Protein 8RP9 (pdb70)

Radius of gyration: 10.36 Å; Cα contacts (8 Å, |Δi|>4): 127; chains: 1; bounding box: 27×19×24 Å

Organism: Neosartorya fischeri (strain ATCC 1020 / DSM 3700 / CBS 544.65 / FGSC A1164 / JCM 1740 / NRRL 181 / WB 181) (NCBI:txid331117)

Foldseek 3Di:
DDAFQQQCCFCVNHVVQPFPRKDWYWDDPDPPTDIAIAHWDDDPNTIGGDGD

Structure (mmCIF, N/CA/C/O backbone):
data_8RP9
#
_entry.id   8RP9
#
loop_
_atom_site.group_PDB
_atom_site.id
_atom_site.type_symbol
_atom_site.label_atom_id
_atom_site.label_alt_id
_atom_site.label_comp_id
_atom_site.label_asym_id
_atom_site.label_entity_id
_atom_site.label_seq_id
_atom_site.pdbx_PDB_ins_code
_atom_site.Cartn_x
_atom_site.Cartn_y
_atom_site.Cartn_z
_atom_site.occupancy
_atom_site.B_iso_or_equiv
_atom_site.auth_seq_id
_atom_site.auth_comp_id
_atom_site.auth_asym_id
_atom_site.auth_atom_id
_atom_site.pdbx_PDB_model_num
ATOM 1 N N . ILE A 1 1 ? 1.176 4.428 -3.008 1.00 0.00 1 ILE A N 1
ATOM 2 C CA . ILE A 1 1 ? 2.370 3.775 -3.606 1.00 0.00 1 ILE A CA 1
ATOM 3 C C . ILE A 1 1 ? 2.544 4.177 -5.065 1.00 0.00 1 ILE A C 1
ATOM 4 O O . ILE A 1 1 ? 1.578 4.520 -5.745 1.00 0.00 1 ILE A O 1
ATOM 20 N N . ALA A 1 2 ? 3.783 4.129 -5.539 1.00 0.00 2 ALA A N 1
ATOM 21 C CA . ALA A 1 2 ? 4.082 4.481 -6.918 1.00 0.00 2 ALA A CA 1
ATOM 22 C C . ALA A 1 2 ? 3.353 3.534 -7.867 1.00 0.00 2 ALA A C 1
ATOM 23 O O . ALA A 1 2 ? 3.131 2.367 -7.544 1.00 0.00 2 ALA A O 1
ATOM 30 N N . THR A 1 3 ? 2.985 4.042 -9.034 1.00 0.00 3 THR A N 1
ATOM 31 C CA . THR A 1 3 ? 2.275 3.244 -10.025 1.00 0.00 3 THR A CA 1
ATOM 32 C C . THR A 1 3 ? 3.175 2.145 -10.600 1.00 0.00 3 THR A C 1
ATOM 33 O O . THR A 1 3 ? 4.137 1.727 -9.956 1.00 0.00 3 THR A O 1
ATOM 44 N N . SER A 1 4 ? 2.862 1.679 -11.809 1.00 0.00 4 SER A N 1
ATOM 45 C CA . SER A 1 4 ? 3.644 0.630 -12.452 1.00 0.00 4 SER A CA 1
ATOM 46 C C . SER A 1 4 ? 5.109 1.047 -12.574 1.00 0.00 4 SER A C 1
ATOM 47 O O . SER A 1 4 ? 5.418 2.238 -12.620 1.00 0.00 4 SER A O 1
ATOM 55 N N . PRO A 1 5 ? 6.034 0.069 -12.621 1.00 0.00 5 PRO A N 1
ATOM 56 C CA . PRO A 1 5 ? 7.470 0.347 -12.732 1.00 0.00 5 PRO A CA 1
ATOM 57 C C . PRO A 1 5 ? 7.815 1.078 -14.023 1.00 0.00 5 PRO A C 1
ATOM 58 O O . PRO A 1 5 ? 8.721 1.911 -14.056 1.00 0.00 5 PRO A O 1
ATOM 69 N N . TYR A 1 6 ? 7.087 0.757 -15.083 1.00 0.00 6 TYR A N 1
ATOM 70 C CA . TYR A 1 6 ? 7.308 1.375 -16.382 1.00 0.00 6 TYR A CA 1
ATOM 71 C C . TYR A 1 6 ? 7.060 2.883 -16.345 1.00 0.00 6 TYR A C 1
ATOM 72 O O . TYR A 1 6 ? 7.895 3.667 -16.786 1.00 0.00 6 TYR A O 1
ATOM 90 N N . TYR A 1 7 ? 5.911 3.278 -15.804 1.00 0.00 7 TYR A N 1
ATOM 91 C CA . TYR A 1 7 ? 5.540 4.690 -15.714 1.00 0.00 7 TYR A CA 1
ATOM 92 C C . TYR A 1 7 ? 6.361 5.474 -14.689 1.00 0.00 7 TYR A C 1
ATOM 93 O O . TYR A 1 7 ? 6.699 6.635 -14.916 1.00 0.00 7 TYR A O 1
ATOM 111 N N . ALA A 1 8 ? 6.680 4.845 -13.566 1.00 0.00 8 ALA A N 1
ATOM 112 C CA . ALA A 1 8 ? 7.451 5.506 -12.515 1.00 0.00 8 ALA A CA 1
ATOM 113 C C . ALA A 1 8 ? 8.829 5.949 -12.989 1.00 0.00 8 ALA A C 1
ATOM 114 O O . ALA A 1 8 ? 9.292 7.033 -12.631 1.00 0.00 8 ALA A O 1
ATOM 121 N N . CYS A 1 9 ? 9.484 5.125 -13.789 1.00 0.00 9 CYS A N 1
ATOM 122 C CA . CYS A 1 9 ? 10.812 5.467 -14.284 1.00 0.00 9 CYS A CA 1
ATOM 123 C C . CYS A 1 9 ? 10.749 6.103 -15.675 1.00 0.00 9 CYS A C 1
ATOM 124 O O . CYS A 1 9 ? 11.669 6.816 -16.072 1.00 0.00 9 CYS A O 1
ATOM 131 N N . ASN A 1 10 ? 9.669 5.846 -16.413 1.00 0.00 10 ASN A N 1
ATOM 132 C CA . ASN A 1 10 ? 9.517 6.407 -17.757 1.00 0.00 10 ASN A CA 1
ATOM 133 C C . ASN A 1 10 ? 9.734 7.911 -17.743 1.00 0.00 10 ASN A C 1
ATOM 134 O O . ASN A 1 10 ? 9.333 8.586 -16.805 1.00 0.00 10 ASN A O 1
ATOM 145 N N . CYS A 1 11 ? 10.386 8.424 -18.781 1.00 0.00 11 CYS A N 1
ATOM 146 C CA . CYS A 1 11 ? 10.656 9.854 -18.885 1.00 0.00 11 CYS A CA 1
ATOM 147 C C . CYS A 1 11 ? 9.414 10.666 -19.267 1.00 0.00 11 CYS A C 1
ATOM 148 O O . CYS A 1 11 ? 9.030 11.579 -18.536 1.00 0.00 11 CYS A O 1
ATOM 155 N N . PRO A 1 12 ? 8.733 10.345 -20.389 1.00 0.00 12 PRO A N 1
ATOM 156 C CA . PRO A 1 12 ? 7.548 11.101 -20.803 1.00 0.00 12 PRO A CA 1
ATOM 157 C C . PRO A 1 12 ? 6.508 11.204 -19.698 1.00 0.00 12 PRO A C 1
ATOM 158 O O . PRO A 1 12 ? 5.689 12.123 -19.692 1.00 0.00 12 PRO A O 1
ATOM 169 N N . ASN A 1 13 ? 6.543 10.264 -18.766 1.00 0.00 13 ASN A N 1
ATOM 170 C CA . ASN A 1 13 ? 5.600 10.263 -17.658 1.00 0.00 13 ASN A CA 1
ATOM 171 C C . ASN A 1 13 ? 6.290 10.616 -16.338 1.00 0.00 13 ASN A C 1
ATOM 172 O O . ASN A 1 13 ? 5.631 11.028 -15.385 1.00 0.00 13 ASN A O 1
ATOM 183 N N . ASN A 1 14 ? 7.618 10.474 -16.298 1.00 0.00 14 ASN A N 1
ATOM 184 C CA . ASN A 1 14 ? 8.391 10.774 -15.089 1.00 0.00 14 ASN A CA 1
ATOM 185 C C . ASN A 1 14 ? 9.894 10.888 -15.381 1.00 0.00 14 ASN A C 1
ATOM 186 O O . ASN A 1 14 ? 10.644 9.942 -15.143 1.00 0.00 14 ASN A O 1
ATOM 197 N N . CYS A 1 15 ? 10.341 12.039 -15.890 1.00 0.00 15 CYS A N 1
ATOM 198 C CA . CYS A 1 15 ? 11.760 12.232 -16.191 1.00 0.00 15 CYS A CA 1
ATOM 199 C C . CYS A 1 15 ? 12.566 12.498 -14.923 1.00 0.00 15 CYS A C 1
ATOM 200 O O . CYS A 1 15 ? 13.793 12.593 -14.972 1.00 0.00 15 CYS A O 1
ATOM 207 N N . LYS A 1 16 ? 11.885 12.621 -13.787 1.00 0.00 16 LYS A N 1
ATOM 208 C CA . LYS A 1 16 ? 12.568 12.870 -12.529 1.00 0.00 16 LYS A CA 1
ATOM 209 C C . LYS A 1 16 ? 13.529 11.726 -12.236 1.00 0.00 16 LYS A C 1
ATOM 210 O O . LYS A 1 16 ? 14.628 11.936 -11.724 1.00 0.00 16 LYS A O 1
ATOM 229 N N . HIS A 1 17 ? 13.102 10.513 -12.570 1.00 0.00 17 HIS A N 1
ATOM 230 C CA . HIS A 1 17 ? 13.918 9.329 -12.349 1.00 0.00 17 HIS A CA 1
ATOM 231 C C . HIS A 1 17 ? 14.702 8.935 -13.596 1.00 0.00 17 HIS A C 1
ATOM 232 O O . HIS A 1 17 ? 14.159 8.860 -14.699 1.00 0.00 17 HIS A O 1
ATOM 246 N N . LYS A 1 18 ? 15.988 8.687 -13.394 1.00 0.00 18 LYS A N 1
ATOM 247 C CA . LYS A 1 18 ? 16.894 8.289 -14.463 1.00 0.00 18 LYS A CA 1
ATOM 248 C C . LYS A 1 18 ? 17.611 7.007 -14.063 1.00 0.00 18 LYS A C 1
ATOM 249 O O . LYS A 1 18 ? 17.470 6.552 -12.929 1.00 0.00 18 LYS A O 1
ATOM 268 N N . LYS A 1 19 ? 18.365 6.416 -14.983 1.00 0.00 19 LYS A N 1
ATOM 269 C CA . LYS A 1 19 ? 19.087 5.184 -14.681 1.00 0.00 19 LYS A CA 1
ATOM 270 C C . LYS A 1 19 ? 19.909 5.348 -13.409 1.00 0.00 19 LYS A C 1
ATOM 271 O O . LYS A 1 19 ? 20.623 6.338 -13.240 1.00 0.00 19 LYS A O 1
ATOM 290 N N . GLY A 1 20 ? 19.803 4.371 -12.518 1.00 0.00 20 GLY A N 1
ATOM 291 C CA . GLY A 1 20 ? 20.534 4.426 -11.267 1.00 0.00 20 GLY A CA 1
ATOM 292 C C . GLY A 1 20 ? 19.719 5.057 -10.152 1.00 0.00 20 GLY A C 1
ATOM 293 O O . GLY A 1 20 ? 20.106 5.000 -8.985 1.00 0.00 20 GLY A O 1
ATOM 297 N N . SER A 1 21 ? 18.586 5.661 -10.509 1.00 0.00 21 SER A N 1
ATOM 298 C CA . SER A 1 21 ? 17.717 6.299 -9.525 1.00 0.00 21 SER A CA 1
ATOM 299 C C . SER A 1 21 ? 16.837 5.267 -8.831 1.00 0.00 21 SER A C 1
ATOM 300 O O . SER A 1 21 ? 16.297 4.366 -9.474 1.00 0.00 21 SER A O 1
ATOM 308 N N . GLY A 1 22 ? 16.690 5.401 -7.519 1.00 0.00 22 GLY A N 1
ATOM 309 C CA . GLY A 1 22 ? 15.867 4.470 -6.775 1.00 0.00 22 GLY A CA 1
ATOM 310 C C . GLY A 1 22 ? 14.398 4.659 -7.084 1.00 0.00 22 GLY A C 1
ATOM 311 O O . GLY A 1 22 ? 13.970 5.761 -7.428 1.00 0.00 22 GLY A O 1
ATOM 315 N N . CYS A 1 23 ? 13.619 3.592 -6.964 1.00 0.00 23 CYS A N 1
ATOM 316 C CA . CYS A 1 23 ? 12.192 3.666 -7.243 1.00 0.00 23 CYS A CA 1
ATOM 317 C C . CYS A 1 23 ? 11.417 2.536 -6.581 1.00 0.00 23 CYS A C 1
ATOM 318 O O . CYS A 1 23 ? 11.993 1.535 -6.155 1.00 0.00 23 CYS A O 1
ATOM 325 N N . LYS A 1 24 ? 10.101 2.708 -6.508 1.00 0.00 24 LYS A N 1
ATOM 326 C CA . LYS A 1 24 ? 9.231 1.709 -5.902 1.00 0.00 24 LYS A CA 1
ATOM 327 C C . LYS A 1 24 ? 7.952 1.563 -6.714 1.00 0.00 24 LYS A C 1
ATOM 328 O O . LYS A 1 24 ? 7.635 2.418 -7.542 1.00 0.00 24 LYS A O 1
ATOM 347 N N . TYR A 1 25 ? 7.225 0.473 -6.491 1.00 0.00 25 TYR A N 1
ATOM 348 C CA . TYR A 1 25 ? 5.973 0.250 -7.208 1.00 0.00 25 TYR A CA 1
ATOM 349 C C . TYR A 1 25 ? 5.181 -0.891 -6.590 1.00 0.00 25 TYR A C 1
ATOM 350 O O . TYR A 1 25 ? 5.754 -1.858 -6.098 1.00 0.00 25 TYR A O 1
ATOM 368 N N . HIS A 1 26 ? 3.860 -0.801 -6.658 1.00 0.00 26 HIS A N 1
ATOM 369 C CA . HIS A 1 26 ? 3.013 -1.841 -6.102 1.00 0.00 26 HIS A CA 1
ATOM 370 C C . HIS A 1 26 ? 2.676 -2.866 -7.171 1.00 0.00 26 HIS A C 1
ATOM 371 O O . HIS A 1 26 ? 2.375 -2.511 -8.311 1.00 0.00 26 HIS A O 1
ATOM 385 N N . SER A 1 27 ? 2.726 -4.137 -6.799 1.00 0.00 27 SER A N 1
ATOM 386 C CA . SER A 1 27 ? 2.429 -5.212 -7.732 1.00 0.00 27 SER A CA 1
ATOM 387 C C . SER A 1 27 ? 1.398 -6.175 -7.156 1.00 0.00 27 SER A C 1
ATOM 388 O O . SER A 1 27 ? 1.732 -7.289 -6.754 1.00 0.00 27 SER A O 1
ATOM 396 N N . GLY A 1 28 ? 0.145 -5.736 -7.120 1.00 0.00 28 GLY A N 1
ATOM 397 C CA . GLY A 1 28 ? -0.917 -6.569 -6.596 1.00 0.00 28 GLY A CA 1
ATOM 398 C C . GLY A 1 28 ? -2.287 -5.957 -6.807 1.00 0.00 28 GLY A C 1
ATOM 399 O O . GLY A 1 28 ? -2.398 -4.790 -7.183 1.00 0.00 28 GLY A O 1
ATOM 403 N N . PRO A 1 29 ? -3.352 -6.731 -6.573 1.00 0.00 29 PRO A N 1
ATOM 404 C CA . PRO A 1 29 ? -4.731 -6.259 -6.737 1.00 0.00 29 PRO A CA 1
ATOM 405 C C . PRO A 1 29 ? -5.164 -5.300 -5.629 1.00 0.00 29 PRO A C 1
ATOM 406 O O . PRO A 1 29 ? -4.734 -5.425 -4.481 1.00 0.00 29 PRO A O 1
ATOM 417 N N . SER A 1 30 ? -6.022 -4.348 -5.989 1.00 0.00 30 SER A N 1
ATOM 418 C CA . SER A 1 30 ? -6.542 -3.356 -5.046 1.00 0.00 30 SER A CA 1
ATOM 419 C C . SER A 1 30 ? -5.450 -2.779 -4.140 1.00 0.00 30 SER A C 1
ATOM 420 O O . SER A 1 30 ? -4.281 -2.698 -4.518 1.00 0.00 30 SER A O 1
ATOM 428 N N . ASP A 1 31 ? -5.862 -2.381 -2.936 1.00 0.00 31 ASP A N 1
ATOM 429 C CA . ASP A 1 31 ? -4.980 -1.808 -1.940 1.00 0.00 31 ASP A CA 1
ATOM 430 C C . ASP A 1 31 ? -4.128 -2.892 -1.301 1.00 0.00 31 ASP A C 1
ATOM 431 O O . ASP A 1 31 ? -3.116 -2.612 -0.657 1.00 0.00 31 ASP A O 1
ATOM 440 N N . LYS A 1 32 ? -4.546 -4.133 -1.491 1.00 0.00 32 LYS A N 1
ATOM 441 C CA . LYS A 1 32 ? -3.855 -5.269 -0.951 1.00 0.00 32 LYS A CA 1
ATOM 442 C C . LYS A 1 32 ? -2.425 -5.354 -1.481 1.00 0.00 32 LYS A C 1
ATOM 443 O O . LYS A 1 32 ? -1.588 -6.059 -0.916 1.00 0.00 32 LYS A O 1
ATOM 462 N N . SER A 1 33 ? -2.146 -4.637 -2.568 1.00 0.00 33 SER A N 1
ATOM 463 C CA . SER A 1 33 ? -0.813 -4.641 -3.159 1.00 0.00 33 SER A CA 1
ATOM 464 C C . SER A 1 33 ? 0.199 -4.035 -2.199 1.00 0.00 33 SER A C 1
ATOM 465 O O . SER A 1 33 ? -0.160 -3.291 -1.287 1.00 0.00 33 SER A O 1
ATOM 473 N N . LYS A 1 34 ? 1.465 -4.361 -2.416 1.00 0.00 34 LYS A N 1
ATOM 474 C CA . LYS A 1 34 ? 2.536 -3.857 -1.572 1.00 0.00 34 LYS A CA 1
ATOM 475 C C . LYS A 1 34 ? 3.614 -3.168 -2.392 1.00 0.00 34 LYS A C 1
ATOM 476 O O . LYS A 1 34 ? 3.990 -3.637 -3.466 1.00 0.00 34 LYS A O 1
ATOM 495 N N . VAL A 1 35 ? 4.114 -2.054 -1.871 1.00 0.00 35 VAL A N 1
ATOM 496 C CA . VAL A 1 35 ? 5.157 -1.300 -2.545 1.00 0.00 35 VAL A CA 1
ATOM 497 C C . VAL A 1 35 ? 6.442 -2.114 -2.567 1.00 0.00 35 VAL A C 1
ATOM 498 O O . VAL A 1 35 ? 6.883 -2.626 -1.538 1.00 0.00 35 VAL A O 1
ATOM 511 N N . ILE A 1 36 ? 7.035 -2.230 -3.743 1.00 0.00 36 ILE A N 1
ATOM 512 C CA . ILE A 1 36 ? 8.263 -2.988 -3.904 1.00 0.00 36 ILE A CA 1
ATOM 513 C C . ILE A 1 36 ? 9.412 -2.066 -4.277 1.00 0.00 36 ILE A C 1
ATOM 514 O O . ILE A 1 36 ? 9.337 -1.367 -5.283 1.00 0.00 36 ILE A O 1
ATOM 530 N N . SER A 1 37 ? 10.476 -2.069 -3.487 1.00 0.00 37 SER A N 1
ATOM 531 C CA . SER A 1 37 ? 11.617 -1.213 -3.783 1.00 0.00 37 SER A CA 1
ATOM 532 C C . SER A 1 37 ? 12.358 -1.724 -5.008 1.00 0.00 37 SER A C 1
ATOM 533 O O . SER A 1 37 ? 12.259 -2.899 -5.349 1.00 0.00 37 SER A O 1
ATOM 541 N N . GLY A 1 38 ? 13.111 -0.836 -5.656 1.00 0.00 38 GLY A N 1
ATOM 542 C CA . GLY A 1 38 ? 13.854 -1.222 -6.841 1.00 0.00 38 GLY A CA 1
ATOM 543 C C . GLY A 1 38 ? 14.706 -0.096 -7.399 1.00 0.00 38 GLY A C 1
ATOM 544 O O . GLY A 1 38 ? 14.873 0.944 -6.764 1.00 0.00 38 GLY A O 1
ATOM 548 N N . LYS A 1 39 ? 15.240 -0.313 -8.598 1.00 0.00 39 LYS A N 1
ATOM 549 C CA . LYS A 1 39 ? 16.087 0.673 -9.265 1.00 0.00 39 LYS A CA 1
ATOM 550 C C . LYS A 1 39 ? 15.677 0.838 -10.726 1.00 0.00 39 LYS A C 1
ATOM 551 O O . LYS A 1 39 ? 15.386 -0.143 -11.402 1.00 0.00 39 LYS A O 1
ATOM 570 N N . CYS A 1 40 ? 15.683 2.071 -11.227 1.00 0.00 40 CYS A N 1
ATOM 571 C CA . CYS A 1 40 ? 15.299 2.313 -12.616 1.00 0.00 40 CYS A CA 1
ATOM 572 C C . CYS A 1 40 ? 16.407 1.859 -13.568 1.00 0.00 40 CYS A C 1
ATOM 573 O O . CYS A 1 40 ? 17.572 2.223 -13.399 1.00 0.00 40 CYS A O 1
ATOM 580 N N . GLU A 1 41 ? 16.032 1.063 -14.570 1.00 0.00 41 GLU A N 1
ATOM 581 C CA . GLU A 1 41 ? 16.988 0.552 -15.551 1.00 0.00 41 GLU A CA 1
ATOM 582 C C . GLU A 1 41 ? 16.386 0.586 -16.954 1.00 0.00 41 GLU A C 1
ATOM 583 O O . GLU A 1 41 ? 15.195 0.319 -17.128 1.00 0.00 41 GLU A O 1
ATOM 595 N N . TRP A 1 42 ? 17.200 0.919 -17.954 1.00 0.00 42 TRP A N 1
ATOM 596 C CA . TRP A 1 42 ? 16.713 0.981 -19.329 1.00 0.00 42 TRP A CA 1
ATOM 597 C C . TRP A 1 42 ? 16.599 -0.416 -19.931 1.00 0.00 42 TRP A C 1
ATOM 598 O O . TRP A 1 42 ? 17.491 -1.249 -19.771 1.00 0.00 42 TRP A O 1
ATOM 619 N N . GLN A 1 43 ? 15.494 -0.660 -20.625 1.00 0.00 43 GLN A N 1
ATOM 620 C CA . GLN A 1 43 ? 15.250 -1.949 -21.260 1.00 0.00 43 GLN A CA 1
ATOM 621 C C . GLN A 1 43 ? 15.481 -1.848 -22.755 1.00 0.00 43 GLN A C 1
ATOM 622 O O . GLN A 1 43 ? 14.831 -2.523 -23.553 1.00 0.00 43 GLN A O 1
ATOM 636 N N . GLY A 1 44 ? 16.418 -0.993 -23.116 1.00 0.00 44 GLY A N 1
ATOM 637 C CA . GLY A 1 44 ? 16.746 -0.787 -24.512 1.00 0.00 44 GLY A CA 1
ATOM 638 C C . GLY A 1 44 ? 16.096 0.449 -25.097 1.00 0.00 44 GLY A C 1
ATOM 639 O O . GLY A 1 44 ? 16.127 0.655 -26.311 1.00 0.00 44 GLY A O 1
ATOM 643 N N . GLY A 1 45 ? 15.505 1.278 -24.243 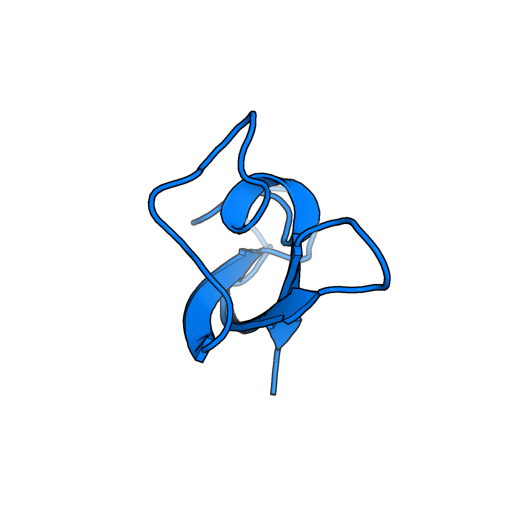1.00 0.00 45 GLY A N 1
ATOM 644 C CA . GLY A 1 45 ? 14.864 2.483 -24.720 1.00 0.00 45 GLY A CA 1
ATOM 645 C C . GLY A 1 45 ? 13.800 3.001 -23.774 1.00 0.00 45 GLY A C 1
ATOM 646 O O . GLY A 1 45 ? 13.445 4.179 -23.816 1.00 0.00 45 GLY A O 1
ATOM 650 N N . GLN A 1 46 ? 13.289 2.122 -22.919 1.00 0.00 46 GLN A N 1
ATOM 651 C CA . GLN A 1 46 ? 12.262 2.500 -21.957 1.00 0.00 46 GLN A CA 1
ATOM 652 C C . GLN A 1 46 ? 12.760 2.279 -20.536 1.00 0.00 46 GLN A C 1
ATOM 653 O O . GLN A 1 46 ? 13.461 1.307 -20.261 1.00 0.00 46 GLN A O 1
ATOM 667 N N . LEU A 1 47 ? 12.394 3.179 -19.635 1.00 0.00 47 LEU A N 1
ATOM 668 C CA . LEU A 1 47 ? 12.817 3.067 -18.246 1.00 0.00 47 LEU A CA 1
ATOM 669 C C . LEU A 1 47 ? 11.806 2.286 -17.412 1.00 0.00 47 LEU A C 1
ATOM 670 O O . LEU A 1 47 ? 10.623 2.621 -17.371 1.00 0.00 47 LEU A O 1
ATOM 686 N N . ASN A 1 48 ? 12.290 1.242 -16.750 1.00 0.00 48 ASN A N 1
ATOM 687 C CA . ASN A 1 48 ? 11.447 0.402 -15.907 1.00 0.00 48 ASN A CA 1
ATOM 688 C C . ASN A 1 48 ? 12.097 0.192 -14.552 1.00 0.00 48 ASN A C 1
ATOM 689 O O . ASN A 1 48 ? 13.316 0.052 -14.448 1.00 0.00 48 ASN A O 1
ATOM 700 N N . CYS A 1 49 ? 11.278 0.172 -13.517 1.00 0.00 49 CYS A N 1
ATOM 701 C CA . CYS A 1 49 ? 11.771 -0.023 -12.164 1.00 0.00 49 CYS A CA 1
ATOM 702 C C . CYS A 1 49 ? 11.973 -1.515 -11.912 1.00 0.00 49 CYS A C 1
ATOM 703 O O . CYS A 1 49 ? 11.029 -2.301 -11.990 1.00 0.00 49 CYS A O 1
ATOM 710 N N . ILE A 1 50 ? 13.208 -1.899 -11.606 1.00 0.00 50 ILE A N 1
ATOM 711 C CA . ILE A 1 50 ? 13.531 -3.290 -11.356 1.00 0.00 50 ILE A CA 1
ATOM 712 C C . ILE A 1 50 ? 13.704 -3.542 -9.871 1.00 0.00 50 ILE A C 1
ATOM 713 O O . ILE A 1 50 ? 14.697 -3.132 -9.271 1.00 0.00 50 ILE A O 1
ATOM 729 N N . ALA A 1 51 ? 12.733 -4.215 -9.285 1.00 0.00 51 ALA A N 1
ATOM 730 C CA . ALA A 1 51 ? 12.778 -4.527 -7.874 1.00 0.00 51 ALA A CA 1
ATOM 731 C C . ALA A 1 51 ? 13.870 -5.544 -7.588 1.00 0.00 51 ALA A C 1
ATOM 732 O O . ALA A 1 51 ? 13.924 -6.608 -8.207 1.00 0.00 51 ALA A O 1
ATOM 739 N N . THR A 1 52 ? 14.736 -5.211 -6.647 1.00 0.00 52 THR A N 1
ATOM 740 C CA . THR A 1 52 ? 15.832 -6.092 -6.272 1.00 0.00 52 THR A CA 1
ATOM 741 C C . THR A 1 52 ? 15.375 -7.138 -5.261 1.00 0.00 52 THR A C 1
ATOM 742 O O . THR A 1 52 ? 14.152 -7.375 -5.174 1.00 0.00 52 THR A O 1
ATOM 753 N N . ILE A 1 1 ? 1.128 5.725 -4.298 1.00 0.00 1 ILE A N 2
ATOM 754 C CA . ILE A 1 1 ? 2.189 4.814 -4.799 1.00 0.00 1 ILE A CA 2
ATOM 755 C C . ILE A 1 1 ? 2.760 5.313 -6.124 1.00 0.00 1 ILE A C 2
ATOM 756 O O . ILE A 1 1 ? 2.161 6.155 -6.792 1.00 0.00 1 ILE A O 2
ATOM 772 N N . ALA A 1 2 ? 3.923 4.787 -6.497 1.00 0.00 2 ALA A N 2
ATOM 773 C CA . ALA A 1 2 ? 4.583 5.176 -7.738 1.00 0.00 2 ALA A CA 2
ATOM 774 C C . ALA A 1 2 ? 3.936 4.532 -8.965 1.00 0.00 2 ALA A C 2
ATOM 775 O O . ALA A 1 2 ? 4.369 4.775 -10.092 1.00 0.00 2 ALA A O 2
ATOM 782 N N . THR A 1 3 ? 2.909 3.711 -8.752 1.00 0.00 3 THR A N 2
ATOM 783 C CA . THR A 1 3 ? 2.227 3.048 -9.858 1.00 0.00 3 THR A CA 2
ATOM 784 C C . THR A 1 3 ? 3.110 1.944 -10.443 1.00 0.00 3 THR A C 2
ATOM 785 O O . THR A 1 3 ? 3.947 1.384 -9.737 1.00 0.00 3 THR A O 2
ATOM 796 N N . SER A 1 4 ? 2.928 1.626 -11.725 1.00 0.00 4 SER A N 2
ATOM 797 C CA . SER A 1 4 ? 3.724 0.586 -12.369 1.00 0.00 4 SER A CA 2
ATOM 798 C C . SER A 1 4 ? 5.180 1.032 -12.499 1.00 0.00 4 SER A C 2
ATOM 799 O O . SER A 1 4 ? 5.463 2.230 -12.543 1.00 0.00 4 SER A O 2
ATOM 807 N N . PRO A 1 5 ? 6.127 0.076 -12.560 1.00 0.00 5 PRO A N 2
ATOM 808 C CA . PRO A 1 5 ? 7.555 0.393 -12.687 1.00 0.00 5 PRO A CA 2
ATOM 809 C C . PRO A 1 5 ? 7.870 1.112 -13.992 1.00 0.00 5 PRO A C 2
ATOM 810 O O . PRO A 1 5 ? 8.755 1.967 -14.045 1.00 0.00 5 PRO A O 2
ATOM 821 N N . TYR A 1 6 ? 7.132 0.769 -15.039 1.00 0.00 6 TYR A N 2
ATOM 822 C CA . TYR A 1 6 ? 7.330 1.381 -16.346 1.00 0.00 6 TYR A CA 2
ATOM 823 C C . TYR A 1 6 ? 7.079 2.886 -16.297 1.00 0.00 6 TYR A C 2
ATOM 824 O O . TYR A 1 6 ? 7.906 3.675 -16.746 1.00 0.00 6 TYR A O 2
ATOM 842 N N . TYR A 1 7 ? 5.937 3.273 -15.738 1.00 0.00 7 TYR A N 2
ATOM 843 C CA . TYR A 1 7 ? 5.567 4.682 -15.630 1.00 0.00 7 TYR A CA 2
ATOM 844 C C . TYR A 1 7 ? 6.389 5.435 -14.585 1.00 0.00 7 TYR A C 2
ATOM 845 O O . TYR A 1 7 ? 6.720 6.605 -14.773 1.00 0.00 7 TYR A O 2
ATOM 863 N N . ALA A 1 8 ? 6.716 4.764 -13.488 1.00 0.00 8 ALA A N 2
ATOM 864 C CA . ALA A 1 8 ? 7.489 5.384 -12.416 1.00 0.00 8 ALA A CA 2
ATOM 865 C C . ALA A 1 8 ? 8.863 5.850 -12.884 1.00 0.00 8 ALA A C 2
ATOM 866 O O . ALA A 1 8 ? 9.329 6.917 -12.484 1.00 0.00 8 ALA A O 2
ATOM 873 N N . CYS A 1 9 ? 9.510 5.058 -13.726 1.00 0.00 9 CYS A N 2
ATOM 874 C CA . CYS A 1 9 ? 10.833 5.418 -14.223 1.00 0.00 9 CYS A CA 2
ATOM 875 C C . CYS A 1 9 ? 10.765 6.091 -15.595 1.00 0.00 9 CYS A C 2
ATOM 876 O O . CYS A 1 9 ? 11.675 6.830 -15.970 1.00 0.00 9 CYS A O 2
ATOM 883 N N . ASN A 1 10 ? 9.693 5.838 -16.344 1.00 0.00 10 ASN A N 2
ATOM 884 C CA . ASN A 1 10 ? 9.539 6.433 -17.672 1.00 0.00 10 ASN A CA 2
ATOM 885 C C . ASN A 1 10 ? 9.721 7.942 -17.612 1.00 0.00 10 ASN A C 2
ATOM 886 O O . ASN A 1 10 ? 9.284 8.583 -16.665 1.00 0.00 10 ASN A O 2
ATOM 897 N N . CYS A 1 11 ? 10.387 8.499 -18.618 1.00 0.00 11 CYS A N 2
ATOM 898 C CA . CYS A 1 11 ? 10.624 9.937 -18.672 1.00 0.00 11 CYS A CA 2
ATOM 899 C C . CYS A 1 11 ? 9.371 10.725 -19.066 1.00 0.00 11 CYS A C 2
ATOM 900 O O . CYS A 1 11 ? 8.943 11.608 -18.322 1.00 0.00 11 CYS A O 2
ATOM 907 N N . PRO A 1 12 ? 8.732 10.417 -20.216 1.00 0.00 12 PRO A N 2
ATOM 908 C CA . PRO A 1 12 ? 7.536 11.150 -20.641 1.00 0.00 12 PRO A CA 2
ATOM 909 C C . PRO A 1 12 ? 6.454 11.160 -19.573 1.00 0.00 12 PRO A C 2
ATOM 910 O O . PRO A 1 12 ? 5.591 12.038 -19.559 1.00 0.00 12 PRO A O 2
ATOM 921 N N . ASN A 1 13 ? 6.502 10.183 -18.680 1.00 0.00 13 ASN A N 2
ATOM 922 C CA . ASN A 1 13 ? 5.525 10.090 -17.607 1.00 0.00 13 ASN A CA 2
ATOM 923 C C . ASN A 1 13 ? 6.146 10.469 -16.261 1.00 0.00 13 ASN A C 2
ATOM 924 O O . ASN A 1 13 ? 5.434 10.835 -15.327 1.00 0.00 13 ASN A O 2
ATOM 935 N N . ASN A 1 14 ? 7.477 10.394 -16.177 1.00 0.00 14 ASN A N 2
ATOM 936 C CA . ASN A 1 14 ? 8.196 10.725 -14.944 1.00 0.00 14 ASN A CA 2
ATOM 937 C C . ASN A 1 14 ? 9.701 10.896 -15.191 1.00 0.00 14 ASN A C 2
ATOM 938 O O . ASN A 1 14 ? 10.479 9.974 -14.944 1.00 0.00 14 ASN A O 2
ATOM 949 N N . CYS A 1 15 ? 10.115 12.070 -15.673 1.00 0.00 15 CYS A N 2
ATOM 950 C CA . CYS A 1 15 ? 11.532 12.327 -15.934 1.00 0.00 15 CYS A CA 2
ATOM 951 C C . CYS A 1 15 ? 12.307 12.573 -14.642 1.00 0.00 15 CYS A C 2
ATOM 952 O O . CYS A 1 15 ? 13.530 12.703 -14.665 1.00 0.00 15 CYS A O 2
ATOM 959 N N . LYS A 1 16 ? 11.603 12.640 -13.517 1.00 0.00 16 LYS A N 2
ATOM 960 C CA . LYS A 1 16 ? 12.259 12.863 -12.240 1.00 0.00 16 LYS A CA 2
ATOM 961 C C . LYS A 1 16 ? 13.260 11.744 -11.981 1.00 0.00 16 LYS A C 2
ATOM 962 O O . LYS A 1 16 ? 14.359 11.978 -11.478 1.00 0.00 16 LYS A O 2
ATOM 981 N N . HIS A 1 17 ? 12.865 10.525 -12.334 1.00 0.00 17 HIS A N 2
ATOM 982 C CA . HIS A 1 17 ? 13.715 9.356 -12.150 1.00 0.00 17 HIS A CA 2
ATOM 983 C C . HIS A 1 17 ? 14.451 8.974 -13.431 1.00 0.00 17 HIS A C 2
ATOM 984 O O . HIS A 1 17 ? 13.866 8.924 -14.513 1.00 0.00 17 HIS A O 2
ATOM 998 N N . LYS A 1 18 ? 15.743 8.707 -13.284 1.00 0.00 18 LYS A N 2
ATOM 999 C CA . LYS A 1 18 ? 16.595 8.315 -14.400 1.00 0.00 18 LYS A CA 2
ATOM 1000 C C . LYS A 1 18 ? 17.324 7.023 -14.055 1.00 0.00 18 LYS A C 2
ATOM 1001 O O . LYS A 1 18 ? 17.242 6.549 -12.922 1.00 0.00 18 LYS A O 2
ATOM 1020 N N . LYS A 1 19 ? 18.024 6.448 -15.029 1.00 0.00 19 LYS A N 2
ATOM 1021 C CA . LYS A 1 19 ? 18.756 5.205 -14.801 1.00 0.00 19 LYS A CA 2
ATOM 1022 C C . LYS A 1 19 ? 19.627 5.321 -13.556 1.00 0.00 19 LYS A C 2
ATOM 1023 O O . LYS A 1 19 ? 20.341 6.307 -13.374 1.00 0.00 19 LYS A O 2
ATOM 1042 N N . GLY A 1 20 ? 19.565 4.306 -12.702 1.00 0.00 20 GLY A N 2
ATOM 1043 C CA . GLY A 1 20 ? 20.349 4.317 -11.483 1.00 0.00 20 GLY A CA 2
ATOM 1044 C C . GLY A 1 20 ? 19.597 4.921 -10.308 1.00 0.00 20 GLY A C 2
ATOM 1045 O O . GLY A 1 20 ? 20.069 4.870 -9.173 1.00 0.00 20 GLY A O 2
ATOM 1049 N N . SER A 1 21 ? 18.426 5.499 -10.576 1.00 0.00 21 SER A N 2
ATOM 1050 C CA . SER A 1 21 ? 17.619 6.108 -9.523 1.00 0.00 21 SER A CA 2
ATOM 1051 C C . SER A 1 21 ? 16.703 5.072 -8.881 1.00 0.00 21 SER A C 2
ATOM 1052 O O . SER A 1 21 ? 15.986 4.352 -9.574 1.00 0.00 21 SER A O 2
ATOM 1060 N N . GLY A 1 22 ? 16.730 5.001 -7.556 1.00 0.00 22 GLY A N 2
ATOM 1061 C CA . GLY A 1 22 ? 15.894 4.048 -6.853 1.00 0.00 22 GLY A CA 2
ATOM 1062 C C . GLY A 1 22 ? 14.429 4.428 -6.895 1.00 0.00 22 GLY A C 2
ATOM 1063 O O . GLY A 1 22 ? 14.090 5.611 -6.930 1.00 0.00 22 GLY A O 2
ATOM 1067 N N . CYS A 1 23 ? 13.557 3.426 -6.892 1.00 0.00 23 CYS A N 2
ATOM 1068 C CA . CYS A 1 23 ? 12.122 3.670 -6.926 1.00 0.00 23 CYS A CA 2
ATOM 1069 C C . CYS A 1 23 ? 11.372 2.536 -6.248 1.00 0.00 23 CYS A C 2
ATOM 1070 O O . CYS A 1 23 ? 11.943 1.489 -5.948 1.00 0.00 23 CYS A O 2
ATOM 1077 N N . LYS A 1 24 ? 10.090 2.753 -6.010 1.00 0.00 24 LYS A N 2
ATOM 1078 C CA . LYS A 1 24 ? 9.255 1.754 -5.370 1.00 0.00 24 LYS A CA 2
ATOM 1079 C C . LYS A 1 24 ? 7.926 1.622 -6.116 1.00 0.00 24 LYS A C 2
ATOM 1080 O O . LYS A 1 24 ? 7.350 2.627 -6.528 1.00 0.00 24 LYS A O 2
ATOM 1099 N N . TYR A 1 25 ? 7.425 0.394 -6.288 1.00 0.00 25 TYR A N 2
ATOM 1100 C CA . TYR A 1 25 ? 6.158 0.206 -6.998 1.00 0.00 25 TYR A CA 2
ATOM 1101 C C . TYR A 1 25 ? 5.375 -0.989 -6.475 1.00 0.00 25 TYR A C 2
ATOM 1102 O O . TYR A 1 25 ? 5.948 -2.012 -6.116 1.00 0.00 25 TYR A O 2
ATOM 1120 N N . HIS A 1 26 ? 4.055 -0.877 -6.507 1.00 0.00 26 HIS A N 2
ATOM 1121 C CA . HIS A 1 26 ? 3.197 -1.953 -6.040 1.00 0.00 26 HIS A CA 2
ATOM 1122 C C . HIS A 1 26 ? 3.039 -3.004 -7.127 1.00 0.00 26 HIS A C 2
ATOM 1123 O O . HIS A 1 26 ? 3.146 -2.701 -8.315 1.00 0.00 26 HIS A O 2
ATOM 1137 N N . SER A 1 27 ? 2.785 -4.239 -6.721 1.00 0.00 27 SER A N 2
ATOM 1138 C CA . SER A 1 27 ? 2.617 -5.324 -7.675 1.00 0.00 27 SER A CA 2
ATOM 1139 C C . SER A 1 27 ? 1.526 -6.290 -7.228 1.00 0.00 27 SER A C 2
ATOM 1140 O O . SER A 1 27 ? 1.805 -7.432 -6.863 1.00 0.00 27 SER A O 2
ATOM 1148 N N . GLY A 1 28 ? 0.282 -5.824 -7.259 1.00 0.00 28 GLY A N 2
ATOM 1149 C CA . GLY A 1 28 ? -0.832 -6.662 -6.859 1.00 0.00 28 GLY A CA 2
ATOM 1150 C C . GLY A 1 28 ? -2.171 -5.976 -7.042 1.00 0.00 28 GLY A C 2
ATOM 1151 O O . GLY A 1 28 ? -2.227 -4.796 -7.389 1.00 0.00 28 GLY A O 2
ATOM 1155 N N . PRO A 1 29 ? -3.272 -6.702 -6.811 1.00 0.00 29 PRO A N 2
ATOM 1156 C CA . PRO A 1 29 ? -4.628 -6.160 -6.948 1.00 0.00 29 PRO A CA 2
ATOM 1157 C C . PRO A 1 29 ? -5.006 -5.204 -5.817 1.00 0.00 29 PRO A C 2
ATOM 1158 O O . PRO A 1 29 ? -4.589 -5.385 -4.672 1.00 0.00 29 PRO A O 2
ATOM 1169 N N . SER A 1 30 ? -5.810 -4.197 -6.157 1.00 0.00 30 SER A N 2
ATOM 1170 C CA . SER A 1 30 ? -6.280 -3.193 -5.200 1.00 0.00 30 SER A CA 2
ATOM 1171 C C . SER A 1 30 ? -5.185 -2.732 -4.240 1.00 0.00 30 SER A C 2
ATOM 1172 O O . SER A 1 30 ? -3.992 -2.869 -4.509 1.00 0.00 30 SER A O 2
ATOM 1180 N N . ASP A 1 31 ? -5.630 -2.183 -3.114 1.00 0.00 31 ASP A N 2
ATOM 1181 C CA . ASP A 1 31 ? -4.762 -1.686 -2.067 1.00 0.00 31 ASP A CA 2
ATOM 1182 C C . ASP A 1 31 ? -3.954 -2.816 -1.460 1.00 0.00 31 ASP A C 2
ATOM 1183 O O . ASP A 1 31 ? -2.853 -2.611 -0.949 1.00 0.00 31 ASP A O 2
ATOM 1192 N N . LYS A 1 32 ? -4.518 -4.014 -1.522 1.00 0.00 32 LYS A N 2
ATOM 1193 C CA . LYS A 1 32 ? -3.879 -5.199 -0.984 1.00 0.00 32 LYS A CA 2
ATOM 1194 C C . LYS A 1 32 ? -2.425 -5.333 -1.443 1.00 0.00 32 LYS A C 2
ATOM 1195 O O . LYS A 1 32 ? -1.621 -5.997 -0.788 1.00 0.00 32 LYS A O 2
ATOM 1214 N N . SER A 1 33 ? -2.089 -4.704 -2.564 1.00 0.00 33 SER A N 2
ATOM 1215 C CA . SER A 1 33 ? -0.732 -4.762 -3.094 1.00 0.00 33 SER A CA 2
ATOM 1216 C C . SER A 1 33 ? 0.244 -4.058 -2.164 1.00 0.00 33 SER A C 2
ATOM 1217 O O . SER A 1 33 ? -0.147 -3.232 -1.339 1.00 0.00 33 SER A O 2
ATOM 1225 N N . LYS A 1 34 ? 1.519 -4.394 -2.306 1.00 0.00 34 LYS A N 2
ATOM 1226 C CA . LYS A 1 34 ? 2.562 -3.803 -1.483 1.00 0.00 34 LYS A CA 2
ATOM 1227 C C . LYS A 1 34 ? 3.649 -3.173 -2.338 1.00 0.00 34 LYS A C 2
ATOM 1228 O O . LYS A 1 34 ? 4.070 -3.743 -3.344 1.00 0.00 34 LYS A O 2
ATOM 1247 N N . VAL A 1 35 ? 4.101 -1.995 -1.929 1.00 0.00 35 VAL A N 2
ATOM 1248 C CA . VAL A 1 35 ? 5.145 -1.296 -2.653 1.00 0.00 35 VAL A CA 2
ATOM 1249 C C . VAL A 1 35 ? 6.430 -2.113 -2.609 1.00 0.00 35 VAL A C 2
ATOM 1250 O O . VAL A 1 35 ? 6.810 -2.635 -1.561 1.00 0.00 35 VAL A O 2
ATOM 1263 N N . ILE A 1 36 ? 7.092 -2.221 -3.749 1.00 0.00 36 ILE A N 2
ATOM 1264 C CA . ILE A 1 36 ? 8.326 -2.984 -3.848 1.00 0.00 36 ILE A CA 2
ATOM 1265 C C . ILE A 1 36 ? 9.486 -2.080 -4.233 1.00 0.00 36 ILE A C 2
ATOM 1266 O O . ILE A 1 36 ? 9.429 -1.413 -5.262 1.00 0.00 36 ILE A O 2
ATOM 1282 N N . SER A 1 37 ? 10.545 -2.070 -3.435 1.00 0.00 37 SER A N 2
ATOM 1283 C CA . SER A 1 37 ? 11.692 -1.229 -3.745 1.00 0.00 37 SER A CA 2
ATOM 1284 C C . SER A 1 37 ? 12.443 -1.764 -4.953 1.00 0.00 37 SER A C 2
ATOM 1285 O O . SER A 1 37 ? 12.408 -2.959 -5.236 1.00 0.00 37 SER A O 2
ATOM 1293 N N . GLY A 1 38 ? 13.132 -0.867 -5.653 1.00 0.00 38 GLY A N 2
ATOM 1294 C CA . GLY A 1 38 ? 13.887 -1.267 -6.831 1.00 0.00 38 GLY A CA 2
ATOM 1295 C C . GLY A 1 38 ? 14.742 -0.148 -7.403 1.00 0.00 38 GLY A C 2
ATOM 1296 O O . GLY A 1 38 ? 14.920 0.892 -6.772 1.00 0.00 38 GLY A O 2
ATOM 1300 N N . LYS A 1 39 ? 15.275 -0.372 -8.604 1.00 0.00 39 LYS A N 2
ATOM 1301 C CA . LYS A 1 39 ? 16.121 0.617 -9.272 1.00 0.00 39 LYS A CA 2
ATOM 1302 C C . LYS A 1 39 ? 15.718 0.771 -10.738 1.00 0.00 39 LYS A C 2
ATOM 1303 O O . LYS A 1 39 ? 15.452 -0.214 -11.418 1.00 0.00 39 LYS A O 2
ATOM 1322 N N . CYS A 1 40 ? 15.706 2.005 -11.233 1.00 0.00 40 CYS A N 2
ATOM 1323 C CA . CYS A 1 40 ? 15.327 2.257 -12.621 1.00 0.00 40 CYS A CA 2
ATOM 1324 C C . CYS A 1 40 ? 16.448 1.859 -13.585 1.00 0.00 40 CYS A C 2
ATOM 1325 O O . CYS A 1 40 ? 17.598 2.267 -13.422 1.00 0.00 40 CYS A O 2
ATOM 1332 N N . GLU A 1 41 ? 16.093 1.057 -14.590 1.00 0.00 41 GLU A N 2
ATOM 1333 C CA . GLU A 1 41 ? 17.049 0.589 -15.594 1.00 0.00 41 GLU A CA 2
ATOM 1334 C C . GLU A 1 41 ? 16.415 0.606 -16.980 1.00 0.00 41 GLU A C 2
ATOM 1335 O O . GLU A 1 41 ? 15.218 0.352 -17.122 1.00 0.00 41 GLU A O 2
ATOM 1347 N N . TRP A 1 42 ? 17.211 0.911 -17.999 1.00 0.00 42 TRP A N 2
ATOM 1348 C CA . TRP A 1 42 ? 16.699 0.960 -19.366 1.00 0.00 42 TRP A CA 2
ATOM 1349 C C . TRP A 1 42 ? 16.587 -0.439 -19.962 1.00 0.00 42 TRP A C 2
ATOM 1350 O O . TRP A 1 42 ? 17.487 -1.266 -19.813 1.00 0.00 42 TRP A O 2
ATOM 1371 N N . GLN A 1 43 ? 15.472 -0.694 -20.638 1.00 0.00 43 GLN A N 2
ATOM 1372 C CA . GLN A 1 43 ? 15.231 -1.988 -21.266 1.00 0.00 43 GLN A CA 2
ATOM 1373 C C . GLN A 1 43 ? 15.440 -1.886 -22.765 1.00 0.00 43 GLN A C 2
ATOM 1374 O O . GLN A 1 43 ? 14.784 -2.567 -23.553 1.00 0.00 43 GLN A O 2
ATOM 1388 N N . GLY A 1 44 ? 16.364 -1.023 -23.139 1.00 0.00 44 GLY A N 2
ATOM 1389 C CA . GLY A 1 44 ? 16.670 -0.815 -24.540 1.00 0.00 44 GLY A CA 2
ATOM 1390 C C . GLY A 1 44 ? 15.990 0.410 -25.117 1.00 0.00 44 GLY A C 2
ATOM 1391 O O . GLY A 1 44 ? 16.006 0.618 -26.330 1.00 0.00 44 GLY A O 2
ATOM 1395 N N . GLY A 1 45 ? 15.389 1.224 -24.254 1.00 0.00 45 GLY A N 2
ATOM 1396 C CA . GLY A 1 45 ? 14.719 2.417 -24.722 1.00 0.00 45 GLY A CA 2
ATOM 1397 C C . GLY A 1 45 ? 13.701 2.947 -23.732 1.00 0.00 45 GLY A C 2
ATOM 1398 O O . GLY A 1 45 ? 13.441 4.150 -23.684 1.00 0.00 45 GLY A O 2
ATOM 1402 N N . GLN A 1 46 ? 13.125 2.051 -22.940 1.00 0.00 46 GLN A N 2
ATOM 1403 C CA . GLN A 1 46 ? 12.132 2.437 -21.945 1.00 0.00 46 GLN A CA 2
ATOM 1404 C C . GLN A 1 46 ? 12.681 2.235 -20.539 1.00 0.00 46 GLN A C 2
ATOM 1405 O O . GLN A 1 46 ? 13.396 1.268 -20.276 1.00 0.00 46 GLN A O 2
ATOM 1419 N N . LEU A 1 47 ? 12.344 3.148 -19.637 1.00 0.00 47 LEU A N 2
ATOM 1420 C CA . LEU A 1 47 ? 12.813 3.058 -18.262 1.00 0.00 47 LEU A CA 2
ATOM 1421 C C . LEU A 1 47 ? 11.841 2.278 -17.385 1.00 0.00 47 LEU A C 2
ATOM 1422 O O . LEU A 1 47 ? 10.694 2.683 -17.197 1.00 0.00 47 LEU A O 2
ATOM 1438 N N . ASN A 1 48 ? 12.312 1.159 -16.851 1.00 0.00 48 ASN A N 2
ATOM 1439 C CA . ASN A 1 48 ? 11.493 0.321 -15.985 1.00 0.00 48 ASN A CA 2
ATOM 1440 C C . ASN A 1 48 ? 12.197 0.074 -14.663 1.00 0.00 48 ASN A C 2
ATOM 1441 O O . ASN A 1 48 ? 13.410 -0.131 -14.618 1.00 0.00 48 ASN A O 2
ATOM 1452 N N . CYS A 1 49 ? 11.429 0.101 -13.590 1.00 0.00 49 CYS A N 2
ATOM 1453 C CA . CYS A 1 49 ? 11.973 -0.123 -12.260 1.00 0.00 49 CYS A CA 2
ATOM 1454 C C . CYS A 1 49 ? 12.136 -1.620 -12.019 1.00 0.00 49 CYS A C 2
ATOM 1455 O O . CYS A 1 49 ? 11.199 -2.394 -12.214 1.00 0.00 49 CYS A O 2
ATOM 1462 N N . ILE A 1 50 ? 13.326 -2.024 -11.591 1.00 0.00 50 ILE A N 2
ATOM 1463 C CA . ILE A 1 50 ? 13.604 -3.424 -11.334 1.00 0.00 50 ILE A CA 2
ATOM 1464 C C . ILE A 1 50 ? 13.745 -3.669 -9.844 1.00 0.00 50 ILE A C 2
ATOM 1465 O O . ILE A 1 50 ? 14.747 -3.296 -9.234 1.00 0.00 50 ILE A O 2
ATOM 1481 N N . ALA A 1 51 ? 12.738 -4.292 -9.262 1.00 0.00 51 ALA A N 2
ATOM 1482 C CA . ALA A 1 51 ? 12.753 -4.588 -7.845 1.00 0.00 51 ALA A CA 2
ATOM 1483 C C . ALA A 1 51 ? 13.826 -5.617 -7.530 1.00 0.00 51 ALA A C 2
ATOM 1484 O O . ALA A 1 51 ? 13.880 -6.684 -8.141 1.00 0.00 51 ALA A O 2
ATOM 1491 N N . THR A 1 52 ? 14.677 -5.288 -6.574 1.00 0.00 52 THR A N 2
ATOM 1492 C CA . THR A 1 52 ? 15.753 -6.182 -6.172 1.00 0.00 52 THR A CA 2
ATOM 1493 C C . THR A 1 52 ? 15.265 -7.207 -5.154 1.00 0.00 52 THR A C 2
ATOM 1494 O O . THR A 1 52 ? 16.064 -8.092 -4.781 1.00 0.00 52 THR A O 2
ATOM 1505 N N . ILE A 1 1 ? 0.662 5.278 -3.099 1.00 0.00 1 ILE A N 3
ATOM 1506 C CA . ILE A 1 1 ? 1.785 4.411 -3.536 1.00 0.00 1 ILE A CA 3
ATOM 1507 C C . ILE A 1 1 ? 2.144 4.672 -4.995 1.00 0.00 1 ILE A C 3
ATOM 1508 O O . ILE A 1 1 ? 1.299 5.084 -5.789 1.00 0.00 1 ILE A O 3
ATOM 1524 N N . ALA A 1 2 ? 3.404 4.428 -5.339 1.00 0.00 2 ALA A N 3
ATOM 1525 C CA . ALA A 1 2 ? 3.880 4.633 -6.700 1.00 0.00 2 ALA A CA 3
ATOM 1526 C C . ALA A 1 2 ? 3.141 3.718 -7.673 1.00 0.00 2 ALA A C 3
ATOM 1527 O O . ALA A 1 2 ? 2.776 2.594 -7.331 1.00 0.00 2 ALA A O 3
ATOM 1534 N N . THR A 1 3 ? 2.931 4.209 -8.888 1.00 0.00 3 THR A N 3
ATOM 1535 C CA . THR A 1 3 ? 2.233 3.449 -9.918 1.00 0.00 3 THR A CA 3
ATOM 1536 C C . THR A 1 3 ? 3.122 2.340 -10.492 1.00 0.00 3 THR A C 3
ATOM 1537 O O . THR A 1 3 ? 4.065 1.892 -9.840 1.00 0.00 3 THR A O 3
ATOM 1548 N N . SER A 1 4 ? 2.817 1.899 -11.714 1.00 0.00 4 SER A N 3
ATOM 1549 C CA . SER A 1 4 ? 3.585 0.844 -12.366 1.00 0.00 4 SER A CA 3
ATOM 1550 C C . SER A 1 4 ? 5.054 1.240 -12.504 1.00 0.00 4 SER A C 3
ATOM 1551 O O . SER A 1 4 ? 5.380 2.427 -12.565 1.00 0.00 4 SER A O 3
ATOM 1559 N N . PRO A 1 5 ? 5.961 0.246 -12.548 1.00 0.00 5 PRO A N 3
ATOM 1560 C CA . PRO A 1 5 ? 7.403 0.493 -12.671 1.00 0.00 5 PRO A CA 3
ATOM 1561 C C . PRO A 1 5 ? 7.756 1.218 -13.964 1.00 0.00 5 PRO A C 3
ATOM 1562 O O . PRO A 1 5 ? 8.670 2.042 -14.001 1.00 0.00 5 PRO A O 3
ATOM 1573 N N . TYR A 1 6 ? 7.016 0.909 -15.020 1.00 0.00 6 TYR A N 3
ATOM 1574 C CA . TYR A 1 6 ? 7.239 1.521 -16.323 1.00 0.00 6 TYR A CA 3
ATOM 1575 C C . TYR A 1 6 ? 7.028 3.034 -16.282 1.00 0.00 6 TYR A C 3
ATOM 1576 O O . TYR A 1 6 ? 7.879 3.797 -16.734 1.00 0.00 6 TYR A O 3
ATOM 1594 N N . TYR A 1 7 ? 5.896 3.460 -15.728 1.00 0.00 7 TYR A N 3
ATOM 1595 C CA . TYR A 1 7 ? 5.567 4.882 -15.635 1.00 0.00 7 TYR A CA 3
ATOM 1596 C C . TYR A 1 7 ? 6.424 5.637 -14.618 1.00 0.00 7 TYR A C 3
ATOM 1597 O O . TYR A 1 7 ? 6.785 6.791 -14.841 1.00 0.00 7 TYR A O 3
ATOM 1615 N N . ALA A 1 8 ? 6.745 4.989 -13.506 1.00 0.00 8 ALA A N 3
ATOM 1616 C CA . ALA A 1 8 ? 7.550 5.621 -12.462 1.00 0.00 8 ALA A CA 3
ATOM 1617 C C . ALA A 1 8 ? 8.928 6.032 -12.958 1.00 0.00 8 ALA A C 3
ATOM 1618 O O . ALA A 1 8 ? 9.430 7.097 -12.597 1.00 0.00 8 ALA A O 3
ATOM 1625 N N . CYS A 1 9 ? 9.543 5.197 -13.781 1.00 0.00 9 CYS A N 3
ATOM 1626 C CA . CYS A 1 9 ? 10.870 5.505 -14.301 1.00 0.00 9 CYS A CA 3
ATOM 1627 C C . CYS A 1 9 ? 10.807 6.137 -15.692 1.00 0.00 9 CYS A C 3
ATOM 1628 O O . CYS A 1 9 ? 11.741 6.825 -16.102 1.00 0.00 9 CYS A O 3
ATOM 1635 N N . ASN A 1 10 ? 9.713 5.907 -16.417 1.00 0.00 10 ASN A N 3
ATOM 1636 C CA . ASN A 1 10 ? 9.563 6.467 -17.763 1.00 0.00 10 ASN A CA 3
ATOM 1637 C C . ASN A 1 10 ? 9.819 7.964 -17.757 1.00 0.00 10 ASN A C 3
ATOM 1638 O O . ASN A 1 10 ? 9.447 8.654 -16.818 1.00 0.00 10 ASN A O 3
ATOM 1649 N N . CYS A 1 11 ? 10.474 8.456 -18.803 1.00 0.00 11 CYS A N 3
ATOM 1650 C CA . CYS A 1 11 ? 10.779 9.878 -18.918 1.00 0.00 11 CYS A CA 3
ATOM 1651 C C . CYS A 1 11 ? 9.554 10.714 -19.299 1.00 0.00 11 CYS A C 3
ATOM 1652 O O . CYS A 1 11 ? 9.192 11.639 -18.573 1.00 0.00 11 CYS A O 3
ATOM 1659 N N . PRO A 1 12 ? 8.863 10.402 -20.418 1.00 0.00 12 PRO A N 3
ATOM 1660 C CA . PRO A 1 12 ? 7.692 11.181 -20.831 1.00 0.00 12 PRO A CA 3
ATOM 1661 C C . PRO A 1 12 ? 6.652 11.293 -19.727 1.00 0.00 12 PRO A C 3
ATOM 1662 O O . PRO A 1 12 ? 5.837 12.215 -19.724 1.00 0.00 12 PRO A O 3
ATOM 1673 N N . ASN A 1 13 ? 6.682 10.353 -18.794 1.00 0.00 13 ASN A N 3
ATOM 1674 C CA . ASN A 1 13 ? 5.740 10.357 -17.685 1.00 0.00 13 ASN A CA 3
ATOM 1675 C C . ASN A 1 13 ? 6.431 10.716 -16.368 1.00 0.00 13 ASN A C 3
ATOM 1676 O O . ASN A 1 13 ? 5.774 11.133 -15.416 1.00 0.00 13 ASN A O 3
ATOM 1687 N N . ASN A 1 14 ? 7.758 10.571 -16.329 1.00 0.00 14 ASN A N 3
ATOM 1688 C CA . ASN A 1 14 ? 8.534 10.876 -15.122 1.00 0.00 14 ASN A CA 3
ATOM 1689 C C . ASN A 1 14 ? 10.040 10.957 -15.413 1.00 0.00 14 ASN A C 3
ATOM 1690 O O . ASN A 1 14 ? 10.772 10.001 -15.154 1.00 0.00 14 ASN A O 3
ATOM 1701 N N . CYS A 1 15 ? 10.508 12.088 -15.945 1.00 0.00 15 CYS A N 3
ATOM 1702 C CA . CYS A 1 15 ? 11.931 12.250 -16.247 1.00 0.00 15 CYS A CA 3
ATOM 1703 C C . CYS A 1 15 ? 12.743 12.504 -14.979 1.00 0.00 15 CYS A C 3
ATOM 1704 O O . CYS A 1 15 ? 13.971 12.550 -15.025 1.00 0.00 15 CYS A O 3
ATOM 1711 N N . LYS A 1 16 ? 12.064 12.671 -13.849 1.00 0.00 16 LYS A N 3
ATOM 1712 C CA . LYS A 1 16 ? 12.753 12.911 -12.593 1.00 0.00 16 LYS A CA 3
ATOM 1713 C C . LYS A 1 16 ? 13.693 11.750 -12.301 1.00 0.00 16 LYS A C 3
ATOM 1714 O O . LYS A 1 16 ? 14.809 11.943 -11.819 1.00 0.00 16 LYS A O 3
ATOM 1733 N N . HIS A 1 17 ? 13.228 10.542 -12.599 1.00 0.00 17 HIS A N 3
ATOM 1734 C CA . HIS A 1 17 ? 14.020 9.341 -12.375 1.00 0.00 17 HIS A CA 3
ATOM 1735 C C . HIS A 1 17 ? 14.794 8.926 -13.623 1.00 0.00 17 HIS A C 3
ATOM 1736 O O . HIS A 1 17 ? 14.253 8.880 -14.727 1.00 0.00 17 HIS A O 3
ATOM 1750 N N . LYS A 1 18 ? 16.068 8.628 -13.417 1.00 0.00 18 LYS A N 3
ATOM 1751 C CA . LYS A 1 18 ? 16.965 8.203 -14.485 1.00 0.00 18 LYS A CA 3
ATOM 1752 C C . LYS A 1 18 ? 17.652 6.907 -14.076 1.00 0.00 18 LYS A C 3
ATOM 1753 O O . LYS A 1 18 ? 17.500 6.459 -12.942 1.00 0.00 18 LYS A O 3
ATOM 1772 N N . LYS A 1 19 ? 18.396 6.297 -14.993 1.00 0.00 19 LYS A N 3
ATOM 1773 C CA . LYS A 1 19 ? 19.087 5.049 -14.683 1.00 0.00 19 LYS A CA 3
ATOM 1774 C C . LYS A 1 19 ? 19.921 5.202 -13.418 1.00 0.00 19 LYS A C 3
ATOM 1775 O O . LYS A 1 19 ? 20.667 6.170 -13.264 1.00 0.00 19 LYS A O 3
ATOM 1794 N N . GLY A 1 20 ? 19.789 4.238 -12.516 1.00 0.00 20 GLY A N 3
ATOM 1795 C CA . GLY A 1 20 ? 20.527 4.279 -11.269 1.00 0.00 20 GLY A CA 3
ATOM 1796 C C . GLY A 1 20 ? 19.733 4.939 -10.153 1.00 0.00 20 GLY A C 3
ATOM 1797 O O . GLY A 1 20 ? 20.108 4.858 -8.984 1.00 0.00 20 GLY A O 3
ATOM 1801 N N . SER A 1 21 ? 18.633 5.597 -10.517 1.00 0.00 21 SER A N 3
ATOM 1802 C CA . SER A 1 21 ? 17.781 6.270 -9.541 1.00 0.00 21 SER A CA 3
ATOM 1803 C C . SER A 1 21 ? 16.914 5.265 -8.791 1.00 0.00 21 SER A C 3
ATOM 1804 O O . SER A 1 21 ? 16.420 4.301 -9.376 1.00 0.00 21 SER A O 3
ATOM 1812 N N . GLY A 1 22 ? 16.729 5.492 -7.496 1.00 0.00 22 GLY A N 3
ATOM 1813 C CA . GLY A 1 22 ? 15.914 4.594 -6.706 1.00 0.00 22 GLY A CA 3
ATOM 1814 C C . GLY A 1 22 ? 14.452 4.695 -7.091 1.00 0.00 22 GLY A C 3
ATOM 1815 O O . GLY A 1 22 ? 13.998 5.748 -7.535 1.00 0.00 22 GLY A O 3
ATOM 1819 N N . CYS A 1 23 ? 13.712 3.609 -6.922 1.00 0.00 23 CYS A N 3
ATOM 1820 C CA . CYS A 1 23 ? 12.297 3.600 -7.267 1.00 0.00 23 CYS A CA 3
ATOM 1821 C C . CYS A 1 23 ? 11.527 2.560 -6.462 1.00 0.00 23 CYS A C 3
ATOM 1822 O O . CYS A 1 23 ? 12.109 1.631 -5.907 1.00 0.00 23 CYS A O 3
ATOM 1829 N N . LYS A 1 24 ? 10.210 2.734 -6.398 1.00 0.00 24 LYS A N 3
ATOM 1830 C CA . LYS A 1 24 ? 9.347 1.816 -5.662 1.00 0.00 24 LYS A CA 3
ATOM 1831 C C . LYS A 1 24 ? 7.995 1.681 -6.366 1.00 0.00 24 LYS A C 3
ATOM 1832 O O . LYS A 1 24 ? 7.525 2.639 -6.976 1.00 0.00 24 LYS A O 3
ATOM 1851 N N . TYR A 1 25 ? 7.369 0.500 -6.307 1.00 0.00 25 TYR A N 3
ATOM 1852 C CA . TYR A 1 25 ? 6.069 0.323 -6.959 1.00 0.00 25 TYR A CA 3
ATOM 1853 C C . TYR A 1 25 ? 5.295 -0.857 -6.385 1.00 0.00 25 TYR A C 3
ATOM 1854 O O . TYR A 1 25 ? 5.879 -1.863 -5.998 1.00 0.00 25 TYR A O 3
ATOM 1872 N N . HIS A 1 26 ? 3.970 -0.749 -6.389 1.00 0.00 26 HIS A N 3
ATOM 1873 C CA . HIS A 1 26 ? 3.130 -1.820 -5.871 1.00 0.00 26 HIS A CA 3
ATOM 1874 C C . HIS A 1 26 ? 2.939 -2.889 -6.934 1.00 0.00 26 HIS A C 3
ATOM 1875 O O . HIS A 1 26 ? 3.012 -2.606 -8.130 1.00 0.00 26 HIS A O 3
ATOM 1889 N N . SER A 1 27 ? 2.695 -4.115 -6.498 1.00 0.00 27 SER A N 3
ATOM 1890 C CA . SER A 1 27 ? 2.498 -5.212 -7.429 1.00 0.00 27 SER A CA 3
ATOM 1891 C C . SER A 1 27 ? 1.347 -6.111 -6.992 1.00 0.00 27 SER A C 3
ATOM 1892 O O . SER A 1 27 ? 1.557 -7.238 -6.544 1.00 0.00 27 SER A O 3
ATOM 1900 N N . GLY A 1 28 ? 0.131 -5.597 -7.129 1.00 0.00 28 GLY A N 3
ATOM 1901 C CA . GLY A 1 28 ? -1.048 -6.355 -6.756 1.00 0.00 28 GLY A CA 3
ATOM 1902 C C . GLY A 1 28 ? -2.292 -5.872 -7.480 1.00 0.00 28 GLY A C 3
ATOM 1903 O O . GLY A 1 28 ? -2.309 -4.766 -8.021 1.00 0.00 28 GLY A O 3
ATOM 1907 N N . PRO A 1 29 ? -3.349 -6.691 -7.503 1.00 0.00 29 PRO A N 3
ATOM 1908 C CA . PRO A 1 29 ? -4.613 -6.354 -8.174 1.00 0.00 29 PRO A CA 3
ATOM 1909 C C . PRO A 1 29 ? -5.408 -5.250 -7.485 1.00 0.00 29 PRO A C 3
ATOM 1910 O O . PRO A 1 29 ? -6.293 -4.646 -8.091 1.00 0.00 29 PRO A O 3
ATOM 1921 N N . SER A 1 30 ? -5.097 -4.988 -6.227 1.00 0.00 30 SER A N 3
ATOM 1922 C CA . SER A 1 30 ? -5.805 -3.952 -5.475 1.00 0.00 30 SER A CA 3
ATOM 1923 C C . SER A 1 30 ? -4.960 -3.388 -4.337 1.00 0.00 30 SER A C 3
ATOM 1924 O O . SER A 1 30 ? -3.730 -3.440 -4.367 1.00 0.00 30 SER A O 3
ATOM 1932 N N . ASP A 1 31 ? -5.647 -2.841 -3.336 1.00 0.00 31 ASP A N 3
ATOM 1933 C CA . ASP A 1 31 ? -5.015 -2.259 -2.167 1.00 0.00 31 ASP A CA 3
ATOM 1934 C C . ASP A 1 31 ? -4.114 -3.272 -1.481 1.00 0.00 31 ASP A C 3
ATOM 1935 O O . ASP A 1 31 ? -3.123 -2.912 -0.845 1.00 0.00 31 ASP A O 3
ATOM 1944 N N . LYS A 1 32 ? -4.464 -4.543 -1.619 1.00 0.00 32 LYS A N 3
ATOM 1945 C CA . LYS A 1 32 ? -3.691 -5.619 -1.019 1.00 0.00 32 LYS A CA 3
ATOM 1946 C C . LYS A 1 32 ? -2.248 -5.624 -1.533 1.00 0.00 32 LYS A C 3
ATOM 1947 O O . LYS A 1 32 ? -1.379 -6.268 -0.947 1.00 0.00 32 LYS A O 3
ATOM 1966 N N . SER A 1 33 ? -1.998 -4.907 -2.629 1.00 0.00 33 SER A N 3
ATOM 1967 C CA . SER A 1 33 ? -0.664 -4.837 -3.208 1.00 0.00 33 SER A CA 3
ATOM 1968 C C . SER A 1 33 ? 0.314 -4.233 -2.219 1.00 0.00 33 SER A C 3
ATOM 1969 O O . SER A 1 33 ? -0.076 -3.526 -1.290 1.00 0.00 33 SER A O 3
ATOM 1977 N N . LYS A 1 34 ? 1.591 -4.518 -2.427 1.00 0.00 34 LYS A N 3
ATOM 1978 C CA . LYS A 1 34 ? 2.632 -4.016 -1.557 1.00 0.00 34 LYS A CA 3
ATOM 1979 C C . LYS A 1 34 ? 3.712 -3.286 -2.334 1.00 0.00 34 LYS A C 3
ATOM 1980 O O . LYS A 1 34 ? 4.167 -3.761 -3.373 1.00 0.00 34 LYS A O 3
ATOM 1999 N N . VAL A 1 35 ? 4.126 -2.135 -1.822 1.00 0.00 35 VAL A N 3
ATOM 2000 C CA . VAL A 1 35 ? 5.165 -1.357 -2.470 1.00 0.00 35 VAL A CA 3
ATOM 2001 C C . VAL A 1 35 ? 6.449 -2.172 -2.494 1.00 0.00 35 VAL A C 3
ATOM 2002 O O . VAL A 1 35 ? 6.862 -2.727 -1.476 1.00 0.00 35 VAL A O 3
ATOM 2015 N N . ILE A 1 36 ? 7.075 -2.240 -3.654 1.00 0.00 36 ILE A N 3
ATOM 2016 C CA . ILE A 1 36 ? 8.304 -2.997 -3.810 1.00 0.00 36 ILE A CA 3
ATOM 2017 C C . ILE A 1 36 ? 9.455 -2.070 -4.156 1.00 0.00 36 ILE A C 3
ATOM 2018 O O . ILE A 1 36 ? 9.377 -1.335 -5.138 1.00 0.00 36 ILE A O 3
ATOM 2034 N N . SER A 1 37 ? 10.522 -2.095 -3.372 1.00 0.00 37 SER A N 3
ATOM 2035 C CA . SER A 1 37 ? 11.653 -1.229 -3.661 1.00 0.00 37 SER A CA 3
ATOM 2036 C C . SER A 1 37 ? 12.387 -1.718 -4.894 1.00 0.00 37 SER A C 3
ATOM 2037 O O . SER A 1 37 ? 12.341 -2.902 -5.214 1.00 0.00 37 SER A O 3
ATOM 2045 N N . GLY A 1 38 ? 13.082 -0.803 -5.567 1.00 0.00 38 GLY A N 3
ATOM 2046 C CA . GLY A 1 38 ? 13.815 -1.169 -6.765 1.00 0.00 38 GLY A CA 3
ATOM 2047 C C . GLY A 1 38 ? 14.676 -0.044 -7.310 1.00 0.00 38 GLY A C 3
ATOM 2048 O O . GLY A 1 38 ? 14.897 0.964 -6.639 1.00 0.00 38 GLY A O 3
ATOM 2052 N N . LYS A 1 39 ? 15.157 -0.225 -8.537 1.00 0.00 39 LYS A N 3
ATOM 2053 C CA . LYS A 1 39 ? 16.006 0.765 -9.195 1.00 0.00 39 LYS A CA 3
ATOM 2054 C C . LYS A 1 39 ? 15.625 0.908 -10.667 1.00 0.00 39 LYS A C 3
ATOM 2055 O O . LYS A 1 39 ? 15.321 -0.080 -11.328 1.00 0.00 39 LYS A O 3
ATOM 2074 N N . CYS A 1 40 ? 15.669 2.130 -11.194 1.00 0.00 40 CYS A N 3
ATOM 2075 C CA . CYS A 1 40 ? 15.314 2.353 -12.595 1.00 0.00 40 CYS A CA 3
ATOM 2076 C C . CYS A 1 40 ? 16.441 1.903 -13.526 1.00 0.00 40 CYS A C 3
ATOM 2077 O O . CYS A 1 40 ? 17.601 2.273 -13.340 1.00 0.00 40 CYS A O 3
ATOM 2084 N N . GLU A 1 41 ? 16.084 1.101 -14.530 1.00 0.00 41 GLU A N 3
ATOM 2085 C CA . GLU A 1 41 ? 17.054 0.591 -15.500 1.00 0.00 41 GLU A CA 3
ATOM 2086 C C . GLU A 1 41 ? 16.454 0.614 -16.904 1.00 0.00 41 GLU A C 3
ATOM 2087 O O . GLU A 1 41 ? 15.264 0.345 -17.077 1.00 0.00 41 GLU A O 3
ATOM 2099 N N . TRP A 1 42 ? 17.268 0.934 -17.908 1.00 0.00 42 TRP A N 3
ATOM 2100 C CA . TRP A 1 42 ? 16.777 0.986 -19.283 1.00 0.00 42 TRP A CA 3
ATOM 2101 C C . TRP A 1 42 ? 16.661 -0.409 -19.887 1.00 0.00 42 TRP A C 3
ATOM 2102 O O . TRP A 1 42 ? 17.579 -1.223 -19.792 1.00 0.00 42 TRP A O 3
ATOM 2123 N N . GLN A 1 43 ? 15.516 -0.672 -20.509 1.00 0.00 43 GLN A N 3
ATOM 2124 C CA . GLN A 1 43 ? 15.255 -1.957 -21.143 1.00 0.00 43 GLN A CA 3
ATOM 2125 C C . GLN A 1 43 ? 14.553 -1.747 -22.481 1.00 0.00 43 GLN A C 3
ATOM 2126 O O . GLN A 1 43 ? 13.336 -1.570 -22.530 1.00 0.00 43 GLN A O 3
ATOM 2140 N N . GLY A 1 44 ? 15.323 -1.767 -23.563 1.00 0.00 44 GLY A N 3
ATOM 2141 C CA . GLY A 1 44 ? 14.749 -1.573 -24.877 1.00 0.00 44 GLY A CA 3
ATOM 2142 C C . GLY A 1 44 ? 14.443 -0.124 -25.157 1.00 0.00 44 GLY A C 3
ATOM 2143 O O . GLY A 1 44 ? 13.614 0.195 -26.009 1.00 0.00 44 GLY A O 3
ATOM 2147 N N . GLY A 1 45 ? 15.116 0.756 -24.435 1.00 0.00 45 GLY A N 3
ATOM 2148 C CA . GLY A 1 45 ? 14.911 2.169 -24.615 1.00 0.00 45 GLY A CA 3
ATOM 2149 C C . GLY A 1 45 ? 13.890 2.759 -23.655 1.00 0.00 45 GLY A C 3
ATOM 2150 O O . GLY A 1 45 ? 13.743 3.979 -23.576 1.00 0.00 45 GLY A O 3
ATOM 2154 N N . GLN A 1 46 ? 13.185 1.900 -22.925 1.00 0.00 46 GLN A N 3
ATOM 2155 C CA . GLN A 1 46 ? 12.182 2.358 -21.970 1.00 0.00 46 GLN A CA 3
ATOM 2156 C C . GLN A 1 46 ? 12.680 2.166 -20.542 1.00 0.00 46 GLN A C 3
ATOM 2157 O O . GLN A 1 46 ? 13.341 1.176 -20.236 1.00 0.00 46 GLN A O 3
ATOM 2171 N N . LEU A 1 47 ? 12.356 3.112 -19.668 1.00 0.00 47 LEU A N 3
ATOM 2172 C CA . LEU A 1 47 ? 12.784 3.030 -18.276 1.00 0.00 47 LEU A CA 3
ATOM 2173 C C . LEU A 1 47 ? 11.772 2.267 -17.428 1.00 0.00 47 LEU A C 3
ATOM 2174 O O . LEU A 1 47 ? 10.587 2.597 -17.404 1.00 0.00 47 LEU A O 3
ATOM 2190 N N . ASN A 1 48 ? 12.256 1.245 -16.731 1.00 0.00 48 ASN A N 3
ATOM 2191 C CA . ASN A 1 48 ? 11.409 0.427 -15.870 1.00 0.00 48 ASN A CA 3
ATOM 2192 C C . ASN A 1 48 ? 12.079 0.200 -14.530 1.00 0.00 48 ASN A C 3
ATOM 2193 O O . ASN A 1 48 ? 13.299 0.057 -14.444 1.00 0.00 48 ASN A O 3
ATOM 2204 N N . CYS A 1 49 ? 11.271 0.171 -13.488 1.00 0.00 49 CYS A N 3
ATOM 2205 C CA . CYS A 1 49 ? 11.771 -0.039 -12.142 1.00 0.00 49 CYS A CA 3
ATOM 2206 C C . CYS A 1 49 ? 11.972 -1.529 -11.890 1.00 0.00 49 CYS A C 3
ATOM 2207 O O . CYS A 1 49 ? 11.038 -2.322 -12.009 1.00 0.00 49 CYS A O 3
ATOM 2214 N N . ILE A 1 50 ? 13.195 -1.901 -11.538 1.00 0.00 50 ILE A N 3
ATOM 2215 C CA . ILE A 1 50 ? 13.528 -3.286 -11.272 1.00 0.00 50 ILE A CA 3
ATOM 2216 C C . ILE A 1 50 ? 13.667 -3.498 -9.780 1.00 0.00 50 ILE A C 3
ATOM 2217 O O . ILE A 1 50 ? 14.623 -3.032 -9.162 1.00 0.00 50 ILE A O 3
ATOM 2233 N N . ALA A 1 51 ? 12.711 -4.197 -9.206 1.00 0.00 51 ALA A N 3
ATOM 2234 C CA . ALA A 1 51 ? 12.734 -4.462 -7.788 1.00 0.00 51 ALA A CA 3
ATOM 2235 C C . ALA A 1 51 ? 13.933 -5.315 -7.417 1.00 0.00 51 ALA A C 3
ATOM 2236 O O . ALA A 1 51 ? 14.162 -6.378 -7.992 1.00 0.00 51 ALA A O 3
ATOM 2243 N N . THR A 1 52 ? 14.692 -4.832 -6.449 1.00 0.00 52 THR A N 3
ATOM 2244 C CA . THR A 1 52 ? 15.876 -5.534 -5.985 1.00 0.00 52 THR A CA 3
ATOM 2245 C C . THR A 1 52 ? 15.500 -6.770 -5.172 1.00 0.00 52 THR A C 3
ATOM 2246 O O . THR A 1 52 ? 14.324 -7.184 -5.243 1.00 0.00 52 THR A O 3
ATOM 2257 N N . ILE A 1 1 ? 2.465 5.347 -4.000 1.00 0.00 1 ILE A N 4
ATOM 2258 C CA . ILE A 1 1 ? 3.255 4.299 -4.694 1.00 0.00 1 ILE A CA 4
ATOM 2259 C C . ILE A 1 1 ? 3.045 4.358 -6.201 1.00 0.00 1 ILE A C 4
ATOM 2260 O O . ILE A 1 1 ? 1.959 4.693 -6.674 1.00 0.00 1 ILE A O 4
ATOM 2276 N N . ALA A 1 2 ? 4.091 4.030 -6.952 1.00 0.00 2 ALA A N 4
ATOM 2277 C CA . ALA A 1 2 ? 4.017 4.046 -8.407 1.00 0.00 2 ALA A CA 4
ATOM 2278 C C . ALA A 1 2 ? 3.037 2.992 -8.908 1.00 0.00 2 ALA A C 4
ATOM 2279 O O . ALA A 1 2 ? 2.974 1.886 -8.371 1.00 0.00 2 ALA A O 4
ATOM 2286 N N . THR A 1 3 ? 2.273 3.338 -9.938 1.00 0.00 3 THR A N 4
ATOM 2287 C CA . THR A 1 3 ? 1.298 2.412 -10.498 1.00 0.00 3 THR A CA 4
ATOM 2288 C C . THR A 1 3 ? 1.994 1.257 -11.203 1.00 0.00 3 THR A C 4
ATOM 2289 O O . THR A 1 3 ? 1.612 0.097 -11.053 1.00 0.00 3 THR A O 4
ATOM 2300 N N . SER A 1 4 ? 3.021 1.592 -11.971 1.00 0.00 4 SER A N 4
ATOM 2301 C CA . SER A 1 4 ? 3.791 0.600 -12.705 1.00 0.00 4 SER A CA 4
ATOM 2302 C C . SER A 1 4 ? 5.264 0.988 -12.717 1.00 0.00 4 SER A C 4
ATOM 2303 O O . SER A 1 4 ? 5.594 2.171 -12.629 1.00 0.00 4 SER A O 4
ATOM 2311 N N . PRO A 1 5 ? 6.172 0.009 -12.821 1.00 0.00 5 PRO A N 4
ATOM 2312 C CA . PRO A 1 5 ? 7.608 0.290 -12.845 1.00 0.00 5 PRO A CA 4
ATOM 2313 C C . PRO A 1 5 ? 7.992 1.086 -14.084 1.00 0.00 5 PRO A C 4
ATOM 2314 O O . PRO A 1 5 ? 8.879 1.938 -14.047 1.00 0.00 5 PRO A O 4
ATOM 2325 N N . TYR A 1 6 ? 7.309 0.787 -15.181 1.00 0.00 6 TYR A N 4
ATOM 2326 C CA . TYR A 1 6 ? 7.545 1.451 -16.456 1.00 0.00 6 TYR A CA 4
ATOM 2327 C C . TYR A 1 6 ? 7.231 2.945 -16.390 1.00 0.00 6 TYR A C 4
ATOM 2328 O O . TYR A 1 6 ? 8.052 3.776 -16.772 1.00 0.00 6 TYR A O 4
ATOM 2346 N N . TYR A 1 7 ? 6.046 3.275 -15.884 1.00 0.00 7 TYR A N 4
ATOM 2347 C CA . TYR A 1 7 ? 5.605 4.667 -15.772 1.00 0.00 7 TYR A CA 4
ATOM 2348 C C . TYR A 1 7 ? 6.341 5.456 -14.691 1.00 0.00 7 TYR A C 4
ATOM 2349 O O . TYR A 1 7 ? 6.577 6.655 -14.847 1.00 0.00 7 TYR A O 4
ATOM 2367 N N . ALA A 1 8 ? 6.702 4.795 -13.599 1.00 0.00 8 ALA A N 4
ATOM 2368 C CA . ALA A 1 8 ? 7.398 5.469 -12.507 1.00 0.00 8 ALA A CA 4
ATOM 2369 C C . ALA A 1 8 ? 8.719 6.085 -12.955 1.00 0.00 8 ALA A C 4
ATOM 2370 O O . ALA A 1 8 ? 9.054 7.192 -12.535 1.00 0.00 8 ALA A O 4
ATOM 2377 N N . CYS A 1 9 ? 9.464 5.381 -13.802 1.00 0.00 9 CYS A N 4
ATOM 2378 C CA . CYS A 1 9 ? 10.745 5.898 -14.276 1.00 0.00 9 CYS A CA 4
ATOM 2379 C C . CYS A 1 9 ? 10.728 6.316 -15.743 1.00 0.00 9 CYS A C 4
ATOM 2380 O O . CYS A 1 9 ? 11.727 6.825 -16.248 1.00 0.00 9 CYS A O 4
ATOM 2387 N N . ASN A 1 10 ? 9.611 6.116 -16.435 1.00 0.00 10 ASN A N 4
ATOM 2388 C CA . ASN A 1 10 ? 9.542 6.519 -17.836 1.00 0.00 10 ASN A CA 4
ATOM 2389 C C . ASN A 1 10 ? 9.701 8.027 -17.897 1.00 0.00 10 ASN A C 4
ATOM 2390 O O . ASN A 1 10 ? 9.196 8.723 -17.032 1.00 0.00 10 ASN A O 4
ATOM 2401 N N . CYS A 1 11 ? 10.413 8.537 -18.888 1.00 0.00 11 CYS A N 4
ATOM 2402 C CA . CYS A 1 11 ? 10.607 9.980 -18.999 1.00 0.00 11 CYS A CA 4
ATOM 2403 C C . CYS A 1 11 ? 9.334 10.723 -19.418 1.00 0.00 11 CYS A C 4
ATOM 2404 O O . CYS A 1 11 ? 8.875 11.610 -18.697 1.00 0.00 11 CYS A O 4
ATOM 2411 N N . PRO A 1 12 ? 8.706 10.366 -20.555 1.00 0.00 12 PRO A N 4
ATOM 2412 C CA . PRO A 1 12 ? 7.493 11.057 -21.007 1.00 0.00 12 PRO A CA 4
ATOM 2413 C C . PRO A 1 12 ? 6.400 11.093 -19.946 1.00 0.00 12 PRO A C 4
ATOM 2414 O O . PRO A 1 12 ? 5.524 11.957 -19.983 1.00 0.00 12 PRO A O 4
ATOM 2425 N N . ASN A 1 13 ? 6.450 10.161 -19.005 1.00 0.00 13 ASN A N 4
ATOM 2426 C CA . ASN A 1 13 ? 5.454 10.104 -17.941 1.00 0.00 13 ASN A CA 4
ATOM 2427 C C . ASN A 1 13 ? 6.051 10.488 -16.583 1.00 0.00 13 ASN A C 4
ATOM 2428 O O . ASN A 1 13 ? 5.317 10.812 -15.651 1.00 0.00 13 ASN A O 4
ATOM 2439 N N . ASN A 1 14 ? 7.382 10.461 -16.482 1.00 0.00 14 ASN A N 4
ATOM 2440 C CA . ASN A 1 14 ? 8.071 10.798 -15.233 1.00 0.00 14 ASN A CA 4
ATOM 2441 C C . ASN A 1 14 ? 9.588 10.936 -15.439 1.00 0.00 14 ASN A C 4
ATOM 2442 O O . ASN A 1 14 ? 10.333 9.992 -15.180 1.00 0.00 14 ASN A O 4
ATOM 2453 N N . CYS A 1 15 ? 10.051 12.101 -15.901 1.00 0.00 15 CYS A N 4
ATOM 2454 C CA . CYS A 1 15 ? 11.483 12.310 -16.118 1.00 0.00 15 CYS A CA 4
ATOM 2455 C C . CYS A 1 15 ? 12.209 12.604 -14.806 1.00 0.00 15 CYS A C 4
ATOM 2456 O O . CYS A 1 15 ? 13.426 12.770 -14.792 1.00 0.00 15 CYS A O 4
ATOM 2463 N N . LYS A 1 16 ? 11.469 12.675 -13.703 1.00 0.00 16 LYS A N 4
ATOM 2464 C CA . LYS A 1 16 ? 12.079 12.948 -12.411 1.00 0.00 16 LYS A CA 4
ATOM 2465 C C . LYS A 1 16 ? 13.111 11.874 -12.092 1.00 0.00 16 LYS A C 4
ATOM 2466 O O . LYS A 1 16 ? 14.198 12.166 -11.592 1.00 0.00 16 LYS A O 4
ATOM 2485 N N . HIS A 1 17 ? 12.758 10.629 -12.390 1.00 0.00 17 HIS A N 4
ATOM 2486 C CA . HIS A 1 17 ? 13.644 9.500 -12.144 1.00 0.00 17 HIS A CA 4
ATOM 2487 C C . HIS A 1 17 ? 14.518 9.197 -13.357 1.00 0.00 17 HIS A C 4
ATOM 2488 O O . HIS A 1 17 ? 14.080 9.310 -14.502 1.00 0.00 17 HIS A O 4
ATOM 2502 N N . LYS A 1 18 ? 15.757 8.810 -13.085 1.00 0.00 18 LYS A N 4
ATOM 2503 C CA . LYS A 1 18 ? 16.716 8.473 -14.129 1.00 0.00 18 LYS A CA 4
ATOM 2504 C C . LYS A 1 18 ? 17.463 7.194 -13.765 1.00 0.00 18 LYS A C 4
ATOM 2505 O O . LYS A 1 18 ? 17.391 6.728 -12.629 1.00 0.00 18 LYS A O 4
ATOM 2524 N N . LYS A 1 19 ? 18.176 6.631 -14.727 1.00 0.00 19 LYS A N 4
ATOM 2525 C CA . LYS A 1 19 ? 18.925 5.406 -14.504 1.00 0.00 19 LYS A CA 4
ATOM 2526 C C . LYS A 1 19 ? 19.820 5.519 -13.278 1.00 0.00 19 LYS A C 4
ATOM 2527 O O . LYS A 1 19 ? 20.516 6.517 -13.093 1.00 0.00 19 LYS A O 4
ATOM 2546 N N . GLY A 1 20 ? 19.796 4.486 -12.445 1.00 0.00 20 GLY A N 4
ATOM 2547 C CA . GLY A 1 20 ? 20.604 4.484 -11.244 1.00 0.00 20 GLY A CA 4
ATOM 2548 C C . GLY A 1 20 ? 19.863 5.052 -10.051 1.00 0.00 20 GLY A C 4
ATOM 2549 O O . GLY A 1 20 ? 20.333 4.951 -8.917 1.00 0.00 20 GLY A O 4
ATOM 2553 N N . SER A 1 21 ? 18.703 5.653 -10.300 1.00 0.00 21 SER A N 4
ATOM 2554 C CA . SER A 1 21 ? 17.904 6.228 -9.228 1.00 0.00 21 SER A CA 4
ATOM 2555 C C . SER A 1 21 ? 17.018 5.161 -8.600 1.00 0.00 21 SER A C 4
ATOM 2556 O O . SER A 1 21 ? 16.542 4.256 -9.288 1.00 0.00 21 SER A O 4
ATOM 2564 N N . GLY A 1 22 ? 16.793 5.269 -7.299 1.00 0.00 22 GLY A N 4
ATOM 2565 C CA . GLY A 1 22 ? 15.960 4.298 -6.622 1.00 0.00 22 GLY A CA 4
ATOM 2566 C C . GLY A 1 22 ? 14.509 4.430 -7.032 1.00 0.00 22 GLY A C 4
ATOM 2567 O O . GLY A 1 22 ? 14.087 5.484 -7.506 1.00 0.00 22 GLY A O 4
ATOM 2571 N N . CYS A 1 23 ? 13.743 3.365 -6.853 1.00 0.00 23 CYS A N 4
ATOM 2572 C CA . CYS A 1 23 ? 12.336 3.379 -7.220 1.00 0.00 23 CYS A CA 4
ATOM 2573 C C . CYS A 1 23 ? 11.535 2.355 -6.436 1.00 0.00 23 CYS A C 4
ATOM 2574 O O . CYS A 1 23 ? 12.082 1.372 -5.937 1.00 0.00 23 CYS A O 4
ATOM 2581 N N . LYS A 1 24 ? 10.228 2.579 -6.367 1.00 0.00 24 LYS A N 4
ATOM 2582 C CA . LYS A 1 24 ? 9.330 1.683 -5.657 1.00 0.00 24 LYS A CA 4
ATOM 2583 C C . LYS A 1 24 ? 7.971 1.620 -6.351 1.00 0.00 24 LYS A C 4
ATOM 2584 O O . LYS A 1 24 ? 7.493 2.627 -6.874 1.00 0.00 24 LYS A O 4
ATOM 2603 N N . TYR A 1 25 ? 7.340 0.445 -6.355 1.00 0.00 25 TYR A N 4
ATOM 2604 C CA . TYR A 1 25 ? 6.033 0.305 -6.994 1.00 0.00 25 TYR A CA 4
ATOM 2605 C C . TYR A 1 25 ? 5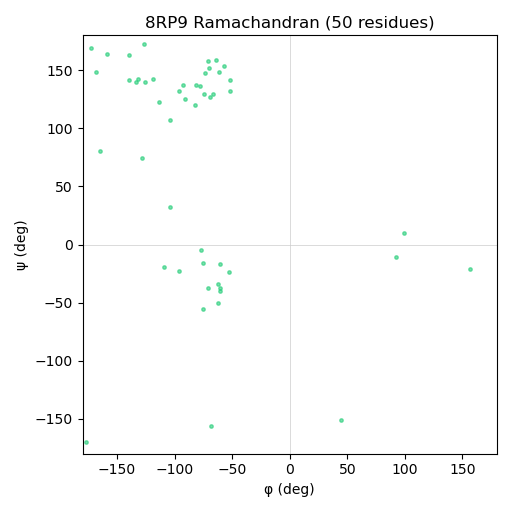.251 -0.867 -6.422 1.00 0.00 25 TYR A C 4
ATOM 2606 O O . TYR A 1 25 ? 5.830 -1.865 -6.006 1.00 0.00 25 TYR A O 4
ATOM 2624 N N . HIS A 1 26 ? 3.929 -0.765 -6.454 1.00 0.00 26 HIS A N 4
ATOM 2625 C CA . HIS A 1 26 ? 3.083 -1.829 -5.940 1.00 0.00 26 HIS A CA 4
ATOM 2626 C C . HIS A 1 26 ? 2.765 -2.826 -7.044 1.00 0.00 26 HIS A C 4
ATOM 2627 O O . HIS A 1 26 ? 2.599 -2.448 -8.205 1.00 0.00 26 HIS A O 4
ATOM 2641 N N . SER A 1 27 ? 2.680 -4.098 -6.681 1.00 0.00 27 SER A N 4
ATOM 2642 C CA . SER A 1 27 ? 2.384 -5.141 -7.651 1.00 0.00 27 SER A CA 4
ATOM 2643 C C . SER A 1 27 ? 1.302 -6.085 -7.139 1.00 0.00 27 SER A C 4
ATOM 2644 O O . SER A 1 27 ? 1.579 -7.227 -6.774 1.00 0.00 27 SER A O 4
ATOM 2652 N N . GLY A 1 28 ? 0.067 -5.596 -7.116 1.00 0.00 28 GLY A N 4
ATOM 2653 C CA . GLY A 1 28 ? -1.043 -6.406 -6.653 1.00 0.00 28 GLY A CA 4
ATOM 2654 C C . GLY A 1 28 ? -2.374 -5.697 -6.799 1.00 0.00 28 GLY A C 4
ATOM 2655 O O . GLY A 1 28 ? -2.417 -4.507 -7.109 1.00 0.00 28 GLY A O 4
ATOM 2659 N N . PRO A 1 29 ? -3.482 -6.414 -6.585 1.00 0.00 29 PRO A N 4
ATOM 2660 C CA . PRO A 1 29 ? -4.829 -5.847 -6.690 1.00 0.00 29 PRO A CA 4
ATOM 2661 C C . PRO A 1 29 ? -5.183 -4.942 -5.511 1.00 0.00 29 PRO A C 4
ATOM 2662 O O . PRO A 1 29 ? -4.775 -5.197 -4.377 1.00 0.00 29 PRO A O 4
ATOM 2673 N N . SER A 1 30 ? -5.952 -3.891 -5.795 1.00 0.00 30 SER A N 4
ATOM 2674 C CA . SER A 1 30 ? -6.387 -2.930 -4.779 1.00 0.00 30 SER A CA 4
ATOM 2675 C C . SER A 1 30 ? -5.268 -2.550 -3.809 1.00 0.00 30 SER A C 4
ATOM 2676 O O . SER A 1 30 ? -4.082 -2.659 -4.122 1.00 0.00 30 SER A O 4
ATOM 2684 N N . ASP A 1 31 ? -5.679 -2.100 -2.627 1.00 0.00 31 ASP A N 4
ATOM 2685 C CA . ASP A 1 31 ? -4.776 -1.694 -1.569 1.00 0.00 31 ASP A CA 4
ATOM 2686 C C . ASP A 1 31 ? -3.939 -2.872 -1.108 1.00 0.00 31 ASP A C 4
ATOM 2687 O O . ASP A 1 31 ? -2.817 -2.709 -0.628 1.00 0.00 31 ASP A O 4
ATOM 2696 N N . LYS A 1 32 ? -4.502 -4.061 -1.262 1.00 0.00 32 LYS A N 4
ATOM 2697 C CA . LYS A 1 32 ? -3.839 -5.291 -0.871 1.00 0.00 32 LYS A CA 4
ATOM 2698 C C . LYS A 1 32 ? -2.415 -5.388 -1.430 1.00 0.00 32 LYS A C 4
ATOM 2699 O O . LYS A 1 32 ? -1.591 -6.137 -0.909 1.00 0.00 32 LYS A O 4
ATOM 2718 N N . SER A 1 33 ? -2.129 -4.632 -2.487 1.00 0.00 33 SER A N 4
ATOM 2719 C CA . SER A 1 33 ? -0.804 -4.647 -3.095 1.00 0.00 33 SER A CA 4
ATOM 2720 C C . SER A 1 33 ? 0.238 -4.119 -2.123 1.00 0.00 33 SER A C 4
ATOM 2721 O O . SER A 1 33 ? -0.085 -3.409 -1.171 1.00 0.00 33 SER A O 4
ATOM 2729 N N . LYS A 1 34 ? 1.491 -4.472 -2.372 1.00 0.00 34 LYS A N 4
ATOM 2730 C CA . LYS A 1 34 ? 2.589 -4.040 -1.521 1.00 0.00 34 LYS A CA 4
ATOM 2731 C C . LYS A 1 34 ? 3.666 -3.327 -2.323 1.00 0.00 34 LYS A C 4
ATOM 2732 O O . LYS A 1 34 ? 4.042 -3.769 -3.408 1.00 0.00 34 LYS A O 4
ATOM 2751 N N . VAL A 1 35 ? 4.164 -2.227 -1.776 1.00 0.00 35 VAL A N 4
ATOM 2752 C CA . VAL A 1 35 ? 5.204 -1.455 -2.431 1.00 0.00 35 VAL A CA 4
ATOM 2753 C C . VAL A 1 35 ? 6.486 -2.273 -2.495 1.00 0.00 35 VAL A C 4
ATOM 2754 O O . VAL A 1 35 ? 6.929 -2.832 -1.493 1.00 0.00 35 VAL A O 4
ATOM 2767 N N . ILE A 1 36 ? 7.077 -2.341 -3.679 1.00 0.00 36 ILE A N 4
ATOM 2768 C CA . ILE A 1 36 ? 8.301 -3.099 -3.875 1.00 0.00 36 ILE A CA 4
ATOM 2769 C C . ILE A 1 36 ? 9.457 -2.176 -4.233 1.00 0.00 36 ILE A C 4
ATOM 2770 O O . ILE A 1 36 ? 9.412 -1.502 -5.258 1.00 0.00 36 ILE A O 4
ATOM 2786 N N . SER A 1 37 ? 10.495 -2.155 -3.407 1.00 0.00 37 SER A N 4
ATOM 2787 C CA . SER A 1 37 ? 11.647 -1.300 -3.675 1.00 0.00 37 SER A CA 4
ATOM 2788 C C . SER A 1 37 ? 12.484 -1.851 -4.821 1.00 0.00 37 SER A C 4
ATOM 2789 O O . SER A 1 37 ? 12.417 -3.039 -5.133 1.00 0.00 37 SER A O 4
ATOM 2797 N N . GLY A 1 38 ? 13.282 -0.982 -5.439 1.00 0.00 38 GLY A N 4
ATOM 2798 C CA . GLY A 1 38 ? 14.120 -1.409 -6.545 1.00 0.00 38 GLY A CA 4
ATOM 2799 C C . GLY A 1 38 ? 14.913 -0.277 -7.173 1.00 0.00 38 GLY A C 4
ATOM 2800 O O . GLY A 1 38 ? 14.971 0.829 -6.637 1.00 0.00 38 GLY A O 4
ATOM 2804 N N . LYS A 1 39 ? 15.528 -0.571 -8.315 1.00 0.00 39 LYS A N 4
ATOM 2805 C CA . LYS A 1 39 ? 16.329 0.405 -9.049 1.00 0.00 39 LYS A CA 4
ATOM 2806 C C . LYS A 1 39 ? 15.909 0.433 -10.510 1.00 0.00 39 LYS A C 4
ATOM 2807 O O . LYS A 1 39 ? 15.696 -0.614 -11.115 1.00 0.00 39 LYS A O 4
ATOM 2826 N N . CYS A 1 40 ? 15.840 1.620 -11.093 1.00 0.00 40 CYS A N 4
ATOM 2827 C CA . CYS A 1 40 ? 15.432 1.742 -12.487 1.00 0.00 40 CYS A CA 4
ATOM 2828 C C . CYS A 1 40 ? 16.606 1.581 -13.449 1.00 0.00 40 CYS A C 4
ATOM 2829 O O . CYS A 1 40 ? 17.707 2.074 -13.204 1.00 0.00 40 CYS A O 4
ATOM 2836 N N . GLU A 1 41 ? 16.343 0.879 -14.554 1.00 0.00 41 GLU A N 4
ATOM 2837 C CA . GLU A 1 41 ? 17.351 0.618 -15.577 1.00 0.00 41 GLU A CA 4
ATOM 2838 C C . GLU A 1 41 ? 16.732 0.734 -16.968 1.00 0.00 41 GLU A C 4
ATOM 2839 O O . GLU A 1 41 ? 15.527 0.530 -17.133 1.00 0.00 41 GLU A O 4
ATOM 2851 N N . TRP A 1 42 ? 17.545 1.062 -17.967 1.00 0.00 42 TRP A N 4
ATOM 2852 C CA . TRP A 1 42 ? 17.041 1.196 -19.329 1.00 0.00 42 TRP A CA 4
ATOM 2853 C C . TRP A 1 42 ? 16.921 -0.161 -20.014 1.00 0.00 42 TRP A C 4
ATOM 2854 O O . TRP A 1 42 ? 17.857 -0.959 -20.013 1.00 0.00 42 TRP A O 4
ATOM 2875 N N . GLN A 1 43 ? 15.753 -0.407 -20.595 1.00 0.00 43 GLN A N 4
ATOM 2876 C CA . GLN A 1 43 ? 15.482 -1.655 -21.297 1.00 0.00 43 GLN A CA 4
ATOM 2877 C C . GLN A 1 43 ? 14.768 -1.359 -22.609 1.00 0.00 43 GLN A C 4
ATOM 2878 O O . GLN A 1 43 ? 13.549 -1.181 -22.636 1.00 0.00 43 GLN A O 4
ATOM 2892 N N . GLY A 1 44 ? 15.527 -1.308 -23.696 1.00 0.00 44 GLY A N 4
ATOM 2893 C CA . GLY A 1 44 ? 14.942 -1.027 -24.990 1.00 0.00 44 GLY A CA 4
ATOM 2894 C C . GLY A 1 44 ? 14.653 0.442 -25.170 1.00 0.00 44 GLY A C 4
ATOM 2895 O O . GLY A 1 44 ? 13.822 0.827 -25.993 1.00 0.00 44 GLY A O 4
ATOM 2899 N N . GLY A 1 45 ? 15.344 1.263 -24.394 1.00 0.00 45 GLY A N 4
ATOM 2900 C CA . GLY A 1 45 ? 15.156 2.687 -24.477 1.00 0.00 45 GLY A CA 4
ATOM 2901 C C . GLY A 1 45 ? 14.161 3.227 -23.463 1.00 0.00 45 GLY A C 4
ATOM 2902 O O . GLY A 1 45 ? 14.033 4.441 -23.302 1.00 0.00 45 GLY A O 4
ATOM 2906 N N . GLN A 1 46 ? 13.454 2.332 -22.778 1.00 0.00 46 GLN A N 4
ATOM 2907 C CA . GLN A 1 46 ? 12.471 2.739 -21.781 1.00 0.00 46 GLN A CA 4
ATOM 2908 C C . GLN A 1 46 ? 12.981 2.463 -20.369 1.00 0.00 46 GLN A C 4
ATOM 2909 O O . GLN A 1 46 ? 13.636 1.452 -20.124 1.00 0.00 46 GLN A O 4
ATOM 2923 N N . LEU A 1 47 ? 12.672 3.361 -19.441 1.00 0.00 47 LEU A N 4
ATOM 2924 C CA . LEU A 1 47 ? 13.104 3.203 -18.055 1.00 0.00 47 LEU A CA 4
ATOM 2925 C C . LEU A 1 47 ? 12.094 2.387 -17.254 1.00 0.00 47 LEU A C 4
ATOM 2926 O O . LEU A 1 47 ? 10.915 2.734 -17.186 1.00 0.00 47 LEU A O 4
ATOM 2942 N N . ASN A 1 48 ? 12.565 1.300 -16.648 1.00 0.00 48 ASN A N 4
ATOM 2943 C CA . ASN A 1 48 ? 11.701 0.432 -15.852 1.00 0.00 48 ASN A CA 4
ATOM 2944 C C . ASN A 1 48 ? 12.318 0.112 -14.503 1.00 0.00 48 ASN A C 4
ATOM 2945 O O . ASN A 1 48 ? 13.492 -0.250 -14.404 1.00 0.00 48 ASN A O 4
ATOM 2956 N N . CYS A 1 49 ? 11.510 0.260 -13.472 1.00 0.00 49 CYS A N 4
ATOM 2957 C CA . CYS A 1 49 ? 11.937 -0.015 -12.108 1.00 0.00 49 CYS A CA 4
ATOM 2958 C C . CYS A 1 49 ? 12.199 -1.508 -11.934 1.00 0.00 49 CYS A C 4
ATOM 2959 O O . CYS A 1 49 ? 11.364 -2.340 -12.291 1.00 0.00 49 CYS A O 4
ATOM 2966 N N . ILE A 1 50 ? 13.360 -1.843 -11.379 1.00 0.00 50 ILE A N 4
ATOM 2967 C CA . ILE A 1 50 ? 13.729 -3.232 -11.171 1.00 0.00 50 ILE A CA 4
ATOM 2968 C C . ILE A 1 50 ? 13.747 -3.581 -9.692 1.00 0.00 50 ILE A C 4
ATOM 2969 O O . ILE A 1 50 ? 14.682 -3.230 -8.973 1.00 0.00 50 ILE A O 4
ATOM 2985 N N . ALA A 1 51 ? 12.712 -4.270 -9.241 1.00 0.00 51 ALA A N 4
ATOM 2986 C CA . ALA A 1 51 ? 12.618 -4.668 -7.849 1.00 0.00 51 ALA A CA 4
ATOM 2987 C C . ALA A 1 51 ? 13.614 -5.779 -7.545 1.00 0.00 51 ALA A C 4
ATOM 2988 O O . ALA A 1 51 ? 13.637 -6.812 -8.215 1.00 0.00 51 ALA A O 4
ATOM 2995 N N . THR A 1 52 ? 14.432 -5.558 -6.529 1.00 0.00 52 THR A N 4
ATOM 2996 C CA . THR A 1 52 ? 15.434 -6.536 -6.126 1.00 0.00 52 THR A CA 4
ATOM 2997 C C . THR A 1 52 ? 15.076 -7.168 -4.785 1.00 0.00 52 THR A C 4
ATOM 2998 O O . THR A 1 52 ? 15.201 -6.472 -3.755 1.00 0.00 52 THR A O 4
ATOM 3009 N N . ILE A 1 1 ? 1.422 5.268 -3.974 1.00 0.00 1 ILE A N 5
ATOM 3010 C CA . ILE A 1 1 ? 2.626 4.556 -4.475 1.00 0.00 1 ILE A CA 5
ATOM 3011 C C . ILE A 1 1 ? 3.087 5.132 -5.810 1.00 0.00 1 ILE A C 5
ATOM 3012 O O . ILE A 1 1 ? 2.424 5.993 -6.389 1.00 0.00 1 ILE A O 5
ATOM 3028 N N . ALA A 1 2 ? 4.226 4.649 -6.291 1.00 0.00 2 ALA A N 5
ATOM 3029 C CA . ALA A 1 2 ? 4.788 5.109 -7.555 1.00 0.00 2 ALA A CA 5
ATOM 3030 C C . ALA A 1 2 ? 4.071 4.495 -8.763 1.00 0.00 2 ALA A C 5
ATOM 3031 O O . ALA A 1 2 ? 4.425 4.784 -9.905 1.00 0.00 2 ALA A O 5
ATOM 3038 N N . THR A 1 3 ? 3.072 3.647 -8.511 1.00 0.00 3 THR A N 5
ATOM 3039 C CA . THR A 1 3 ? 2.322 3.010 -9.591 1.00 0.00 3 THR A CA 5
ATOM 3040 C C . THR A 1 3 ? 3.160 1.916 -10.264 1.00 0.00 3 THR A C 5
ATOM 3041 O O . THR A 1 3 ? 4.025 1.322 -9.625 1.00 0.00 3 THR A O 5
ATOM 3052 N N . SER A 1 4 ? 2.906 1.649 -11.548 1.00 0.00 4 SER A N 5
ATOM 3053 C CA . SER A 1 4 ? 3.649 0.624 -12.278 1.00 0.00 4 SER A CA 5
ATOM 3054 C C . SER A 1 4 ? 5.116 1.021 -12.437 1.00 0.00 4 SER A C 5
ATOM 3055 O O . SER A 1 4 ? 5.444 2.208 -12.453 1.00 0.00 4 SER A O 5
ATOM 3063 N N . PRO A 1 5 ? 6.020 0.030 -12.554 1.00 0.00 5 PRO A N 5
ATOM 3064 C CA . PRO A 1 5 ? 7.458 0.290 -12.708 1.00 0.00 5 PRO A CA 5
ATOM 3065 C C . PRO A 1 5 ? 7.777 1.037 -13.996 1.00 0.00 5 PRO A C 5
ATOM 3066 O O . PRO A 1 5 ? 8.672 1.882 -14.033 1.00 0.00 5 PRO A O 5
ATOM 3077 N N . TYR A 1 6 ? 7.029 0.726 -15.048 1.00 0.00 6 TYR A N 5
ATOM 3078 C CA . TYR A 1 6 ? 7.229 1.359 -16.343 1.00 0.00 6 TYR A CA 5
ATOM 3079 C C . TYR A 1 6 ? 6.991 2.869 -16.278 1.00 0.00 6 TYR A C 5
ATOM 3080 O O . TYR A 1 6 ? 7.834 3.649 -16.708 1.00 0.00 6 TYR A O 5
ATOM 3098 N N . TYR A 1 7 ? 5.848 3.270 -15.721 1.00 0.00 7 TYR A N 5
ATOM 3099 C CA . TYR A 1 7 ? 5.497 4.690 -15.600 1.00 0.00 7 TYR A CA 5
ATOM 3100 C C . TYR A 1 7 ? 6.328 5.412 -14.541 1.00 0.00 7 TYR A C 5
ATOM 3101 O O . TYR A 1 7 ? 6.657 6.588 -14.697 1.00 0.00 7 TYR A O 5
ATOM 3119 N N . ALA A 1 8 ? 6.664 4.714 -13.466 1.00 0.00 8 ALA A N 5
ATOM 3120 C CA . ALA A 1 8 ? 7.447 5.305 -12.385 1.00 0.00 8 ALA A CA 5
ATOM 3121 C C . ALA A 1 8 ? 8.814 5.787 -12.852 1.00 0.00 8 ALA A C 5
ATOM 3122 O O . ALA A 1 8 ? 9.279 6.846 -12.429 1.00 0.00 8 ALA A O 5
ATOM 3129 N N . CYS A 1 9 ? 9.462 5.021 -13.718 1.00 0.00 9 CYS A N 5
ATOM 3130 C CA . CYS A 1 9 ? 10.778 5.405 -14.212 1.00 0.00 9 CYS A CA 5
ATOM 3131 C C . CYS A 1 9 ? 10.700 6.073 -15.589 1.00 0.00 9 CYS A C 5
ATOM 3132 O O . CYS A 1 9 ? 11.580 6.856 -15.946 1.00 0.00 9 CYS A O 5
ATOM 3139 N N . ASN A 1 10 ? 9.655 5.771 -16.361 1.00 0.00 10 ASN A N 5
ATOM 3140 C CA . ASN A 1 10 ? 9.502 6.361 -17.695 1.00 0.00 10 ASN A CA 5
ATOM 3141 C C . ASN A 1 10 ? 9.634 7.872 -17.639 1.00 0.00 10 ASN A C 5
ATOM 3142 O O . ASN A 1 10 ? 9.222 8.494 -16.671 1.00 0.00 10 ASN A O 5
ATOM 3153 N N . CYS A 1 11 ? 10.233 8.451 -18.672 1.00 0.00 11 CYS A N 5
ATOM 3154 C CA . CYS A 1 11 ? 10.415 9.895 -18.734 1.00 0.00 11 CYS A CA 5
ATOM 3155 C C . CYS A 1 11 ? 9.104 10.629 -19.030 1.00 0.00 11 CYS A C 5
ATOM 3156 O O . CYS A 1 11 ? 8.696 11.495 -18.256 1.00 0.00 11 CYS A O 5
ATOM 3163 N N . PRO A 1 12 ? 8.390 10.287 -20.126 1.00 0.00 12 PRO A N 5
ATOM 3164 C CA . PRO A 1 12 ? 7.136 10.966 -20.460 1.00 0.00 12 PRO A CA 5
ATOM 3165 C C . PRO A 1 12 ? 6.133 10.937 -19.314 1.00 0.00 12 PRO A C 5
ATOM 3166 O O . PRO A 1 12 ? 5.242 11.783 -19.240 1.00 0.00 12 PRO A O 5
ATOM 3177 N N . ASN A 1 13 ? 6.281 9.967 -18.424 1.00 0.00 13 ASN A N 5
ATOM 3178 C CA . ASN A 1 13 ? 5.383 9.843 -17.286 1.00 0.00 13 ASN A CA 5
ATOM 3179 C C . ASN A 1 13 ? 6.076 10.240 -15.982 1.00 0.00 13 ASN A C 5
ATOM 3180 O O . ASN A 1 13 ? 5.412 10.573 -15.001 1.00 0.00 13 ASN A O 5
ATOM 3191 N N . ASN A 1 14 ? 7.412 10.223 -15.982 1.00 0.00 14 ASN A N 5
ATOM 3192 C CA . ASN A 1 14 ? 8.192 10.576 -14.793 1.00 0.00 14 ASN A CA 5
ATOM 3193 C C . ASN A 1 14 ? 9.684 10.736 -15.115 1.00 0.00 14 ASN A C 5
ATOM 3194 O O . ASN A 1 14 ? 10.462 9.803 -14.917 1.00 0.00 14 ASN A O 5
ATOM 3205 N N . CYS A 1 15 ? 10.089 11.909 -15.606 1.00 0.00 15 CYS A N 5
ATOM 3206 C CA . CYS A 1 15 ? 11.495 12.149 -15.935 1.00 0.00 15 CYS A CA 5
ATOM 3207 C C . CYS A 1 15 ? 12.331 12.370 -14.677 1.00 0.00 15 CYS A C 5
ATOM 3208 O O . CYS A 1 15 ? 13.557 12.441 -14.747 1.00 0.00 15 CYS A O 5
ATOM 3215 N N . LYS A 1 16 ? 11.674 12.479 -13.527 1.00 0.00 16 LYS A N 5
ATOM 3216 C CA . LYS A 1 16 ? 12.381 12.685 -12.274 1.00 0.00 16 LYS A CA 5
ATOM 3217 C C . LYS A 1 16 ? 13.324 11.515 -12.020 1.00 0.00 16 LYS A C 5
ATOM 3218 O O . LYS A 1 16 ? 14.434 11.693 -11.517 1.00 0.00 16 LYS A O 5
ATOM 3237 N N . HIS A 1 17 ? 12.868 10.317 -12.372 1.00 0.00 17 HIS A N 5
ATOM 3238 C CA . HIS A 1 17 ? 13.660 9.110 -12.188 1.00 0.00 17 HIS A CA 5
ATOM 3239 C C . HIS A 1 17 ? 14.457 8.759 -13.443 1.00 0.00 17 HIS A C 5
ATOM 3240 O O . HIS A 1 17 ? 13.919 8.720 -14.550 1.00 0.00 17 HIS A O 5
ATOM 3254 N N . LYS A 1 18 ? 15.745 8.506 -13.247 1.00 0.00 18 LYS A N 5
ATOM 3255 C CA . LYS A 1 18 ? 16.652 8.148 -14.331 1.00 0.00 18 LYS A CA 5
ATOM 3256 C C . LYS A 1 18 ? 17.429 6.891 -13.958 1.00 0.00 18 LYS A C 5
ATOM 3257 O O . LYS A 1 18 ? 17.378 6.447 -12.812 1.00 0.00 18 LYS A O 5
ATOM 3276 N N . LYS A 1 19 ? 18.141 6.315 -14.919 1.00 0.00 19 LYS A N 5
ATOM 3277 C CA . LYS A 1 19 ? 18.914 5.107 -14.653 1.00 0.00 19 LYS A CA 5
ATOM 3278 C C . LYS A 1 19 ? 19.830 5.313 -13.455 1.00 0.00 19 LYS A C 5
ATOM 3279 O O . LYS A 1 19 ? 20.525 6.324 -13.356 1.00 0.00 19 LYS A O 5
ATOM 3298 N N . GLY A 1 20 ? 19.824 4.347 -12.547 1.00 0.00 20 GLY A N 5
ATOM 3299 C CA . GLY A 1 20 ? 20.651 4.438 -11.363 1.00 0.00 20 GLY A CA 5
ATOM 3300 C C . GLY A 1 20 ? 19.923 5.078 -10.196 1.00 0.00 20 GLY A C 5
ATOM 3301 O O . GLY A 1 20 ? 20.418 5.066 -9.070 1.00 0.00 20 GLY A O 5
ATOM 3305 N N . SER A 1 21 ? 18.744 5.639 -10.459 1.00 0.00 21 SER A N 5
ATOM 3306 C CA . SER A 1 21 ? 17.958 6.277 -9.411 1.00 0.00 21 SER A CA 5
ATOM 3307 C C . SER A 1 21 ? 17.039 5.256 -8.750 1.00 0.00 21 SER A C 5
ATOM 3308 O O . SER A 1 21 ? 16.490 4.378 -9.416 1.00 0.00 21 SER A O 5
ATOM 3316 N N . GLY A 1 22 ? 16.872 5.376 -7.438 1.00 0.00 22 GLY A N 5
ATOM 3317 C CA . GLY A 1 22 ? 16.019 4.451 -6.722 1.00 0.00 22 GLY 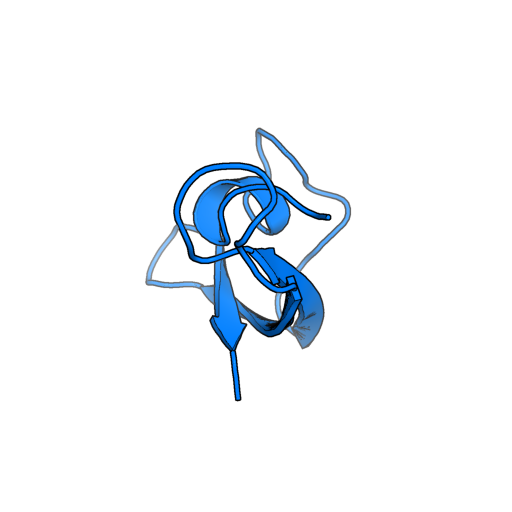A CA 5
ATOM 3318 C C . GLY A 1 22 ? 14.560 4.633 -7.076 1.00 0.00 22 GLY A C 5
ATOM 3319 O O . GLY A 1 22 ? 14.122 5.740 -7.387 1.00 0.00 22 GLY A O 5
ATOM 3323 N N . CYS A 1 23 ? 13.804 3.545 -7.027 1.00 0.00 23 CYS A N 5
ATOM 3324 C CA . CYS A 1 23 ? 12.385 3.590 -7.349 1.00 0.00 23 CYS A CA 5
ATOM 3325 C C . CYS A 1 23 ? 11.630 2.443 -6.698 1.00 0.00 23 CYS A C 5
ATOM 3326 O O . CYS A 1 23 ? 12.230 1.473 -6.237 1.00 0.00 23 CYS A O 5
ATOM 3333 N N . LYS A 1 24 ? 10.309 2.561 -6.664 1.00 0.00 24 LYS A N 5
ATOM 3334 C CA . LYS A 1 24 ? 9.474 1.529 -6.073 1.00 0.00 24 LYS A CA 5
ATOM 3335 C C . LYS A 1 24 ? 8.148 1.414 -6.809 1.00 0.00 24 LYS A C 5
ATOM 3336 O O . LYS A 1 24 ? 7.746 2.331 -7.523 1.00 0.00 24 LYS A O 5
ATOM 3355 N N . TYR A 1 25 ? 7.469 0.283 -6.642 1.00 0.00 25 TYR A N 5
ATOM 3356 C CA . TYR A 1 25 ? 6.183 0.082 -7.297 1.00 0.00 25 TYR A CA 5
ATOM 3357 C C . TYR A 1 25 ? 5.394 -1.046 -6.655 1.00 0.00 25 TYR A C 5
ATOM 3358 O O . TYR A 1 25 ? 5.961 -2.041 -6.215 1.00 0.00 25 TYR A O 5
ATOM 3376 N N . HIS A 1 26 ? 4.077 -0.912 -6.657 1.00 0.00 26 HIS A N 5
ATOM 3377 C CA . HIS A 1 26 ? 3.217 -1.930 -6.078 1.00 0.00 26 HIS A CA 5
ATOM 3378 C C . HIS A 1 26 ? 2.977 -3.041 -7.085 1.00 0.00 26 HIS A C 5
ATOM 3379 O O . HIS A 1 26 ? 2.977 -2.806 -8.293 1.00 0.00 26 HIS A O 5
ATOM 3393 N N . SER A 1 27 ? 2.771 -4.250 -6.587 1.00 0.00 27 SER A N 5
ATOM 3394 C CA . SER A 1 27 ? 2.534 -5.388 -7.457 1.00 0.00 27 SER A CA 5
ATOM 3395 C C . SER A 1 27 ? 1.373 -6.238 -6.957 1.00 0.00 27 SER A C 5
ATOM 3396 O O . SER A 1 27 ? 1.569 -7.346 -6.457 1.00 0.00 27 SER A O 5
ATOM 3404 N N . GLY A 1 28 ? 0.163 -5.709 -7.096 1.00 0.00 28 GLY A N 5
ATOM 3405 C CA . GLY A 1 28 ? -1.017 -6.432 -6.663 1.00 0.00 28 GLY A CA 5
ATOM 3406 C C . GLY A 1 28 ? -2.267 -5.996 -7.406 1.00 0.00 28 GLY A C 5
ATOM 3407 O O . GLY A 1 28 ? -2.282 -4.945 -8.046 1.00 0.00 28 GLY A O 5
ATOM 3411 N N . PRO A 1 29 ? -3.335 -6.800 -7.330 1.00 0.00 29 PRO A N 5
ATOM 3412 C CA . PRO A 1 29 ? -4.613 -6.517 -8.003 1.00 0.00 29 PRO A CA 5
ATOM 3413 C C . PRO A 1 29 ? -5.406 -5.373 -7.384 1.00 0.00 29 PRO A C 5
ATOM 3414 O O . PRO A 1 29 ? -6.260 -4.775 -8.039 1.00 0.00 29 PRO A O 5
ATOM 3425 N N . SER A 1 30 ? -5.122 -5.073 -6.131 1.00 0.00 30 SER A N 5
ATOM 3426 C CA . SER A 1 30 ? -5.829 -4.006 -5.429 1.00 0.00 30 SER A CA 5
ATOM 3427 C C . SER A 1 30 ? -4.910 -3.155 -4.564 1.00 0.00 30 SER A C 5
ATOM 3428 O O . SER A 1 30 ? -3.694 -3.344 -4.540 1.00 0.00 30 SER A O 5
ATOM 3436 N N . ASP A 1 31 ? -5.525 -2.203 -3.865 1.00 0.00 31 ASP A N 5
ATOM 3437 C CA . ASP A 1 31 ? -4.815 -1.298 -2.975 1.00 0.00 31 ASP A CA 5
ATOM 3438 C C . ASP A 1 31 ? -4.067 -2.084 -1.912 1.00 0.00 31 ASP A C 5
ATOM 3439 O O . ASP A 1 31 ? -3.072 -1.610 -1.361 1.00 0.00 31 ASP A O 5
ATOM 3448 N N . LYS A 1 32 ? -4.551 -3.291 -1.620 1.00 0.00 32 LYS A N 5
ATOM 3449 C CA . LYS A 1 32 ? -3.916 -4.139 -0.623 1.00 0.00 32 LYS A CA 5
ATOM 3450 C C . LYS A 1 32 ? -2.485 -4.478 -1.041 1.00 0.00 32 LYS A C 5
ATOM 3451 O O . LYS A 1 32 ? -1.687 -4.947 -0.231 1.00 0.00 32 LYS A O 5
ATOM 3470 N N . SER A 1 33 ? -2.169 -4.236 -2.313 1.00 0.00 33 SER A N 5
ATOM 3471 C CA . SER A 1 33 ? -0.843 -4.508 -2.843 1.00 0.00 33 SER A CA 5
ATOM 3472 C C . SER A 1 33 ? 0.206 -3.758 -2.042 1.00 0.00 33 SER A C 5
ATOM 3473 O O . SER A 1 33 ? -0.092 -2.763 -1.382 1.00 0.00 33 SER A O 5
ATOM 3481 N N . LYS A 1 34 ? 1.437 -4.243 -2.109 1.00 0.00 34 LYS A N 5
ATOM 3482 C CA . LYS A 1 34 ? 2.536 -3.630 -1.384 1.00 0.00 34 LYS A CA 5
ATOM 3483 C C . LYS A 1 34 ? 3.599 -3.069 -2.315 1.00 0.00 34 LYS A C 5
ATOM 3484 O O . LYS A 1 34 ? 3.937 -3.670 -3.335 1.00 0.00 34 LYS A O 5
ATOM 3503 N N . VAL A 1 35 ? 4.120 -1.907 -1.945 1.00 0.00 35 VAL A N 5
ATOM 3504 C CA . VAL A 1 35 ? 5.154 -1.246 -2.717 1.00 0.00 35 VAL A CA 5
ATOM 3505 C C . VAL A 1 35 ? 6.430 -2.075 -2.664 1.00 0.00 35 VAL A C 5
ATOM 3506 O O . VAL A 1 35 ? 6.819 -2.567 -1.605 1.00 0.00 35 VAL A O 5
ATOM 3519 N N . ILE A 1 36 ? 7.075 -2.224 -3.807 1.00 0.00 36 ILE A N 5
ATOM 3520 C CA . ILE A 1 36 ? 8.300 -3.002 -3.896 1.00 0.00 36 ILE A CA 5
ATOM 3521 C C . ILE A 1 36 ? 9.475 -2.102 -4.244 1.00 0.00 36 ILE A C 5
ATOM 3522 O O . ILE A 1 36 ? 9.423 -1.383 -5.236 1.00 0.00 36 ILE A O 5
ATOM 3538 N N . SER A 1 37 ? 10.534 -2.143 -3.447 1.00 0.00 37 SER A N 5
ATOM 3539 C CA . SER A 1 37 ? 11.697 -1.309 -3.723 1.00 0.00 37 SER A CA 5
ATOM 3540 C C . SER A 1 37 ? 12.422 -1.803 -4.961 1.00 0.00 37 SER A C 5
ATOM 3541 O O . SER A 1 37 ? 12.307 -2.971 -5.319 1.00 0.00 37 SER A O 5
ATOM 3549 N N . GLY A 1 38 ? 13.185 -0.914 -5.598 1.00 0.00 38 GLY A N 5
ATOM 3550 C CA . GLY A 1 38 ? 13.916 -1.284 -6.797 1.00 0.00 38 GLY A CA 5
ATOM 3551 C C . GLY A 1 38 ? 14.767 -0.154 -7.351 1.00 0.00 38 GLY A C 5
ATOM 3552 O O . GLY A 1 38 ? 14.948 0.878 -6.705 1.00 0.00 38 GLY A O 5
ATOM 3556 N N . LYS A 1 39 ? 15.284 -0.359 -8.560 1.00 0.00 39 LYS A N 5
ATOM 3557 C CA . LYS A 1 39 ? 16.128 0.630 -9.230 1.00 0.00 39 LYS A CA 5
ATOM 3558 C C . LYS A 1 39 ? 15.692 0.809 -10.682 1.00 0.00 39 LYS A C 5
ATOM 3559 O O . LYS A 1 39 ? 15.344 -0.160 -11.346 1.00 0.00 39 LYS A O 5
ATOM 3578 N N . CYS A 1 40 ? 15.740 2.037 -11.192 1.00 0.00 40 CYS A N 5
ATOM 3579 C CA . CYS A 1 40 ? 15.332 2.286 -12.574 1.00 0.00 40 CYS A CA 5
ATOM 3580 C C . CYS A 1 40 ? 16.427 1.847 -13.550 1.00 0.00 40 CYS A C 5
ATOM 3581 O O . CYS A 1 40 ? 17.586 2.241 -13.417 1.00 0.00 40 CYS A O 5
ATOM 3588 N N . GLU A 1 41 ? 16.044 1.028 -14.534 1.00 0.00 41 GLU A N 5
ATOM 3589 C CA . GLU A 1 41 ? 16.987 0.528 -15.537 1.00 0.00 41 GLU A CA 5
ATOM 3590 C C . GLU A 1 41 ? 16.349 0.549 -16.925 1.00 0.00 41 GLU A C 5
ATOM 3591 O O . GLU A 1 41 ? 15.184 0.180 -17.080 1.00 0.00 41 GLU A O 5
ATOM 3603 N N . TRP A 1 42 ? 17.104 0.983 -17.935 1.00 0.00 42 TRP A N 5
ATOM 3604 C CA . TRP A 1 42 ? 16.580 1.042 -19.298 1.00 0.00 42 TRP A CA 5
ATOM 3605 C C . TRP A 1 42 ? 16.470 -0.355 -19.902 1.00 0.00 42 TRP A C 5
ATOM 3606 O O . TRP A 1 42 ? 17.359 -1.189 -19.734 1.00 0.00 42 TRP A O 5
ATOM 3627 N N . GLN A 1 43 ? 15.371 -0.599 -20.607 1.00 0.00 43 GLN A N 5
ATOM 3628 C CA . GLN A 1 43 ? 15.136 -1.889 -21.245 1.00 0.00 43 GLN A CA 5
ATOM 3629 C C . GLN A 1 43 ? 15.364 -1.782 -22.739 1.00 0.00 43 GLN A C 5
ATOM 3630 O O . GLN A 1 43 ? 14.725 -2.469 -23.537 1.00 0.00 43 GLN A O 5
ATOM 3644 N N . GLY A 1 44 ? 16.284 -0.910 -23.101 1.00 0.00 44 GLY A N 5
ATOM 3645 C CA . GLY A 1 44 ? 16.606 -0.698 -24.496 1.00 0.00 44 GLY A CA 5
ATOM 3646 C C . 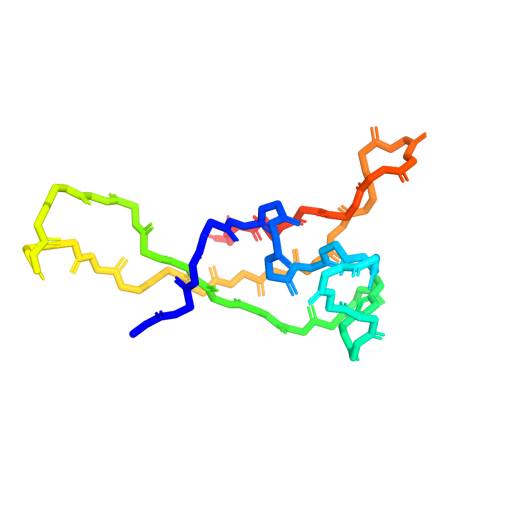GLY A 1 44 ? 15.905 0.507 -25.090 1.00 0.00 44 GLY A C 5
ATOM 3647 O O . GLY A 1 44 ? 15.947 0.717 -26.302 1.00 0.00 44 GLY A O 5
ATOM 3651 N N . GLY A 1 45 ? 15.258 1.303 -24.243 1.00 0.00 45 GLY A N 5
ATOM 3652 C CA . GLY A 1 45 ? 14.564 2.475 -24.732 1.00 0.00 45 GLY A CA 5
ATOM 3653 C C . GLY A 1 45 ? 13.585 3.046 -23.725 1.00 0.00 45 GLY A C 5
ATOM 3654 O O . GLY A 1 45 ? 13.345 4.253 -23.702 1.00 0.00 45 GLY A O 5
ATOM 3658 N N . GLN A 1 46 ? 13.018 2.180 -22.892 1.00 0.00 46 GLN A N 5
ATOM 3659 C CA . GLN A 1 46 ? 12.060 2.609 -21.881 1.00 0.00 46 GLN A CA 5
ATOM 3660 C C . GLN A 1 46 ? 12.607 2.347 -20.484 1.00 0.00 46 GLN A C 5
ATOM 3661 O O . GLN A 1 46 ? 13.291 1.350 -20.253 1.00 0.00 46 GLN A O 5
ATOM 3675 N N . LEU A 1 47 ? 12.304 3.244 -19.553 1.00 0.00 47 LEU A N 5
ATOM 3676 C CA . LEU A 1 47 ? 12.775 3.098 -18.183 1.00 0.00 47 LEU A CA 5
ATOM 3677 C C . LEU A 1 47 ? 11.780 2.322 -17.322 1.00 0.00 47 LEU A C 5
ATOM 3678 O O . LEU A 1 47 ? 10.635 2.734 -17.149 1.00 0.00 47 LEU A O 5
ATOM 3694 N N . ASN A 1 48 ? 12.236 1.199 -16.784 1.00 0.00 48 ASN A N 5
ATOM 3695 C CA . ASN A 1 48 ? 11.402 0.355 -15.932 1.00 0.00 48 ASN A CA 5
ATOM 3696 C C . ASN A 1 48 ? 12.071 0.133 -14.587 1.00 0.00 48 ASN A C 5
ATOM 3697 O O . ASN A 1 48 ? 13.289 -0.023 -14.502 1.00 0.00 48 ASN A O 5
ATOM 3708 N N . CYS A 1 49 ? 11.263 0.122 -13.543 1.00 0.00 49 CYS A N 5
ATOM 3709 C CA . CYS A 1 49 ? 11.768 -0.080 -12.194 1.00 0.00 49 CYS A CA 5
ATOM 3710 C C . CYS A 1 49 ? 11.985 -1.570 -11.943 1.00 0.00 49 CYS A C 5
ATOM 3711 O O . CYS A 1 49 ? 11.057 -2.371 -12.059 1.00 0.00 49 CYS A O 5
ATOM 3718 N N . ILE A 1 50 ? 13.214 -1.936 -11.593 1.00 0.00 50 ILE A N 5
ATOM 3719 C CA . ILE A 1 50 ? 13.553 -3.320 -11.333 1.00 0.00 50 ILE A CA 5
ATOM 3720 C C . ILE A 1 50 ? 13.666 -3.557 -9.842 1.00 0.00 50 ILE A C 5
ATOM 3721 O O . ILE A 1 50 ? 14.611 -3.100 -9.199 1.00 0.00 50 ILE A O 5
ATOM 3737 N N . ALA A 1 51 ? 12.701 -4.267 -9.294 1.00 0.00 51 ALA A N 5
ATOM 3738 C CA . ALA A 1 51 ? 12.699 -4.560 -7.879 1.00 0.00 51 ALA A CA 5
ATOM 3739 C C . ALA A 1 51 ? 13.822 -5.514 -7.525 1.00 0.00 51 ALA A C 5
ATOM 3740 O O . ALA A 1 51 ? 13.979 -6.570 -8.136 1.00 0.00 51 ALA A O 5
ATOM 3747 N N . THR A 1 52 ? 14.601 -5.127 -6.530 1.00 0.00 52 THR A N 5
ATOM 3748 C CA . THR A 1 52 ? 15.717 -5.938 -6.077 1.00 0.00 52 THR A CA 5
ATOM 3749 C C . THR A 1 52 ? 15.245 -7.302 -5.584 1.00 0.00 52 THR A C 5
ATOM 3750 O O . THR A 1 52 ? 14.888 -7.403 -4.392 1.00 0.00 52 THR A O 5
ATOM 3761 N N . ILE A 1 1 ? 1.737 5.881 -4.242 1.00 0.00 1 ILE A N 6
ATOM 3762 C CA . ILE A 1 1 ? 2.609 4.812 -4.789 1.00 0.00 1 ILE A CA 6
ATOM 3763 C C . ILE A 1 1 ? 2.614 4.828 -6.314 1.00 0.00 1 ILE A C 6
ATOM 3764 O O . ILE A 1 1 ? 1.620 5.193 -6.943 1.00 0.00 1 ILE A O 6
ATOM 3780 N N . ALA A 1 2 ? 3.738 4.431 -6.903 1.00 0.00 2 ALA A N 6
ATOM 3781 C CA . ALA A 1 2 ? 3.868 4.401 -8.353 1.00 0.00 2 ALA A CA 6
ATOM 3782 C C . ALA A 1 2 ? 2.884 3.407 -8.961 1.00 0.00 2 ALA A C 6
ATOM 3783 O O . ALA A 1 2 ? 2.674 2.320 -8.423 1.00 0.00 2 ALA A O 6
ATOM 3790 N N . THR A 1 3 ? 2.284 3.788 -10.083 1.00 0.00 3 THR A N 6
ATOM 3791 C CA . THR A 1 3 ? 1.317 2.931 -10.759 1.00 0.00 3 THR A CA 6
ATOM 3792 C C . THR A 1 3 ? 1.987 1.716 -11.387 1.00 0.00 3 THR A C 6
ATOM 3793 O O . THR A 1 3 ? 1.447 0.610 -11.356 1.00 0.00 3 THR A O 6
ATOM 3804 N N . SER A 1 4 ? 3.166 1.928 -11.955 1.00 0.00 4 SER A N 6
ATOM 3805 C CA . SER A 1 4 ? 3.912 0.850 -12.590 1.00 0.00 4 SER A CA 6
ATOM 3806 C C . SER A 1 4 ? 5.382 1.229 -12.726 1.00 0.00 4 SER A C 6
ATOM 3807 O O . SER A 1 4 ? 5.719 2.412 -12.771 1.00 0.00 4 SER A O 6
ATOM 3815 N N . PRO A 1 5 ? 6.282 0.235 -12.791 1.00 0.00 5 PRO A N 6
ATOM 3816 C CA . PRO A 1 5 ? 7.719 0.494 -12.926 1.00 0.00 5 PRO A CA 6
ATOM 3817 C C . PRO A 1 5 ? 8.052 1.204 -14.234 1.00 0.00 5 PRO A C 6
ATOM 3818 O O . PRO A 1 5 ? 8.952 2.043 -14.283 1.00 0.00 5 PRO A O 6
ATOM 3829 N N . TYR A 1 6 ? 7.309 0.877 -15.288 1.00 0.00 6 TYR A N 6
ATOM 3830 C CA . TYR A 1 6 ? 7.528 1.486 -16.595 1.00 0.00 6 TYR A CA 6
ATOM 3831 C C . TYR A 1 6 ? 7.300 2.997 -16.565 1.00 0.00 6 TYR A C 6
ATOM 3832 O O . TYR A 1 6 ? 8.149 3.772 -17.003 1.00 0.00 6 TYR A O 6
ATOM 3850 N N . TYR A 1 7 ? 6.149 3.407 -16.041 1.00 0.00 7 TYR A N 6
ATOM 3851 C CA . TYR A 1 7 ? 5.802 4.825 -15.959 1.00 0.00 7 TYR A CA 6
ATOM 3852 C C . TYR A 1 7 ? 6.597 5.567 -14.891 1.00 0.00 7 TYR A C 6
ATOM 3853 O O . TYR A 1 7 ? 6.976 6.723 -15.081 1.00 0.00 7 TYR A O 6
ATOM 3871 N N . ALA A 1 8 ? 6.853 4.903 -13.774 1.00 0.00 8 ALA A N 6
ATOM 3872 C CA . ALA A 1 8 ? 7.597 5.513 -12.678 1.00 0.00 8 ALA A CA 6
ATOM 3873 C C . ALA A 1 8 ? 9.001 5.933 -13.100 1.00 0.00 8 ALA A C 6
ATOM 3874 O O . ALA A 1 8 ? 9.484 6.991 -12.697 1.00 0.00 8 ALA A O 6
ATOM 3881 N N . CYS A 1 9 ? 9.657 5.108 -13.905 1.00 0.00 9 CYS A N 6
ATOM 3882 C CA . CYS A 1 9 ? 11.008 5.417 -14.358 1.00 0.00 9 CYS A CA 6
ATOM 3883 C C . CYS A 1 9 ? 11.014 6.152 -15.698 1.00 0.00 9 CYS A C 6
ATOM 3884 O O . CYS A 1 9 ? 11.960 6.876 -16.002 1.00 0.00 9 CYS A O 6
ATOM 3891 N N . ASN A 1 10 ? 9.961 5.972 -16.493 1.00 0.00 10 ASN A N 6
ATOM 3892 C CA . ASN A 1 10 ? 9.873 6.632 -17.796 1.00 0.00 10 ASN A CA 6
ATOM 3893 C C . ASN A 1 10 ? 10.133 8.127 -17.660 1.00 0.00 10 ASN A C 6
ATOM 3894 O O . ASN A 1 10 ? 9.758 8.734 -16.665 1.00 0.00 10 ASN A O 6
ATOM 3905 N N . CYS A 1 11 ? 10.815 8.707 -18.643 1.00 0.00 11 CYS A N 6
ATOM 3906 C CA . CYS A 1 11 ? 11.118 10.135 -18.619 1.00 0.00 11 CYS A CA 6
ATOM 3907 C C . CYS A 1 11 ? 9.898 10.993 -18.960 1.00 0.00 11 CYS A C 6
ATOM 3908 O O . CYS A 1 11 ? 9.509 11.848 -18.164 1.00 0.00 11 CYS A O 6
ATOM 3915 N N . PRO A 1 12 ? 9.243 10.777 -20.120 1.00 0.00 12 PRO A N 6
ATOM 3916 C CA . PRO A 1 12 ? 8.078 11.583 -20.493 1.00 0.00 12 PRO A CA 6
ATOM 3917 C C . PRO A 1 12 ? 7.006 11.579 -19.413 1.00 0.00 12 PRO A C 6
ATOM 3918 O O . PRO A 1 12 ? 6.177 12.486 -19.344 1.00 0.00 12 PRO A O 6
ATOM 3929 N N . ASN A 1 13 ? 7.029 10.558 -18.568 1.00 0.00 13 ASN A N 6
ATOM 3930 C CA . ASN A 1 13 ? 6.059 10.445 -17.491 1.00 0.00 13 ASN A CA 6
ATOM 3931 C C . ASN A 1 13 ? 6.705 10.701 -16.128 1.00 0.00 13 ASN A C 6
ATOM 3932 O O . ASN A 1 13 ? 6.014 11.036 -15.167 1.00 0.00 13 ASN A O 6
ATOM 3943 N N . ASN A 1 14 ? 8.033 10.564 -16.055 1.00 0.00 14 ASN A N 6
ATOM 3944 C CA . ASN A 1 14 ? 8.761 10.775 -14.799 1.00 0.00 14 ASN A CA 6
ATOM 3945 C C . ASN A 1 14 ? 10.275 10.930 -15.013 1.00 0.00 14 ASN A C 6
ATOM 3946 O O . ASN A 1 14 ? 11.041 10.018 -14.705 1.00 0.00 14 ASN A O 6
ATOM 3957 N N . CYS A 1 15 ? 10.708 12.077 -15.538 1.00 0.00 15 CYS A N 6
ATOM 3958 C CA . CYS A 1 15 ? 12.134 12.320 -15.768 1.00 0.00 15 CYS A CA 6
ATOM 3959 C C . CYS A 1 15 ? 12.879 12.463 -14.447 1.00 0.00 15 CYS A C 6
ATOM 3960 O O . CYS A 1 15 ? 14.087 12.251 -14.386 1.00 0.00 15 CYS A O 6
ATOM 3967 N N . LYS A 1 16 ? 12.166 12.840 -13.394 1.00 0.00 16 LYS A N 6
ATOM 3968 C CA . LYS A 1 16 ? 12.793 12.997 -12.089 1.00 0.00 16 LYS A CA 6
ATOM 3969 C C . LYS A 1 16 ? 13.457 11.682 -11.673 1.00 0.00 16 LYS A C 6
ATOM 3970 O O . LYS A 1 16 ? 14.409 11.674 -10.893 1.00 0.00 16 LYS A O 6
ATOM 3989 N N . HIS A 1 17 ? 12.942 10.573 -12.204 1.00 0.00 17 HIS A N 6
ATOM 3990 C CA . HIS A 1 17 ? 13.479 9.247 -11.909 1.00 0.00 17 HIS A CA 6
ATOM 3991 C C . HIS A 1 17 ? 14.161 8.668 -13.144 1.00 0.00 17 HIS A C 6
ATOM 3992 O O . HIS A 1 17 ? 13.504 8.368 -14.141 1.00 0.00 17 HIS A O 6
ATOM 4006 N N . LYS A 1 18 ? 15.479 8.512 -13.074 1.00 0.00 18 LYS A N 6
ATOM 4007 C CA . LYS A 1 18 ? 16.243 7.971 -14.193 1.00 0.00 18 LYS A CA 6
ATOM 4008 C C . LYS A 1 18 ? 17.141 6.820 -13.753 1.00 0.00 18 LYS A C 6
ATOM 4009 O O . LYS A 1 18 ? 17.153 6.446 -12.580 1.00 0.00 18 LYS A O 6
ATOM 4028 N N . LYS A 1 19 ? 17.885 6.256 -14.702 1.00 0.00 19 LYS A N 6
ATOM 4029 C CA . LYS A 1 19 ? 18.782 5.143 -14.410 1.00 0.00 19 LYS A CA 6
ATOM 4030 C C . LYS A 1 19 ? 19.661 5.450 -13.206 1.00 0.00 19 LYS A C 6
ATOM 4031 O O . LYS A 1 19 ? 20.243 6.529 -13.102 1.00 0.00 19 LYS A O 6
ATOM 4050 N N . GLY A 1 20 ? 19.754 4.485 -12.300 1.00 0.00 20 GLY A N 6
ATOM 4051 C CA . GLY A 1 20 ? 20.558 4.659 -11.108 1.00 0.00 20 GLY A CA 6
ATOM 4052 C C . GLY A 1 20 ? 19.762 5.224 -9.948 1.00 0.00 20 GLY A C 6
ATOM 4053 O O . GLY A 1 20 ? 20.250 5.269 -8.818 1.00 0.00 20 GLY A O 6
ATOM 4057 N N . SER A 1 21 ? 18.532 5.657 -10.221 1.00 0.00 21 SER A N 6
ATOM 4058 C CA . SER A 1 21 ? 17.677 6.212 -9.179 1.00 0.00 21 SER A CA 6
ATOM 4059 C C . SER A 1 21 ? 16.673 5.166 -8.714 1.00 0.00 21 SER A C 6
ATOM 4060 O O . SER A 1 21 ? 15.999 4.533 -9.526 1.00 0.00 21 SER A O 6
ATOM 4068 N N . GLY A 1 22 ? 16.584 4.981 -7.402 1.00 0.00 22 GLY A N 6
ATOM 4069 C CA . GLY A 1 22 ? 15.662 4.007 -6.855 1.00 0.00 22 GLY A CA 6
ATOM 4070 C C . GLY A 1 22 ? 14.219 4.465 -6.899 1.00 0.00 22 GLY A C 6
ATOM 4071 O O . GLY A 1 22 ? 13.935 5.661 -6.831 1.00 0.00 22 GLY A O 6
ATOM 4075 N N . CYS A 1 23 ? 13.306 3.507 -7.012 1.00 0.00 23 CYS A N 6
ATOM 4076 C CA . CYS A 1 23 ? 11.881 3.806 -7.059 1.00 0.00 23 CYS A CA 6
ATOM 4077 C C . CYS A 1 23 ? 11.103 2.695 -6.387 1.00 0.00 23 CYS A C 6
ATOM 4078 O O . CYS A 1 23 ? 11.663 1.658 -6.033 1.00 0.00 23 CYS A O 6
ATOM 4085 N N . LYS A 1 24 ? 9.810 2.906 -6.213 1.00 0.00 24 LYS A N 6
ATOM 4086 C CA . LYS A 1 24 ? 8.976 1.905 -5.579 1.00 0.00 24 LYS A CA 6
ATOM 4087 C C . LYS A 1 24 ? 7.601 1.831 -6.239 1.00 0.00 24 LYS A C 6
ATOM 4088 O O . LYS A 1 24 ? 7.084 2.839 -6.721 1.00 0.00 24 LYS A O 6
ATOM 4107 N N . TYR A 1 25 ? 7.006 0.639 -6.255 1.00 0.00 25 TYR A N 6
ATOM 4108 C CA . TYR A 1 25 ? 5.687 0.470 -6.860 1.00 0.00 25 TYR A CA 6
ATOM 4109 C C . TYR A 1 25 ? 4.940 -0.694 -6.245 1.00 0.00 25 TYR A C 6
ATOM 4110 O O . TYR A 1 25 ? 5.527 -1.722 -5.940 1.00 0.00 25 TYR A O 6
ATOM 4128 N N . HIS A 1 26 ? 3.629 -0.559 -6.135 1.00 0.00 26 HIS A N 6
ATOM 4129 C CA . HIS A 1 26 ? 2.821 -1.615 -5.559 1.00 0.00 26 HIS A CA 6
ATOM 4130 C C . HIS A 1 26 ? 2.723 -2.782 -6.525 1.00 0.00 26 HIS A C 6
ATOM 4131 O O . HIS A 1 26 ? 2.693 -2.593 -7.741 1.00 0.00 26 HIS A O 6
ATOM 4145 N N . SER A 1 27 ? 2.676 -3.991 -5.981 1.00 0.00 27 SER A N 6
ATOM 4146 C CA . SER A 1 27 ? 2.587 -5.181 -6.809 1.00 0.00 27 SER A CA 6
ATOM 4147 C C . SER A 1 27 ? 1.504 -6.129 -6.308 1.00 0.00 27 SER A C 6
ATOM 4148 O O . SER A 1 27 ? 1.794 -7.186 -5.751 1.00 0.00 27 SER A O 6
ATOM 4156 N N . GLY A 1 28 ? 0.253 -5.732 -6.511 1.00 0.00 28 GLY A N 6
ATOM 4157 C CA . GLY A 1 28 ? -0.866 -6.548 -6.089 1.00 0.00 28 GLY A CA 6
ATOM 4158 C C . GLY A 1 28 ? -2.139 -6.197 -6.839 1.00 0.00 28 GLY A C 6
ATOM 4159 O O . GLY A 1 28 ? -2.249 -5.111 -7.407 1.00 0.00 28 GLY A O 6
ATOM 4163 N N . PRO A 1 29 ? -3.118 -7.109 -6.852 1.00 0.00 29 PRO A N 6
ATOM 4164 C CA . PRO A 1 29 ? -4.398 -6.906 -7.543 1.00 0.00 29 PRO A CA 6
ATOM 4165 C C . PRO A 1 29 ? -5.313 -5.883 -6.878 1.00 0.00 29 PRO A C 6
ATOM 4166 O O . PRO A 1 29 ? -6.279 -5.424 -7.486 1.00 0.00 29 PRO A O 6
ATOM 4177 N N . SER A 1 30 ? -5.018 -5.527 -5.637 1.00 0.00 30 SER A N 6
ATOM 4178 C CA . SER A 1 30 ? -5.852 -4.560 -4.922 1.00 0.00 30 SER A CA 6
ATOM 4179 C C . SER A 1 30 ? -5.072 -3.776 -3.864 1.00 0.00 30 SER A C 6
ATOM 4180 O O . SER A 1 30 ? -3.850 -3.646 -3.932 1.00 0.00 30 SER A O 6
ATOM 4188 N N . ASP A 1 31 ? -5.815 -3.261 -2.885 1.00 0.00 31 ASP A N 6
ATOM 4189 C CA . ASP A 1 31 ? -5.268 -2.485 -1.787 1.00 0.00 31 ASP A CA 6
ATOM 4190 C C . ASP A 1 31 ? -4.216 -3.266 -1.015 1.00 0.00 31 ASP A C 6
ATOM 4191 O O . ASP A 1 31 ? -3.231 -2.698 -0.543 1.00 0.00 31 ASP A O 6
ATOM 4200 N N . LYS A 1 32 ? -4.427 -4.569 -0.885 1.00 0.00 32 LYS A N 6
ATOM 4201 C CA . LYS A 1 32 ? -3.490 -5.422 -0.167 1.00 0.00 32 LYS A CA 6
ATOM 4202 C C . LYS A 1 32 ? -2.093 -5.404 -0.793 1.00 0.00 32 LYS A C 6
ATOM 4203 O O . LYS A 1 32 ? -1.136 -5.894 -0.193 1.00 0.00 32 LYS A O 6
ATOM 4222 N N . SER A 1 33 ? -1.971 -4.838 -1.993 1.00 0.00 33 SER A N 6
ATOM 4223 C CA . SER A 1 33 ? -0.682 -4.765 -2.668 1.00 0.00 33 SER A CA 6
ATOM 4224 C C . SER A 1 33 ? 0.313 -4.007 -1.804 1.00 0.00 33 SER A C 6
ATOM 4225 O O . SER A 1 33 ? -0.073 -3.212 -0.948 1.00 0.00 33 SER A O 6
ATOM 4233 N N . LYS A 1 34 ? 1.595 -4.258 -2.032 1.00 0.00 34 LYS A N 6
ATOM 4234 C CA . LYS A 1 34 ? 2.644 -3.603 -1.264 1.00 0.00 34 LYS A CA 6
ATOM 4235 C C . LYS A 1 34 ? 3.680 -2.943 -2.160 1.00 0.00 34 LYS A C 6
ATOM 4236 O O . LYS A 1 34 ? 4.073 -3.498 -3.182 1.00 0.00 34 LYS A O 6
ATOM 4255 N N . VAL A 1 35 ? 4.120 -1.754 -1.761 1.00 0.00 35 VAL A N 6
ATOM 4256 C CA . VAL A 1 35 ? 5.122 -1.020 -2.517 1.00 0.00 35 VAL A CA 6
ATOM 4257 C C . VAL A 1 35 ? 6.448 -1.786 -2.507 1.00 0.00 35 VAL A C 6
ATOM 4258 O O . VAL A 1 35 ? 6.985 -2.115 -1.447 1.00 0.00 35 VAL A O 6
ATOM 4271 N N . ILE A 1 36 ? 6.958 -2.094 -3.694 1.00 0.00 36 ILE A N 6
ATOM 4272 C CA . ILE A 1 36 ? 8.209 -2.829 -3.830 1.00 0.00 36 ILE A CA 6
ATOM 4273 C C . ILE A 1 36 ? 9.342 -1.913 -4.251 1.00 0.00 36 ILE A C 6
ATOM 4274 O O . ILE A 1 36 ? 9.239 -1.225 -5.261 1.00 0.00 36 ILE A O 6
ATOM 4290 N N . SER A 1 37 ? 10.428 -1.930 -3.498 1.00 0.00 37 SER A N 6
ATOM 4291 C CA . SER A 1 37 ? 11.578 -1.086 -3.813 1.00 0.00 37 SER A CA 6
ATOM 4292 C C . SER A 1 37 ? 12.303 -1.608 -5.047 1.00 0.00 37 SER A C 6
ATOM 4293 O O . SER A 1 37 ? 12.212 -2.790 -5.362 1.00 0.00 37 SER A O 6
ATOM 4301 N N . GLY A 1 38 ? 13.041 -0.727 -5.725 1.00 0.00 38 GLY A N 6
ATOM 4302 C CA . GLY A 1 38 ? 13.769 -1.136 -6.919 1.00 0.00 38 GLY A CA 6
ATOM 4303 C C . GLY A 1 38 ? 14.645 -0.036 -7.503 1.00 0.00 38 GLY A C 6
ATOM 4304 O O . GLY A 1 38 ? 14.785 1.036 -6.918 1.00 0.00 38 GLY A O 6
ATOM 4308 N N . LYS A 1 39 ? 15.231 -0.315 -8.670 1.00 0.00 39 LYS A N 6
ATOM 4309 C CA . LYS A 1 39 ? 16.106 0.638 -9.360 1.00 0.00 39 LYS A CA 6
ATOM 4310 C C . LYS A 1 39 ? 15.721 0.765 -10.832 1.00 0.00 39 LYS A C 6
ATOM 4311 O O . LYS A 1 39 ? 15.383 -0.223 -11.474 1.00 0.00 39 LYS A O 6
ATOM 4330 N N . CYS A 1 40 ? 15.809 1.974 -11.382 1.00 0.00 40 CYS A N 6
ATOM 4331 C CA . CYS A 1 40 ? 15.451 2.189 -12.782 1.00 0.00 40 CYS A CA 6
ATOM 4332 C C . CYS A 1 40 ? 16.579 1.766 -13.724 1.00 0.00 40 CYS A C 6
ATOM 4333 O O . CYS A 1 40 ? 17.742 2.113 -13.518 1.00 0.00 40 CYS A O 6
ATOM 4340 N N . GLU A 1 41 ? 16.216 1.007 -14.760 1.00 0.00 41 GLU A N 6
ATOM 4341 C CA . GLU A 1 41 ? 17.177 0.524 -15.751 1.00 0.00 41 GLU A CA 6
ATOM 4342 C C . GLU A 1 41 ? 16.579 0.610 -17.152 1.00 0.00 41 GLU A C 6
ATOM 4343 O O . GLU A 1 41 ? 15.383 0.381 -17.337 1.00 0.00 41 GLU A O 6
ATOM 4355 N N . TRP A 1 42 ? 17.410 0.937 -18.138 1.00 0.00 42 TRP A N 6
ATOM 4356 C CA . TRP A 1 42 ? 16.935 1.053 -19.516 1.00 0.00 42 TRP A CA 6
ATOM 4357 C C . TRP A 1 42 ? 16.855 -0.308 -20.198 1.00 0.00 42 TRP A C 6
ATOM 4358 O O . TRP A 1 42 ? 17.821 -1.071 -20.207 1.00 0.00 42 TRP A O 6
ATOM 4379 N N . GLN A 1 43 ? 15.692 -0.600 -20.767 1.00 0.00 43 GLN A N 6
ATOM 4380 C CA . GLN A 1 43 ? 15.466 -1.858 -21.464 1.00 0.00 43 GLN A CA 6
ATOM 4381 C C . GLN A 1 43 ? 14.708 -1.610 -22.764 1.00 0.00 43 GLN A C 6
ATOM 4382 O O . GLN A 1 43 ? 13.507 -1.341 -22.750 1.00 0.00 43 GLN A O 6
ATOM 4396 N N . GLY A 1 44 ? 15.415 -1.698 -23.884 1.00 0.00 44 GLY A N 6
ATOM 4397 C CA . GLY A 1 44 ? 14.792 -1.478 -25.172 1.00 0.00 44 GLY A CA 6
ATOM 4398 C C . GLY A 1 44 ? 14.542 -0.016 -25.443 1.00 0.00 44 GLY A C 6
ATOM 4399 O O . GLY A 1 44 ? 13.723 0.338 -26.291 1.00 0.00 44 GLY A O 6
ATOM 4403 N N . GLY A 1 45 ? 15.251 0.835 -24.719 1.00 0.00 45 GLY A N 6
ATOM 4404 C CA . GLY A 1 45 ? 15.097 2.253 -24.893 1.00 0.00 45 GLY A CA 6
ATOM 4405 C C . GLY A 1 45 ? 14.087 2.868 -23.941 1.00 0.00 45 GLY A C 6
ATOM 4406 O O . GLY A 1 45 ? 13.973 4.091 -23.856 1.00 0.00 45 GLY A O 6
ATOM 4410 N N . GLN A 1 46 ? 13.349 2.025 -23.223 1.00 0.00 46 GLN A N 6
ATOM 4411 C CA . GLN A 1 46 ? 12.350 2.503 -22.276 1.00 0.00 46 GLN A CA 6
ATOM 4412 C C . GLN A 1 46 ? 12.820 2.266 -20.847 1.00 0.00 46 GLN A C 6
ATOM 4413 O O . GLN A 1 46 ? 13.493 1.276 -20.565 1.00 0.00 46 GLN A O 6
ATOM 4427 N N . LEU A 1 47 ? 12.461 3.172 -19.945 1.00 0.00 47 LEU A N 6
ATOM 4428 C CA . LEU A 1 47 ? 12.863 3.042 -18.551 1.00 0.00 47 LEU A CA 6
ATOM 4429 C C . LEU A 1 47 ? 11.855 2.247 -17.733 1.00 0.00 47 LEU A C 6
ATOM 4430 O O . LEU A 1 47 ? 10.665 2.560 -17.709 1.00 0.00 47 LEU A O 6
ATOM 4446 N N . ASN A 1 48 ? 12.351 1.216 -17.062 1.00 0.00 48 ASN A N 6
ATOM 4447 C CA . ASN A 1 48 ? 11.514 0.367 -16.228 1.00 0.00 48 ASN A CA 6
ATOM 4448 C C . ASN A 1 48 ? 12.189 0.122 -14.892 1.00 0.00 48 ASN A C 6
ATOM 4449 O O . ASN A 1 48 ? 13.394 -0.124 -14.826 1.00 0.00 48 ASN A O 6
ATOM 4460 N N . CYS A 1 49 ? 11.410 0.198 -13.830 1.00 0.00 49 CYS A N 6
ATOM 4461 C CA . CYS A 1 49 ? 11.936 -0.019 -12.493 1.00 0.00 49 CYS A CA 6
ATOM 4462 C C . CYS A 1 49 ? 12.071 -1.515 -12.227 1.00 0.00 49 CYS A C 6
ATOM 4463 O O . CYS A 1 49 ? 11.157 -2.290 -12.511 1.00 0.00 49 CYS A O 6
ATOM 4470 N N . ILE A 1 50 ? 13.212 -1.914 -11.683 1.00 0.00 50 ILE A N 6
ATOM 4471 C CA . ILE A 1 50 ? 13.470 -3.308 -11.385 1.00 0.00 50 ILE A CA 6
ATOM 4472 C C . ILE A 1 50 ? 13.461 -3.513 -9.884 1.00 0.00 50 ILE A C 6
ATOM 4473 O O . ILE A 1 50 ? 14.388 -3.100 -9.186 1.00 0.00 50 ILE A O 6
ATOM 4489 N N . ALA A 1 51 ? 12.416 -4.144 -9.390 1.00 0.00 51 ALA A N 6
ATOM 4490 C CA . ALA A 1 51 ? 12.300 -4.395 -7.970 1.00 0.00 51 ALA A CA 6
ATOM 4491 C C . ALA A 1 51 ? 13.311 -5.437 -7.521 1.00 0.00 51 ALA A C 6
ATOM 4492 O O . ALA A 1 51 ? 13.407 -6.521 -8.096 1.00 0.00 51 ALA A O 6
ATOM 4499 N N . THR A 1 52 ? 14.059 -5.093 -6.487 1.00 0.00 52 THR A N 6
ATOM 4500 C CA . THR A 1 52 ? 15.069 -5.987 -5.944 1.00 0.00 52 THR A CA 6
ATOM 4501 C C . THR A 1 52 ? 14.433 -7.112 -5.136 1.00 0.00 52 THR A C 6
ATOM 4502 O O . THR A 1 52 ? 13.677 -6.803 -4.190 1.00 0.00 52 THR A O 6
ATOM 4513 N N . ILE A 1 1 ? 1.007 5.503 -4.833 1.00 0.00 1 ILE A N 7
ATOM 4514 C CA . ILE A 1 1 ? 2.064 4.588 -5.334 1.00 0.00 1 ILE A CA 7
ATOM 4515 C C . ILE A 1 1 ? 2.411 4.893 -6.788 1.00 0.00 1 ILE A C 7
ATOM 4516 O O . ILE A 1 1 ? 1.655 5.562 -7.491 1.00 0.00 1 ILE A O 7
ATOM 4532 N N . ALA A 1 2 ? 3.559 4.393 -7.232 1.00 0.00 2 ALA A N 7
ATOM 4533 C CA . ALA A 1 2 ? 4.015 4.606 -8.601 1.00 0.00 2 ALA A CA 7
ATOM 4534 C C . ALA A 1 2 ? 3.068 3.967 -9.618 1.00 0.00 2 ALA A C 7
ATOM 4535 O O . ALA A 1 2 ? 3.074 4.337 -10.790 1.00 0.00 2 ALA A O 7
ATOM 4542 N N . THR A 1 3 ? 2.268 3.003 -9.160 1.00 0.00 3 THR A N 7
ATOM 4543 C CA . THR A 1 3 ? 1.304 2.289 -10.008 1.00 0.00 3 THR A CA 7
ATOM 4544 C C . THR A 1 3 ? 1.997 1.210 -10.835 1.00 0.00 3 THR A C 7
ATOM 4545 O O . THR A 1 3 ? 1.600 0.045 -10.803 1.00 0.00 3 THR A O 7
ATOM 4556 N N . SER A 1 4 ? 3.030 1.597 -11.576 1.00 0.00 4 SER A N 7
ATOM 4557 C CA . SER A 1 4 ? 3.768 0.650 -12.401 1.00 0.00 4 SER A CA 7
ATOM 4558 C C . SER A 1 4 ? 5.230 1.073 -12.530 1.00 0.00 4 SER A C 7
ATOM 4559 O O . SER A 1 4 ? 5.545 2.262 -12.458 1.00 0.00 4 SER A O 7
ATOM 4567 N N . PRO A 1 5 ? 6.145 0.108 -12.725 1.00 0.00 5 PRO A N 7
ATOM 4568 C CA . PRO A 1 5 ? 7.576 0.400 -12.865 1.00 0.00 5 PRO A CA 7
ATOM 4569 C C . PRO A 1 5 ? 7.891 1.161 -14.148 1.00 0.00 5 PRO A C 7
ATOM 4570 O O . PRO A 1 5 ? 8.799 1.994 -14.183 1.00 0.00 5 PRO A O 7
ATOM 4581 N N . TYR A 1 6 ? 7.131 0.876 -15.198 1.00 0.00 6 TYR A N 7
ATOM 4582 C CA . TYR A 1 6 ? 7.328 1.527 -16.487 1.00 0.00 6 TYR A CA 7
ATOM 4583 C C . TYR A 1 6 ? 7.119 3.039 -16.405 1.00 0.00 6 TYR A C 7
ATOM 4584 O O . TYR A 1 6 ? 7.962 3.813 -16.854 1.00 0.00 6 TYR A O 7
ATOM 4602 N N . TYR A 1 7 ? 5.994 3.453 -15.827 1.00 0.00 7 TYR A N 7
ATOM 4603 C CA . TYR A 1 7 ? 5.675 4.875 -15.696 1.00 0.00 7 TYR A CA 7
ATOM 4604 C C . TYR A 1 7 ? 6.539 5.579 -14.653 1.00 0.00 7 TYR A C 7
ATOM 4605 O O . TYR A 1 7 ? 6.914 6.738 -14.828 1.00 0.00 7 TYR A O 7
ATOM 4623 N N . ALA A 1 8 ? 6.853 4.880 -13.572 1.00 0.00 8 ALA A N 7
ATOM 4624 C CA . ALA A 1 8 ? 7.663 5.451 -12.502 1.00 0.00 8 ALA A CA 7
ATOM 4625 C C . ALA A 1 8 ? 9.046 5.872 -12.984 1.00 0.00 8 ALA A C 7
ATOM 4626 O O . ALA A 1 8 ? 9.560 6.913 -12.575 1.00 0.00 8 ALA A O 7
ATOM 4633 N N . CYS A 1 9 ? 9.648 5.069 -13.848 1.00 0.00 9 CYS A N 7
ATOM 4634 C CA . CYS A 1 9 ? 10.976 5.382 -14.357 1.00 0.00 9 CYS A CA 7
ATOM 4635 C C . CYS A 1 9 ? 10.926 6.076 -15.717 1.00 0.00 9 CYS A C 7
ATOM 4636 O O . CYS A 1 9 ? 11.873 6.763 -16.100 1.00 0.00 9 CYS A O 7
ATOM 4643 N N . ASN A 1 10 ? 9.828 5.904 -16.446 1.00 0.00 10 ASN A N 7
ATOM 4644 C CA . ASN A 1 10 ? 9.691 6.529 -17.760 1.00 0.00 10 ASN A CA 7
ATOM 4645 C C . ASN A 1 10 ? 9.949 8.025 -17.670 1.00 0.00 10 ASN A C 7
ATOM 4646 O O . ASN A 1 10 ? 9.572 8.663 -16.694 1.00 0.00 10 ASN A O 7
ATOM 4657 N N . CYS A 1 11 ? 10.624 8.574 -18.674 1.00 0.00 11 CYS A N 7
ATOM 4658 C CA . CYS A 1 11 ? 10.924 10.002 -18.697 1.00 0.00 11 CYS A CA 7
ATOM 4659 C C . CYS A 1 11 ? 9.700 10.844 -19.060 1.00 0.00 11 CYS A C 7
ATOM 4660 O O . CYS A 1 11 ? 9.312 11.726 -18.294 1.00 0.00 11 CYS A O 7
ATOM 4667 N N . PRO A 1 12 ? 9.035 10.583 -20.209 1.00 0.00 12 PRO A N 7
ATOM 4668 C CA . PRO A 1 12 ? 7.863 11.369 -20.604 1.00 0.00 12 PRO A CA 7
ATOM 4669 C C . PRO A 1 12 ? 6.796 11.393 -19.521 1.00 0.00 12 PRO A C 7
ATOM 4670 O O . PRO A 1 12 ? 5.964 12.298 -19.476 1.00 0.00 12 PRO A O 7
ATOM 4681 N N . ASN A 1 13 ? 6.823 10.394 -18.650 1.00 0.00 13 ASN A N 7
ATOM 4682 C CA . ASN A 1 13 ? 5.856 10.309 -17.567 1.00 0.00 13 ASN A CA 7
ATOM 4683 C C . ASN A 1 13 ? 6.506 10.626 -16.218 1.00 0.00 13 ASN A C 7
ATOM 4684 O O . ASN A 1 13 ? 5.816 10.982 -15.265 1.00 0.00 13 ASN A O 7
ATOM 4695 N N . ASN A 1 14 ? 7.836 10.512 -16.150 1.00 0.00 14 ASN A N 7
ATOM 4696 C CA . ASN A 1 14 ? 8.568 10.783 -14.912 1.00 0.00 14 ASN A CA 7
ATOM 4697 C C . ASN A 1 14 ? 10.082 10.918 -15.143 1.00 0.00 14 ASN A C 7
ATOM 4698 O O . ASN A 1 14 ? 10.839 9.995 -14.841 1.00 0.00 14 ASN A O 7
ATOM 4709 N N . CYS A 1 15 ? 10.523 12.059 -15.674 1.00 0.00 15 CYS A N 7
ATOM 4710 C CA . CYS A 1 15 ? 11.949 12.286 -15.921 1.00 0.00 15 CYS A CA 7
ATOM 4711 C C . CYS A 1 15 ? 12.704 12.480 -14.610 1.00 0.00 15 CYS A C 7
ATOM 4712 O O . CYS A 1 15 ? 13.930 12.394 -14.576 1.00 0.00 15 CYS A O 7
ATOM 4719 N N . LYS A 1 16 ? 11.976 12.742 -13.528 1.00 0.00 16 LYS A N 7
ATOM 4720 C CA . LYS A 1 16 ? 12.607 12.933 -12.232 1.00 0.00 16 LYS A CA 7
ATOM 4721 C C . LYS A 1 16 ? 13.358 11.664 -11.855 1.00 0.00 16 LYS A C 7
ATOM 4722 O O . LYS A 1 16 ? 14.451 11.713 -11.290 1.00 0.00 16 LYS A O 7
ATOM 4741 N N . HIS A 1 17 ? 12.752 10.524 -12.174 1.00 0.00 17 HIS A N 7
ATOM 4742 C CA . HIS A 1 17 ? 13.348 9.227 -11.886 1.00 0.00 17 HIS A CA 7
ATOM 4743 C C . HIS A 1 17 ? 14.000 8.644 -13.134 1.00 0.00 17 HIS A C 7
ATOM 4744 O O . HIS A 1 17 ? 13.317 8.277 -14.090 1.00 0.00 17 HIS A O 7
ATOM 4758 N N . LYS A 1 18 ? 15.324 8.565 -13.117 1.00 0.00 18 LYS A N 7
ATOM 4759 C CA . LYS A 1 18 ? 16.075 8.027 -14.244 1.00 0.00 18 LYS A CA 7
ATOM 4760 C C . LYS A 1 18 ? 16.985 6.890 -13.796 1.00 0.00 18 LYS A C 7
ATOM 4761 O O . LYS A 1 18 ? 17.003 6.530 -12.620 1.00 0.00 18 LYS A O 7
ATOM 4780 N N . LYS A 1 19 ? 17.731 6.318 -14.739 1.00 0.00 19 LYS A N 7
ATOM 4781 C CA . LYS A 1 19 ? 18.636 5.216 -14.429 1.00 0.00 19 LYS A CA 7
ATOM 4782 C C . LYS A 1 19 ? 19.515 5.552 -13.233 1.00 0.00 19 LYS A C 7
ATOM 4783 O O . LYS A 1 19 ? 20.071 6.646 -13.142 1.00 0.00 19 LYS A O 7
ATOM 4802 N N . GLY A 1 20 ? 19.633 4.599 -12.318 1.00 0.00 20 GLY A N 7
ATOM 4803 C CA . GLY A 1 20 ? 20.438 4.803 -11.132 1.00 0.00 20 GLY A CA 7
ATOM 4804 C C . GLY A 1 20 ? 19.627 5.348 -9.971 1.00 0.00 20 GLY A C 7
ATOM 4805 O O . GLY A 1 20 ? 20.119 5.417 -8.843 1.00 0.00 20 GLY A O 7
ATOM 4809 N N . SER A 1 21 ? 18.383 5.738 -10.240 1.00 0.00 21 SER A N 7
ATOM 4810 C CA . SER A 1 21 ? 17.512 6.272 -9.200 1.00 0.00 21 SER A CA 7
ATOM 4811 C C . SER A 1 21 ? 16.560 5.190 -8.703 1.00 0.00 21 SER A C 7
ATOM 4812 O O . SER A 1 21 ? 15.843 4.573 -9.491 1.00 0.00 21 SER A O 7
ATOM 4820 N N . GLY A 1 22 ? 16.562 4.959 -7.396 1.00 0.00 22 GLY A N 7
ATOM 4821 C CA . GLY A 1 22 ? 15.694 3.948 -6.826 1.00 0.00 22 GLY A CA 7
ATOM 4822 C C . GLY A 1 22 ? 14.235 4.353 -6.856 1.00 0.00 22 GLY A C 7
ATOM 4823 O O . GLY A 1 22 ? 13.911 5.535 -6.749 1.00 0.00 22 GLY A O 7
ATOM 4827 N N . CYS A 1 23 ? 13.352 3.370 -6.994 1.00 0.00 23 CYS A N 7
ATOM 4828 C CA . CYS A 1 23 ? 11.920 3.631 -7.033 1.00 0.00 23 CYS A CA 7
ATOM 4829 C C . CYS A 1 23 ? 11.164 2.516 -6.334 1.00 0.00 23 CYS A C 7
ATOM 4830 O O . CYS A 1 23 ? 11.732 1.474 -6.010 1.00 0.00 23 CYS A O 7
ATOM 4837 N N . LYS A 1 24 ? 9.881 2.739 -6.104 1.00 0.00 24 LYS A N 7
ATOM 4838 C CA . LYS A 1 24 ? 9.050 1.748 -5.444 1.00 0.00 24 LYS A CA 7
ATOM 4839 C C . LYS A 1 24 ? 7.697 1.626 -6.150 1.00 0.00 24 LYS A C 7
ATOM 4840 O O . LYS A 1 24 ? 7.114 2.634 -6.552 1.00 0.00 24 LYS A O 7
ATOM 4859 N N . TYR A 1 25 ? 7.189 0.399 -6.301 1.00 0.00 25 TYR A N 7
ATOM 4860 C CA . TYR A 1 25 ? 5.899 0.205 -6.964 1.00 0.00 25 TYR A CA 7
ATOM 4861 C C . TYR A 1 25 ? 5.168 -1.018 -6.429 1.00 0.00 25 TYR A C 7
ATOM 4862 O O . TYR A 1 25 ? 5.777 -2.042 -6.140 1.00 0.00 25 TYR A O 7
ATOM 4880 N N . HIS A 1 26 ? 3.846 -0.927 -6.357 1.00 0.00 26 HIS A N 7
ATOM 4881 C CA . HIS A 1 26 ? 3.048 -2.038 -5.867 1.00 0.00 26 HIS A CA 7
ATOM 4882 C C . HIS A 1 26 ? 2.858 -3.065 -6.969 1.00 0.00 26 HIS A C 7
ATOM 4883 O O . HIS A 1 26 ? 2.898 -2.731 -8.154 1.00 0.00 26 HIS A O 7
ATOM 4897 N N . SER A 1 27 ? 2.650 -4.314 -6.583 1.00 0.00 27 SER A N 7
ATOM 4898 C CA . SER A 1 27 ? 2.459 -5.377 -7.556 1.00 0.00 27 SER A CA 7
ATOM 4899 C C . SER A 1 27 ? 1.367 -6.342 -7.108 1.00 0.00 27 SER A C 7
ATOM 4900 O O . SER A 1 27 ? 1.638 -7.499 -6.788 1.00 0.00 27 SER A O 7
ATOM 4908 N N . GLY A 1 28 ? 0.132 -5.855 -7.088 1.00 0.00 28 GLY A N 7
ATOM 4909 C CA . GLY A 1 28 ? -0.987 -6.683 -6.684 1.00 0.00 28 GLY A CA 7
ATOM 4910 C C . GLY A 1 28 ? -2.309 -5.947 -6.756 1.00 0.00 28 GLY A C 7
ATOM 4911 O O . GLY A 1 28 ? -2.341 -4.747 -7.030 1.00 0.00 28 GLY A O 7
ATOM 4915 N N . PRO A 1 29 ? -3.421 -6.649 -6.512 1.00 0.00 29 PRO A N 7
ATOM 4916 C CA . PRO A 1 29 ? -4.762 -6.058 -6.546 1.00 0.00 29 PRO A CA 7
ATOM 4917 C C . PRO A 1 29 ? -5.050 -5.164 -5.339 1.00 0.00 29 PRO A C 7
ATOM 4918 O O . PRO A 1 29 ? -4.543 -5.398 -4.242 1.00 0.00 29 PRO A O 7
ATOM 4929 N N . SER A 1 30 ? -5.877 -4.147 -5.562 1.00 0.00 30 SER A N 7
ATOM 4930 C CA . SER A 1 30 ? -6.266 -3.199 -4.519 1.00 0.00 30 SER A CA 7
ATOM 4931 C C . SER A 1 30 ? -5.095 -2.742 -3.669 1.00 0.00 30 SER A C 7
ATOM 4932 O O . SER A 1 30 ? -3.928 -2.971 -3.987 1.00 0.00 30 SER A O 7
ATOM 4940 N N . ASP A 1 31 ? -5.453 -2.087 -2.577 1.00 0.00 31 ASP A N 7
ATOM 4941 C CA . ASP A 1 31 ? -4.513 -1.567 -1.611 1.00 0.00 31 ASP A CA 7
ATOM 4942 C C . ASP A 1 31 ? -3.752 -2.700 -0.944 1.00 0.00 31 ASP A C 7
ATOM 4943 O O . ASP A 1 31 ? -2.629 -2.522 -0.472 1.00 0.00 31 ASP A O 7
ATOM 4952 N N . LYS A 1 32 ? -4.379 -3.869 -0.911 1.00 0.00 32 LYS A N 7
ATOM 4953 C CA . LYS A 1 32 ? -3.783 -5.045 -0.303 1.00 0.00 32 LYS A CA 7
ATOM 4954 C C . LYS A 1 32 ? -2.361 -5.288 -0.808 1.00 0.00 32 LYS A C 7
ATOM 4955 O O . LYS A 1 32 ? -1.553 -5.918 -0.124 1.00 0.00 32 LYS A O 7
ATOM 4974 N N . SER A 1 33 ? -2.057 -4.792 -2.001 1.00 0.00 33 SER A N 7
ATOM 4975 C CA . SER A 1 33 ? -0.730 -4.964 -2.581 1.00 0.00 33 SER A CA 7
ATOM 4976 C C . SER A 1 33 ? 0.313 -4.195 -1.778 1.00 0.00 33 SER A C 7
ATOM 4977 O O . SER A 1 33 ? -0.017 -3.271 -1.036 1.00 0.00 33 SER A O 7
ATOM 4985 N N . LYS A 1 34 ? 1.575 -4.585 -1.932 1.00 0.00 34 LYS A N 7
ATOM 4986 C CA . LYS A 1 34 ? 2.670 -3.933 -1.219 1.00 0.00 34 LYS A CA 7
ATOM 4987 C C . LYS A 1 34 ? 3.678 -3.320 -2.180 1.00 0.00 34 LYS A C 7
ATOM 4988 O O . LYS A 1 34 ? 4.020 -3.914 -3.204 1.00 0.00 34 LYS A O 7
ATOM 5007 N N . VAL A 1 35 ? 4.147 -2.125 -1.845 1.00 0.00 35 VAL A N 7
ATOM 5008 C CA . VAL A 1 35 ? 5.122 -1.432 -2.668 1.00 0.00 35 VAL A CA 7
ATOM 5009 C C . VAL A 1 35 ? 6.424 -2.225 -2.689 1.00 0.00 35 VAL A C 7
ATOM 5010 O O . VAL A 1 35 ? 6.842 -2.773 -1.669 1.00 0.00 35 VAL A O 7
ATOM 5023 N N . ILE A 1 36 ? 7.057 -2.284 -3.849 1.00 0.00 36 ILE A N 7
ATOM 5024 C CA . ILE A 1 36 ? 8.303 -3.020 -4.001 1.00 0.00 36 ILE A CA 7
ATOM 5025 C C . ILE A 1 36 ? 9.432 -2.086 -4.406 1.00 0.00 36 ILE A C 7
ATOM 5026 O O . ILE A 1 36 ? 9.358 -1.450 -5.454 1.00 0.00 36 ILE A O 7
ATOM 5042 N N . SER A 1 37 ? 10.484 -2.019 -3.601 1.00 0.00 37 SER A N 7
ATOM 5043 C CA . SER A 1 37 ? 11.606 -1.148 -3.922 1.00 0.00 37 SER A CA 7
ATOM 5044 C C . SER A 1 37 ? 12.402 -1.695 -5.096 1.00 0.00 37 SER A C 7
ATOM 5045 O O . SER A 1 37 ? 12.405 -2.898 -5.349 1.00 0.00 37 SER A O 7
ATOM 5053 N N . GLY A 1 38 ? 13.086 -0.797 -5.799 1.00 0.00 38 GLY A N 7
ATOM 5054 C CA . GLY A 1 38 ? 13.884 -1.208 -6.945 1.00 0.00 38 GLY A CA 7
ATOM 5055 C C . GLY A 1 38 ? 14.736 -0.090 -7.524 1.00 0.00 38 GLY A C 7
ATOM 5056 O O . GLY A 1 38 ? 14.877 0.970 -6.921 1.00 0.00 38 GLY A O 7
ATOM 5060 N N . LYS A 1 39 ? 15.308 -0.344 -8.701 1.00 0.00 39 LYS A N 7
ATOM 5061 C CA . LYS A 1 39 ? 16.157 0.631 -9.387 1.00 0.00 39 LYS A CA 7
ATOM 5062 C C . LYS A 1 39 ? 15.755 0.767 -10.852 1.00 0.00 39 LYS A C 7
ATOM 5063 O O . LYS A 1 39 ? 15.456 -0.225 -11.507 1.00 0.00 39 LYS A O 7
ATOM 5082 N N . CYS A 1 40 ? 15.785 1.986 -11.382 1.00 0.00 40 CYS A N 7
ATOM 5083 C CA . CYS A 1 40 ? 15.409 2.204 -12.776 1.00 0.00 40 CYS A CA 7
ATOM 5084 C C . CYS A 1 40 ? 16.530 1.775 -13.719 1.00 0.00 40 CYS A C 7
ATOM 5085 O O . CYS A 1 40 ? 17.687 2.159 -13.545 1.00 0.00 40 CYS A O 7
ATOM 5092 N N . GLU A 1 41 ? 16.174 0.972 -14.721 1.00 0.00 41 GLU A N 7
ATOM 5093 C CA . GLU A 1 41 ? 17.140 0.480 -15.701 1.00 0.00 41 GLU A CA 7
ATOM 5094 C C . GLU A 1 41 ? 16.541 0.530 -17.104 1.00 0.00 41 GLU A C 7
ATOM 5095 O O . GLU A 1 41 ? 15.370 0.199 -17.291 1.00 0.00 41 GLU A O 7
ATOM 5107 N N . TRP A 1 42 ? 17.333 0.944 -18.090 1.00 0.00 42 TRP A N 7
ATOM 5108 C CA . TRP A 1 42 ? 16.840 1.024 -19.462 1.00 0.00 42 TRP A CA 7
ATOM 5109 C C . TRP A 1 42 ? 16.747 -0.362 -20.090 1.00 0.00 42 TRP A C 7
ATOM 5110 O O . TRP A 1 42 ? 17.655 -1.180 -19.955 1.00 0.00 42 TRP A O 7
ATOM 5131 N N . GLN A 1 43 ? 15.637 -0.613 -20.776 1.00 0.00 43 GLN A N 7
ATOM 5132 C CA . GLN A 1 43 ? 15.413 -1.895 -21.435 1.00 0.00 43 GLN A CA 7
ATOM 5133 C C . GLN A 1 43 ? 15.698 -1.775 -22.920 1.00 0.00 43 GLN A C 7
ATOM 5134 O O . GLN A 1 43 ? 15.073 -2.435 -23.749 1.00 0.00 43 GLN A O 7
ATOM 5148 N N . GLY A 1 44 ? 16.651 -0.919 -23.234 1.00 0.00 44 GLY A N 7
ATOM 5149 C CA . GLY A 1 44 ? 17.030 -0.694 -24.614 1.00 0.00 44 GLY A CA 7
ATOM 5150 C C . GLY A 1 44 ? 16.336 0.507 -25.223 1.00 0.00 44 GLY A C 7
ATOM 5151 O O . GLY A 1 44 ? 16.418 0.729 -26.431 1.00 0.00 44 GLY A O 7
ATOM 5155 N N . GLY A 1 45 ? 15.651 1.286 -24.391 1.00 0.00 45 GLY A N 7
ATOM 5156 C CA . GLY A 1 45 ? 14.959 2.455 -24.885 1.00 0.00 45 GLY A CA 7
ATOM 5157 C C . GLY A 1 45 ? 13.953 3.000 -23.892 1.00 0.00 45 GLY A C 7
ATOM 5158 O O . GLY A 1 45 ? 13.841 4.212 -23.712 1.00 0.00 45 GLY A O 7
ATOM 5162 N N . GLN A 1 46 ? 13.215 2.101 -23.249 1.00 0.00 46 GLN A N 7
ATOM 5163 C CA . GLN A 1 46 ? 12.213 2.493 -22.266 1.00 0.00 46 GLN A CA 7
ATOM 5164 C C . GLN A 1 46 ? 12.728 2.247 -20.853 1.00 0.00 46 GLN A C 7
ATOM 5165 O O . GLN A 1 46 ? 13.439 1.274 -20.604 1.00 0.00 46 GLN A O 7
ATOM 5179 N N . LEU A 1 47 ? 12.369 3.130 -19.927 1.00 0.00 47 LEU A N 7
ATOM 5180 C CA . LEU A 1 47 ? 12.808 2.992 -18.543 1.00 0.00 47 LEU A CA 7
ATOM 5181 C C . LEU A 1 47 ? 11.814 2.199 -17.708 1.00 0.00 47 LEU A C 7
ATOM 5182 O O . LEU A 1 47 ? 10.618 2.490 -17.698 1.00 0.00 47 LEU A O 7
ATOM 5198 N N . ASN A 1 48 ? 12.323 1.195 -17.010 1.00 0.00 48 ASN A N 7
ATOM 5199 C CA . ASN A 1 48 ? 11.492 0.357 -16.160 1.00 0.00 48 ASN A CA 7
ATOM 5200 C C . ASN A 1 48 ? 12.178 0.110 -14.828 1.00 0.00 48 ASN A C 7
ATOM 5201 O O . ASN A 1 48 ? 13.388 -0.110 -14.768 1.00 0.00 48 ASN A O 7
ATOM 5212 N N . CYS A 1 49 ? 11.397 0.154 -13.764 1.00 0.00 49 CYS A N 7
ATOM 5213 C CA . CYS A 1 49 ? 11.924 -0.066 -12.426 1.00 0.00 49 CYS A CA 7
ATOM 5214 C C . CYS A 1 49 ? 12.121 -1.561 -12.191 1.00 0.00 49 CYS A C 7
ATOM 5215 O O . CYS A 1 49 ? 11.218 -2.360 -12.438 1.00 0.00 49 CYS A O 7
ATOM 5222 N N . ILE A 1 50 ? 13.300 -1.935 -11.710 1.00 0.00 50 ILE A N 7
ATOM 5223 C CA . ILE A 1 50 ? 13.608 -3.328 -11.455 1.00 0.00 50 ILE A CA 7
ATOM 5224 C C . ILE A 1 50 ? 13.713 -3.585 -9.962 1.00 0.00 50 ILE A C 7
ATOM 5225 O O . ILE A 1 50 ? 14.689 -3.195 -9.323 1.00 0.00 50 ILE A O 7
ATOM 5241 N N . ALA A 1 51 ? 12.705 -4.234 -9.412 1.00 0.00 51 ALA A N 7
ATOM 5242 C CA . ALA A 1 51 ? 12.692 -4.543 -7.998 1.00 0.00 51 ALA A CA 7
ATOM 5243 C C . ALA A 1 51 ? 13.779 -5.554 -7.664 1.00 0.00 51 ALA A C 7
ATOM 5244 O O . ALA A 1 51 ? 13.868 -6.615 -8.281 1.00 0.00 51 ALA A O 7
ATOM 5251 N N . THR A 1 52 ? 14.601 -5.215 -6.686 1.00 0.00 52 THR A N 7
ATOM 5252 C CA . THR A 1 52 ? 15.685 -6.089 -6.263 1.00 0.00 52 THR A CA 7
ATOM 5253 C C . THR A 1 52 ? 15.323 -6.836 -4.984 1.00 0.00 52 THR A C 7
ATOM 5254 O O . THR A 1 52 ? 14.113 -6.945 -4.689 1.00 0.00 52 THR A O 7
ATOM 5265 N N . ILE A 1 1 ? 0.479 5.589 -4.108 1.00 0.00 1 ILE A N 8
ATOM 5266 C CA . ILE A 1 1 ? 1.619 4.730 -4.520 1.00 0.00 1 ILE A CA 8
ATOM 5267 C C . ILE A 1 1 ? 1.800 4.744 -6.032 1.00 0.00 1 ILE A C 8
ATOM 5268 O O . ILE A 1 1 ? 0.833 4.877 -6.783 1.00 0.00 1 ILE A O 8
ATOM 5284 N N . ALA A 1 2 ? 3.045 4.605 -6.474 1.00 0.00 2 ALA A N 8
ATOM 5285 C CA . ALA A 1 2 ? 3.355 4.599 -7.898 1.00 0.00 2 ALA A CA 8
ATOM 5286 C C . ALA A 1 2 ? 2.721 3.394 -8.583 1.00 0.00 2 ALA A C 8
ATOM 5287 O O . ALA A 1 2 ? 2.617 2.320 -7.992 1.00 0.00 2 ALA A O 8
ATOM 5294 N N . THR A 1 3 ? 2.307 3.574 -9.834 1.00 0.00 3 THR A N 8
ATOM 5295 C CA . THR A 1 3 ? 1.683 2.495 -10.591 1.00 0.00 3 THR A CA 8
ATOM 5296 C C . THR A 1 3 ? 2.511 2.132 -11.814 1.00 0.00 3 THR A C 8
ATOM 5297 O O . THR A 1 3 ? 2.968 3.007 -12.548 1.00 0.00 3 THR A O 8
ATOM 5308 N N . SER A 1 4 ? 2.685 0.833 -12.032 1.00 0.00 4 SER A N 8
ATOM 5309 C CA . SER A 1 4 ? 3.456 0.342 -13.168 1.00 0.00 4 SER A CA 8
ATOM 5310 C C . SER A 1 4 ? 4.920 0.799 -13.076 1.00 0.00 4 SER A C 8
ATOM 5311 O O . SER A 1 4 ? 5.188 2.000 -13.050 1.00 0.00 4 SER A O 8
ATOM 5319 N N . PRO A 1 5 ? 5.897 -0.136 -13.027 1.00 0.00 5 PRO A N 8
ATOM 5320 C CA . PRO A 1 5 ? 7.312 0.239 -12.942 1.00 0.00 5 PRO A CA 8
ATOM 5321 C C . PRO A 1 5 ? 7.739 1.036 -14.167 1.00 0.00 5 PRO A C 8
ATOM 5322 O O . PRO A 1 5 ? 8.644 1.867 -14.105 1.00 0.00 5 PRO A O 8
ATOM 5333 N N . TYR A 1 6 ? 7.070 0.765 -15.281 1.00 0.00 6 TYR A N 8
ATOM 5334 C CA . TYR A 1 6 ? 7.346 1.438 -16.541 1.00 0.00 6 TYR A CA 8
ATOM 5335 C C . TYR A 1 6 ? 7.098 2.943 -16.438 1.00 0.00 6 TYR A C 8
ATOM 5336 O O . TYR A 1 6 ? 7.947 3.745 -16.815 1.00 0.00 6 TYR A O 8
ATOM 5354 N N . TYR A 1 7 ? 5.932 3.315 -15.911 1.00 0.00 7 TYR A N 8
ATOM 5355 C CA . TYR A 1 7 ? 5.557 4.724 -15.761 1.00 0.00 7 TYR A CA 8
ATOM 5356 C C . TYR A 1 7 ? 6.368 5.447 -14.686 1.00 0.00 7 TYR A C 8
ATOM 5357 O O . TYR A 1 7 ? 6.697 6.624 -14.836 1.00 0.00 7 TYR A O 8
ATOM 5375 N N . ALA A 1 8 ? 6.682 4.748 -13.604 1.00 0.00 8 ALA A N 8
ATOM 5376 C CA . ALA A 1 8 ? 7.441 5.341 -12.507 1.00 0.00 8 ALA A CA 8
ATOM 5377 C C . ALA A 1 8 ? 8.817 5.828 -12.940 1.00 0.00 8 ALA A C 8
ATOM 5378 O O . ALA A 1 8 ? 9.271 6.884 -12.499 1.00 0.00 8 ALA A O 8
ATOM 5385 N N . CYS A 1 9 ? 9.481 5.069 -13.798 1.00 0.00 9 CYS A N 8
ATOM 5386 C CA . CYS A 1 9 ? 10.810 5.456 -14.259 1.00 0.00 9 CYS A CA 8
ATOM 5387 C C . CYS A 1 9 ? 10.771 6.108 -15.643 1.00 0.00 9 CYS A C 8
ATOM 5388 O O . CYS A 1 9 ? 11.705 6.817 -16.018 1.00 0.00 9 CYS A O 8
ATOM 5395 N N . ASN A 1 10 ? 9.703 5.871 -16.405 1.00 0.00 10 ASN A N 8
ATOM 5396 C CA . ASN A 1 10 ? 9.585 6.449 -17.747 1.00 0.00 10 ASN A CA 8
ATOM 5397 C C . ASN A 1 10 ? 9.832 7.947 -17.724 1.00 0.00 10 ASN A C 8
ATOM 5398 O O . ASN A 1 10 ? 9.427 8.630 -16.795 1.00 0.00 10 ASN A O 8
ATOM 5409 N N . CYS A 1 11 ? 10.524 8.444 -18.742 1.00 0.00 11 CYS A N 8
ATOM 5410 C CA . CYS A 1 11 ? 10.827 9.865 -18.839 1.00 0.00 11 CYS A CA 8
ATOM 5411 C C . CYS A 1 11 ? 9.599 10.733 -19.106 1.00 0.00 11 CYS A C 8
ATOM 5412 O O . CYS A 1 11 ? 9.356 11.694 -18.375 1.00 0.00 11 CYS A O 8
ATOM 5419 N N . PRO A 1 12 ? 8.795 10.429 -20.147 1.00 0.00 12 PRO A N 8
ATOM 5420 C CA . PRO A 1 12 ? 7.610 11.235 -20.460 1.00 0.00 12 PRO A CA 8
ATOM 5421 C C . PRO A 1 12 ? 6.600 11.298 -19.322 1.00 0.00 12 PRO A C 8
ATOM 5422 O O . PRO A 1 12 ? 5.783 12.218 -19.266 1.00 0.00 12 PRO A O 8
ATOM 5433 N N . ASN A 1 13 ? 6.652 10.329 -18.419 1.00 0.00 13 ASN A N 8
ATOM 5434 C CA . ASN A 1 13 ? 5.725 10.300 -17.294 1.00 0.00 13 ASN A CA 8
ATOM 5435 C C . ASN A 1 13 ? 6.427 10.592 -15.968 1.00 0.00 13 ASN A C 8
ATOM 5436 O O . ASN A 1 13 ? 5.784 11.009 -15.006 1.00 0.00 13 ASN A O 8
ATOM 5447 N N . ASN A 1 14 ? 7.745 10.400 -15.934 1.00 0.00 14 ASN A N 8
ATOM 5448 C CA . ASN A 1 14 ? 8.530 10.636 -14.717 1.00 0.00 14 ASN A CA 8
ATOM 5449 C C . ASN A 1 14 ? 10.038 10.648 -14.999 1.00 0.00 14 ASN A C 8
ATOM 5450 O O . ASN A 1 14 ? 10.744 9.721 -14.602 1.00 0.00 14 ASN A O 8
ATOM 5461 N N . CYS A 1 15 ? 10.541 11.681 -15.678 1.00 0.00 15 CYS A N 8
ATOM 5462 C CA . CYS A 1 15 ? 11.975 11.748 -15.973 1.00 0.00 15 CYS A CA 8
ATOM 5463 C C . CYS A 1 15 ? 12.779 12.065 -14.717 1.00 0.00 15 CYS A C 8
ATOM 5464 O O . CYS A 1 15 ? 14.007 12.051 -14.742 1.00 0.00 15 CYS A O 8
ATOM 5471 N N . LYS A 1 16 ? 12.094 12.346 -13.611 1.00 0.00 16 LYS A N 8
ATOM 5472 C CA . LYS A 1 16 ? 12.786 12.647 -12.371 1.00 0.00 16 LYS A CA 8
ATOM 5473 C C . LYS A 1 16 ? 13.668 11.461 -12.026 1.00 0.00 16 LYS A C 8
ATOM 5474 O O . LYS A 1 16 ? 14.791 11.614 -11.544 1.00 0.00 16 LYS A O 8
ATOM 5493 N N . HIS A 1 17 ? 13.136 10.271 -12.285 1.00 0.00 17 HIS A N 8
ATOM 549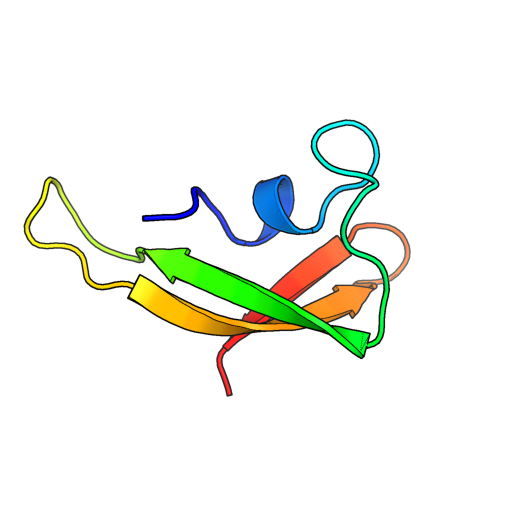4 C CA . HIS A 1 17 ? 13.848 9.033 -12.024 1.00 0.00 17 HIS A CA 8
ATOM 5495 C C . HIS A 1 17 ? 14.650 8.601 -13.247 1.00 0.00 17 HIS A C 8
ATOM 5496 O O . HIS A 1 17 ? 14.091 8.138 -14.241 1.00 0.00 17 HIS A O 8
ATOM 5510 N N . LYS A 1 18 ? 15.965 8.758 -13.165 1.00 0.00 18 LYS A N 8
ATOM 5511 C CA . LYS A 1 18 ? 16.856 8.384 -14.256 1.00 0.00 18 LYS A CA 8
ATOM 5512 C C . LYS A 1 18 ? 17.568 7.077 -13.928 1.00 0.00 18 LYS A C 8
ATOM 5513 O O . LYS A 1 18 ? 17.475 6.579 -12.806 1.00 0.00 18 LYS A O 8
ATOM 5532 N N . LYS A 1 19 ? 18.272 6.522 -14.907 1.00 0.00 19 LYS A N 8
ATOM 5533 C CA . LYS A 1 19 ? 18.992 5.269 -14.707 1.00 0.00 19 LYS A CA 8
ATOM 5534 C C . LYS A 1 19 ? 19.876 5.347 -13.469 1.00 0.00 19 LYS A C 8
ATOM 5535 O O . LYS A 1 19 ? 20.612 6.316 -13.281 1.00 0.00 19 LYS A O 8
ATOM 5554 N N . GLY A 1 20 ? 19.801 4.323 -12.627 1.00 0.00 20 GLY A N 8
ATOM 5555 C CA . GLY A 1 20 ? 20.600 4.300 -11.418 1.00 0.00 20 GLY A CA 8
ATOM 5556 C C . GLY A 1 20 ? 19.884 4.906 -10.224 1.00 0.00 20 GLY A C 8
ATOM 5557 O O . GLY A 1 20 ? 20.365 4.808 -9.095 1.00 0.00 20 GLY A O 8
ATOM 5561 N N . SER A 1 21 ? 18.735 5.533 -10.466 1.00 0.00 21 SER A N 8
ATOM 5562 C CA . SER A 1 21 ? 17.967 6.146 -9.391 1.00 0.00 21 SER A CA 8
ATOM 5563 C C . SER A 1 21 ? 17.025 5.128 -8.758 1.00 0.00 21 SER A C 8
ATOM 5564 O O . SER A 1 21 ? 16.427 4.305 -9.453 1.00 0.00 21 SER A O 8
ATOM 5572 N N . GLY A 1 22 ? 16.893 5.189 -7.437 1.00 0.00 22 GLY A N 8
ATOM 5573 C CA . GLY A 1 22 ? 16.019 4.264 -6.744 1.00 0.00 22 GLY A CA 8
ATOM 5574 C C . GLY A 1 22 ? 14.561 4.518 -7.059 1.00 0.00 22 GLY A C 8
ATOM 5575 O O . GLY A 1 22 ? 14.163 5.658 -7.295 1.00 0.00 22 GLY A O 8
ATOM 5579 N N . CYS A 1 23 ? 13.761 3.462 -7.049 1.00 0.00 23 CYS A N 8
ATOM 5580 C CA . CYS A 1 23 ? 12.339 3.582 -7.342 1.00 0.00 23 CYS A CA 8
ATOM 5581 C C . CYS A 1 23 ? 11.523 2.526 -6.609 1.00 0.00 23 CYS A C 8
ATOM 5582 O O . CYS A 1 23 ? 12.055 1.505 -6.174 1.00 0.00 23 CYS A O 8
ATOM 5589 N N . LYS A 1 24 ? 10.224 2.781 -6.477 1.00 0.00 24 LYS A N 8
ATOM 5590 C CA . LYS A 1 24 ? 9.334 1.855 -5.793 1.00 0.00 24 LYS A CA 8
ATOM 5591 C C . LYS A 1 24 ? 7.971 1.785 -6.488 1.00 0.00 24 LYS A C 8
ATOM 5592 O O . LYS A 1 24 ? 7.517 2.772 -7.065 1.00 0.00 24 LYS A O 8
ATOM 5611 N N . TYR A 1 25 ? 7.318 0.620 -6.435 1.00 0.00 25 TYR A N 8
ATOM 5612 C CA . TYR A 1 25 ? 6.006 0.464 -7.071 1.00 0.00 25 TYR A CA 8
ATOM 5613 C C . TYR A 1 25 ? 5.250 -0.719 -6.495 1.00 0.00 25 TYR A C 8
ATOM 5614 O O . TYR A 1 25 ? 5.835 -1.761 -6.237 1.00 0.00 25 TYR A O 8
ATOM 5632 N N . HIS A 1 26 ? 3.934 -0.585 -6.369 1.00 0.00 26 HIS A N 8
ATOM 5633 C CA . HIS A 1 26 ? 3.128 -1.666 -5.825 1.00 0.00 26 HIS A CA 8
ATOM 5634 C C . HIS A 1 26 ? 3.059 -2.831 -6.800 1.00 0.00 26 HIS A C 8
ATOM 5635 O O . HIS A 1 26 ? 3.088 -2.641 -8.016 1.00 0.00 26 HIS A O 8
ATOM 5649 N N . SER A 1 27 ? 2.967 -4.039 -6.257 1.00 0.00 27 SER A N 8
ATOM 5650 C CA . SER A 1 27 ? 2.894 -5.235 -7.081 1.00 0.00 27 SER A CA 8
ATOM 5651 C C . SER A 1 27 ? 1.911 -6.241 -6.495 1.00 0.00 27 SER A C 8
ATOM 5652 O O . SER A 1 27 ? 2.306 -7.284 -5.976 1.00 0.00 27 SER A O 8
ATOM 5660 N N . GLY A 1 28 ? 0.625 -5.914 -6.582 1.00 0.00 28 GLY A N 8
ATOM 5661 C CA . GLY A 1 28 ? -0.402 -6.794 -6.062 1.00 0.00 28 GLY A CA 8
ATOM 5662 C C . GLY A 1 28 ? -1.799 -6.302 -6.386 1.00 0.00 28 GLY A C 8
ATOM 5663 O O . GLY A 1 28 ? -1.967 -5.206 -6.920 1.00 0.00 28 GLY A O 8
ATOM 5667 N N . PRO A 1 29 ? -2.823 -7.105 -6.077 1.00 0.00 29 PRO A N 8
ATOM 5668 C CA . PRO A 1 29 ? -4.222 -6.747 -6.336 1.00 0.00 29 PRO A CA 8
ATOM 5669 C C . PRO A 1 29 ? -4.760 -5.691 -5.371 1.00 0.00 29 PRO A C 8
ATOM 5670 O O . PRO A 1 29 ? -4.373 -5.645 -4.202 1.00 0.00 29 PRO A O 8
ATOM 5681 N N . SER A 1 30 ? -5.663 -4.853 -5.879 1.00 0.00 30 SER A N 8
ATOM 5682 C CA . SER A 1 30 ? -6.289 -3.788 -5.091 1.00 0.00 30 SER A CA 8
ATOM 5683 C C . SER A 1 30 ? -5.292 -3.039 -4.199 1.00 0.00 30 SER A C 8
ATOM 5684 O O . SER A 1 30 ? -4.104 -2.944 -4.506 1.00 0.00 30 SER A O 8
ATOM 5692 N N . ASP A 1 31 ? -5.809 -2.513 -3.087 1.00 0.00 31 ASP A N 8
ATOM 5693 C CA . ASP A 1 31 ? -5.033 -1.769 -2.115 1.00 0.00 31 ASP A CA 8
ATOM 5694 C C . ASP A 1 31 ? -4.129 -2.701 -1.328 1.00 0.00 31 ASP A C 8
ATOM 5695 O O . ASP A 1 31 ? -3.146 -2.277 -0.720 1.00 0.00 31 ASP A O 8
ATOM 5704 N N . LYS A 1 32 ? -4.473 -3.978 -1.354 1.00 0.00 32 LYS A N 8
ATOM 5705 C CA . LYS A 1 32 ? -3.728 -4.990 -0.661 1.00 0.00 32 LYS A CA 8
ATOM 5706 C C . LYS A 1 32 ? -2.283 -5.057 -1.154 1.00 0.00 32 LYS A C 8
ATOM 5707 O O . LYS A 1 32 ? -1.421 -5.629 -0.488 1.00 0.00 32 LYS A O 8
ATOM 5726 N N . SER A 1 33 ? -2.021 -4.471 -2.319 1.00 0.00 33 SER A N 8
ATOM 5727 C CA . SER A 1 33 ? -0.679 -4.471 -2.886 1.00 0.00 33 SER A CA 8
ATOM 5728 C C . SER A 1 33 ? 0.283 -3.706 -1.987 1.00 0.00 33 SER A C 8
ATOM 5729 O O . SER A 1 33 ? -0.129 -2.875 -1.178 1.00 0.00 33 SER A O 8
ATOM 5737 N N . LYS A 1 34 ? 1.568 -3.996 -2.138 1.00 0.00 34 LYS A N 8
ATOM 5738 C CA . LYS A 1 34 ? 2.599 -3.345 -1.343 1.00 0.00 34 LYS A CA 8
ATOM 5739 C C . LYS A 1 34 ? 3.681 -2.749 -2.227 1.00 0.00 34 LYS A C 8
ATOM 5740 O O . LYS A 1 34 ? 4.118 -3.380 -3.188 1.00 0.00 34 LYS A O 8
ATOM 5759 N N . VAL A 1 35 ? 4.123 -1.542 -1.893 1.00 0.00 35 VAL A N 8
ATOM 5760 C CA . VAL A 1 35 ? 5.163 -0.886 -2.668 1.00 0.00 35 VAL A CA 8
ATOM 5761 C C . VAL A 1 35 ? 6.431 -1.735 -2.653 1.00 0.00 35 VAL A C 8
ATOM 5762 O O . VAL A 1 35 ? 6.938 -2.111 -1.595 1.00 0.00 35 VAL A O 8
ATOM 5775 N N . ILE A 1 36 ? 6.922 -2.053 -3.840 1.00 0.00 36 ILE A N 8
ATOM 5776 C CA . ILE A 1 36 ? 8.117 -2.862 -3.995 1.00 0.00 36 ILE A CA 8
ATOM 5777 C C . ILE A 1 36 ? 9.312 -1.999 -4.342 1.00 0.00 36 ILE A C 8
ATOM 5778 O O . ILE A 1 36 ? 9.277 -1.256 -5.317 1.00 0.00 36 ILE A O 8
ATOM 5794 N N . SER A 1 37 ? 10.371 -2.110 -3.561 1.00 0.00 37 SER A N 8
ATOM 5795 C CA . SER A 1 37 ? 11.567 -1.319 -3.813 1.00 0.00 37 SER A CA 8
ATOM 5796 C C . SER A 1 37 ? 12.287 -1.821 -5.053 1.00 0.00 37 SER A C 8
ATOM 5797 O O . SER A 1 37 ? 12.136 -2.978 -5.433 1.00 0.00 37 SER A O 8
ATOM 5805 N N . GLY A 1 38 ? 13.082 -0.947 -5.671 1.00 0.00 38 GLY A N 8
ATOM 5806 C CA . GLY A 1 38 ? 13.810 -1.331 -6.869 1.00 0.00 38 GLY A CA 8
ATOM 5807 C C . GLY A 1 38 ? 14.688 -0.221 -7.421 1.00 0.00 38 GLY A C 8
ATOM 5808 O O . GLY A 1 38 ? 14.897 0.803 -6.770 1.00 0.00 38 GLY A O 8
ATOM 5812 N N . LYS A 1 39 ? 15.198 -0.433 -8.632 1.00 0.00 39 LYS A N 8
ATOM 5813 C CA . LYS A 1 39 ? 16.065 0.537 -9.298 1.00 0.00 39 LYS A CA 8
ATOM 5814 C C . LYS A 1 39 ? 15.645 0.729 -10.753 1.00 0.00 39 LYS A C 8
ATOM 5815 O O . LYS A 1 39 ? 15.312 -0.235 -11.434 1.00 0.00 39 LYS A O 8
ATOM 5834 N N . CYS A 1 40 ? 15.692 1.965 -11.243 1.00 0.00 40 CYS A N 8
ATOM 5835 C CA . CYS A 1 40 ? 15.300 2.235 -12.624 1.00 0.00 40 CYS A CA 8
ATOM 5836 C C . CYS A 1 40 ? 16.405 1.806 -13.591 1.00 0.00 40 CYS A C 8
ATOM 5837 O O . CYS A 1 40 ? 17.571 2.164 -13.417 1.00 0.00 40 CYS A O 8
ATOM 5844 N N . GLU A 1 41 ? 16.025 1.038 -14.614 1.00 0.00 41 GLU A N 8
ATOM 5845 C CA . GLU A 1 41 ? 16.977 0.551 -15.612 1.00 0.00 41 GLU A CA 8
ATOM 5846 C C . GLU A 1 41 ? 16.372 0.630 -17.011 1.00 0.00 41 GLU A C 8
ATOM 5847 O O . GLU A 1 41 ? 15.177 0.392 -17.187 1.00 0.00 41 GLU A O 8
ATOM 5859 N N . TRP A 1 42 ? 17.190 0.968 -18.007 1.00 0.00 42 TRP A N 8
ATOM 5860 C CA . TRP A 1 42 ? 16.701 1.071 -19.379 1.00 0.00 42 TRP A CA 8
ATOM 5861 C C . TRP A 1 42 ? 16.566 -0.310 -20.014 1.00 0.00 42 TRP A C 8
ATOM 5862 O O . TRP A 1 42 ? 17.441 -1.163 -19.865 1.00 0.00 42 TRP A O 8
ATOM 5883 N N . GLN A 1 43 ? 15.462 -0.520 -20.721 1.00 0.00 43 GLN A N 8
ATOM 5884 C CA . GLN A 1 43 ? 15.201 -1.790 -21.386 1.00 0.00 43 GLN A CA 8
ATOM 5885 C C . GLN A 1 43 ? 15.405 -1.650 -22.881 1.00 0.00 43 GLN A C 8
ATOM 5886 O O . GLN A 1 43 ? 14.723 -2.285 -23.685 1.00 0.00 43 GLN A O 8
ATOM 5900 N N . GLY A 1 44 ? 16.357 -0.808 -23.235 1.00 0.00 44 GLY A N 8
ATOM 5901 C CA . GLY A 1 44 ? 16.664 -0.570 -24.631 1.00 0.00 44 GLY A CA 8
ATOM 5902 C C . GLY A 1 44 ? 16.065 0.717 -25.160 1.00 0.00 44 GLY A C 8
ATOM 5903 O O . GLY A 1 44 ? 16.079 0.962 -26.367 1.00 0.00 44 GLY A O 8
ATOM 5907 N N . GLY A 1 45 ? 15.535 1.544 -24.266 1.00 0.00 45 GLY A N 8
ATOM 5908 C CA . GLY A 1 45 ? 14.944 2.795 -24.688 1.00 0.00 45 GLY A CA 8
ATOM 5909 C C . GLY A 1 45 ? 13.902 3.312 -23.717 1.00 0.00 45 GLY A C 8
ATOM 5910 O O . GLY A 1 45 ? 13.609 4.507 -23.690 1.00 0.00 45 GLY A O 8
ATOM 5914 N N . GLN A 1 46 ? 13.341 2.410 -22.919 1.00 0.00 46 GLN A N 8
ATOM 5915 C CA . GLN A 1 46 ? 12.327 2.783 -21.941 1.00 0.00 46 GLN A CA 8
ATOM 5916 C C . GLN A 1 46 ? 12.824 2.501 -20.530 1.00 0.00 46 GLN A C 8
ATOM 5917 O O . GLN A 1 46 ? 13.489 1.496 -20.287 1.00 0.00 46 GLN A O 8
ATOM 5931 N N . LEU A 1 47 ? 12.494 3.388 -19.599 1.00 0.00 47 LEU A N 8
ATOM 5932 C CA . LEU A 1 47 ? 12.918 3.220 -18.216 1.00 0.00 47 LEU A CA 8
ATOM 5933 C C . LEU A 1 47 ? 11.887 2.431 -17.416 1.00 0.00 47 LEU A C 8
ATOM 5934 O O . LEU A 1 47 ? 10.711 2.788 -17.372 1.00 0.00 47 LEU A O 8
ATOM 5950 N N . ASN A 1 48 ? 12.341 1.356 -16.786 1.00 0.00 48 ASN A N 8
ATOM 5951 C CA . ASN A 1 48 ? 11.467 0.511 -15.982 1.00 0.00 48 ASN A CA 8
ATOM 5952 C C . ASN A 1 48 ? 12.071 0.269 -14.610 1.00 0.00 48 ASN A C 8
ATOM 5953 O O . ASN A 1 48 ? 13.284 0.119 -14.469 1.00 0.00 48 ASN A O 8
ATOM 5964 N N . CYS A 1 49 ? 11.215 0.235 -13.605 1.00 0.00 49 CYS A N 8
ATOM 5965 C CA . CYS A 1 49 ? 11.659 0.006 -12.241 1.00 0.00 49 CYS A CA 8
ATOM 5966 C C . CYS A 1 49 ? 11.859 -1.490 -12.022 1.00 0.00 49 CYS A C 8
ATOM 5967 O O . CYS A 1 49 ? 10.926 -2.278 -12.173 1.00 0.00 49 CYS A O 8
ATOM 5974 N N . ILE A 1 50 ? 13.077 -1.876 -11.664 1.00 0.00 50 ILE A N 8
ATOM 5975 C CA . ILE A 1 50 ? 13.397 -3.272 -11.436 1.00 0.00 50 ILE A CA 8
ATOM 5976 C C . ILE A 1 50 ? 13.486 -3.562 -9.952 1.00 0.00 50 ILE A C 8
ATOM 5977 O O . ILE A 1 50 ? 14.457 -3.193 -9.292 1.00 0.00 50 ILE A O 8
ATOM 5993 N N . ALA A 1 51 ? 12.468 -4.221 -9.433 1.00 0.00 51 ALA A N 8
ATOM 5994 C CA . ALA A 1 51 ? 12.433 -4.563 -8.026 1.00 0.00 51 ALA A CA 8
ATOM 5995 C C . ALA A 1 51 ? 13.407 -5.692 -7.721 1.00 0.00 51 ALA A C 8
ATOM 5996 O O . ALA A 1 51 ? 13.369 -6.750 -8.350 1.00 0.00 51 ALA A O 8
ATOM 6003 N N . THR A 1 52 ? 14.276 -5.456 -6.751 1.00 0.00 52 THR A N 8
ATOM 6004 C CA . THR A 1 52 ? 15.266 -6.448 -6.352 1.00 0.00 52 THR A CA 8
ATOM 6005 C C . THR A 1 52 ? 14.758 -7.295 -5.191 1.00 0.00 52 THR A C 8
ATOM 6006 O O . THR A 1 52 ? 15.515 -8.176 -4.732 1.00 0.00 52 THR A O 8
ATOM 6017 N N . ILE A 1 1 ? 0.909 5.529 -4.046 1.00 0.00 1 ILE A N 9
ATOM 6018 C CA . ILE A 1 1 ? 2.043 4.708 -4.544 1.00 0.00 1 ILE A CA 9
ATOM 6019 C C . ILE A 1 1 ? 2.121 4.745 -6.065 1.00 0.00 1 ILE A C 9
ATOM 6020 O O . ILE A 1 1 ? 1.106 4.882 -6.747 1.00 0.00 1 ILE A O 9
ATOM 6036 N N . ALA A 1 2 ? 3.335 4.623 -6.593 1.00 0.00 2 ALA A N 9
ATOM 6037 C CA . ALA A 1 2 ? 3.546 4.640 -8.035 1.00 0.00 2 ALA A CA 9
ATOM 6038 C C . ALA A 1 2 ? 2.873 3.443 -8.697 1.00 0.00 2 ALA A C 9
ATOM 6039 O O . ALA A 1 2 ? 2.845 2.348 -8.135 1.00 0.00 2 ALA A O 9
ATOM 6046 N N . THR A 1 3 ? 2.334 3.654 -9.893 1.00 0.00 3 THR A N 9
ATOM 6047 C CA . THR A 1 3 ? 1.661 2.586 -10.621 1.00 0.00 3 THR A CA 9
ATOM 6048 C C . THR A 1 3 ? 2.512 2.080 -11.780 1.00 0.00 3 THR A C 9
ATOM 6049 O O . THR A 1 3 ? 2.946 2.853 -12.632 1.00 0.00 3 THR A O 9
ATOM 6060 N N . SER A 1 4 ? 2.738 0.769 -11.805 1.00 0.00 4 SER A N 9
ATOM 6061 C CA . SER A 1 4 ? 3.535 0.144 -12.853 1.00 0.00 4 SER A CA 9
ATOM 6062 C C . SER A 1 4 ? 4.987 0.641 -12.812 1.00 0.00 4 SER A C 9
ATOM 6063 O O . SER A 1 4 ? 5.226 1.848 -12.770 1.00 0.00 4 SER A O 9
ATOM 6071 N N . PRO A 1 5 ? 5.985 -0.270 -12.822 1.00 0.00 5 PRO A N 9
ATOM 6072 C CA . PRO A 1 5 ? 7.398 0.126 -12.788 1.00 0.00 5 PRO A CA 9
ATOM 6073 C C . PRO A 1 5 ? 7.781 0.923 -14.030 1.00 0.00 5 PRO A C 9
ATOM 6074 O O . PRO A 1 5 ? 8.665 1.778 -13.989 1.00 0.00 5 PRO A O 9
ATOM 6085 N N . TYR A 1 6 ? 7.101 0.627 -15.130 1.00 0.00 6 TYR A N 9
ATOM 6086 C CA . TYR A 1 6 ? 7.342 1.299 -16.401 1.00 0.00 6 TYR A CA 9
ATOM 6087 C C . TYR A 1 6 ? 7.058 2.799 -16.314 1.00 0.00 6 TYR A C 9
ATOM 6088 O O . TYR A 1 6 ? 7.879 3.618 -16.719 1.00 0.00 6 TYR A O 9
ATOM 6106 N N . TYR A 1 7 ? 5.891 3.146 -15.776 1.00 0.00 7 TYR A N 9
ATOM 6107 C CA . TYR A 1 7 ? 5.484 4.547 -15.640 1.00 0.00 7 TYR A CA 9
ATOM 6108 C C . TYR A 1 7 ? 6.291 5.307 -14.587 1.00 0.00 7 TYR A C 9
ATOM 6109 O O . TYR A 1 7 ? 6.598 6.486 -14.765 1.00 0.00 7 TYR A O 9
ATOM 6127 N N . ALA A 1 8 ? 6.630 4.635 -13.494 1.00 0.00 8 ALA A N 9
ATOM 6128 C CA . ALA A 1 8 ? 7.389 5.266 -12.417 1.00 0.00 8 ALA A CA 9
ATOM 6129 C C . ALA A 1 8 ? 8.755 5.761 -12.875 1.00 0.00 8 ALA A C 9
ATOM 6130 O O . ALA A 1 8 ? 9.196 6.836 -12.469 1.00 0.00 8 ALA A O 9
ATOM 6137 N N . CYS A 1 9 ? 9.424 4.987 -13.716 1.00 0.00 9 CYS A N 9
ATOM 6138 C CA . CYS A 1 9 ? 10.742 5.377 -14.202 1.00 0.00 9 CYS A CA 9
ATOM 6139 C C . CYS A 1 9 ? 10.678 6.014 -15.591 1.00 0.00 9 CYS A C 9
ATOM 6140 O O . CYS A 1 9 ? 11.622 6.687 -16.006 1.00 0.00 9 CYS A O 9
ATOM 6147 N N . ASN A 1 10 ? 9.578 5.802 -16.312 1.00 0.00 10 ASN A N 9
ATOM 6148 C CA . ASN A 1 10 ? 9.432 6.368 -17.655 1.00 0.00 10 ASN A CA 9
ATOM 6149 C C . ASN A 1 10 ? 9.722 7.859 -17.651 1.00 0.00 10 ASN A C 9
ATOM 6150 O O . ASN A 1 10 ? 9.348 8.561 -16.725 1.00 0.00 10 ASN A O 9
ATOM 6161 N N . CYS A 1 11 ? 10.414 8.329 -18.682 1.00 0.00 11 CYS A N 9
ATOM 6162 C CA . CYS A 1 11 ? 10.754 9.742 -18.791 1.00 0.00 11 CYS A CA 9
ATOM 6163 C C . CYS A 1 11 ? 9.544 10.643 -19.039 1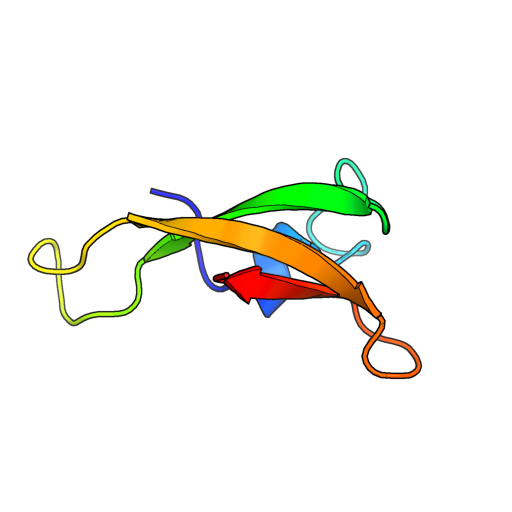.00 0.00 11 CYS A C 9
ATOM 6164 O O . CYS A 1 11 ? 9.340 11.608 -18.304 1.00 0.00 11 CYS A O 9
ATOM 6171 N N . PRO A 1 12 ? 8.718 10.362 -20.068 1.00 0.00 12 PRO A N 9
ATOM 6172 C CA . PRO A 1 12 ? 7.551 11.200 -20.363 1.00 0.00 12 PRO A CA 9
ATOM 6173 C C . PRO A 1 12 ? 6.552 11.286 -19.215 1.00 0.00 12 PRO A C 9
ATOM 6174 O O . PRO A 1 12 ? 5.757 12.224 -19.154 1.00 0.00 12 PRO A O 9
ATOM 6185 N N . ASN A 1 13 ? 6.590 10.318 -18.310 1.00 0.00 13 ASN A N 9
ATOM 6186 C CA . ASN A 1 13 ? 5.671 10.314 -17.177 1.00 0.00 13 ASN A CA 9
ATOM 6187 C C . ASN A 1 13 ? 6.388 10.585 -15.855 1.00 0.00 13 ASN A C 9
ATOM 6188 O O . ASN A 1 13 ? 5.764 11.025 -14.890 1.00 0.00 13 ASN A O 9
ATOM 6199 N N . ASN A 1 14 ? 7.699 10.349 -15.826 1.00 0.00 14 ASN A N 9
ATOM 6200 C CA . ASN A 1 14 ? 8.499 10.559 -14.614 1.00 0.00 14 ASN A CA 9
ATOM 6201 C C . ASN A 1 14 ? 10.002 10.554 -14.919 1.00 0.00 14 ASN A C 9
ATOM 6202 O O . ASN A 1 14 ? 10.710 9.632 -14.514 1.00 0.00 14 ASN A O 9
ATOM 6213 N N . CYS A 1 15 ? 10.496 11.569 -15.628 1.00 0.00 15 CYS A N 9
ATOM 6214 C CA . CYS A 1 15 ? 11.924 11.625 -15.953 1.00 0.00 15 CYS A CA 9
ATOM 6215 C C . CYS A 1 15 ? 12.760 11.955 -14.724 1.00 0.00 15 CYS A C 9
ATOM 6216 O O . CYS A 1 15 ? 13.977 11.782 -14.738 1.00 0.00 15 CYS A O 9
ATOM 6223 N N . LYS A 1 16 ? 12.120 12.421 -13.655 1.00 0.00 16 LYS A N 9
ATOM 6224 C CA . LYS A 1 16 ? 12.855 12.748 -12.443 1.00 0.00 16 LYS A CA 9
ATOM 6225 C C . LYS A 1 16 ? 13.632 11.520 -11.964 1.00 0.00 16 LYS A C 9
ATOM 6226 O O . LYS A 1 16 ? 14.621 11.639 -11.242 1.00 0.00 16 LYS A O 9
ATOM 6245 N N . HIS A 1 17 ? 13.172 10.335 -12.378 1.00 0.00 17 HIS A N 9
ATOM 6246 C CA . HIS A 1 17 ? 13.824 9.084 -12.021 1.00 0.00 17 HIS A CA 9
ATOM 6247 C C . HIS A 1 17 ? 14.657 8.585 -13.195 1.00 0.00 17 HIS A C 9
ATOM 6248 O O . HIS A 1 17 ? 14.145 7.922 -14.095 1.00 0.00 17 HIS A O 9
ATOM 6262 N N . LYS A 1 18 ? 15.943 8.910 -13.181 1.00 0.00 18 LYS A N 9
ATOM 6263 C CA . LYS A 1 18 ? 16.851 8.499 -14.245 1.00 0.00 18 LYS A CA 9
ATOM 6264 C C . LYS A 1 18 ? 17.543 7.189 -13.889 1.00 0.00 18 LYS A C 9
ATOM 6265 O O . LYS A 1 18 ? 17.449 6.716 -12.756 1.00 0.00 18 LYS A O 9
ATOM 6284 N N . LYS A 1 19 ? 18.236 6.605 -14.861 1.00 0.00 19 LYS A N 9
ATOM 6285 C CA . LYS A 1 19 ? 18.937 5.345 -14.642 1.00 0.00 19 LYS A CA 9
ATOM 6286 C C . LYS A 1 19 ? 19.830 5.436 -13.411 1.00 0.00 19 LYS A C 9
ATOM 6287 O O . LYS A 1 19 ? 20.559 6.411 -13.230 1.00 0.00 19 LYS A O 9
ATOM 6306 N N . GLY A 1 20 ? 19.766 4.413 -12.567 1.00 0.00 20 GLY A N 9
ATOM 6307 C CA . GLY A 1 20 ? 20.571 4.397 -11.361 1.00 0.00 20 GLY A CA 9
ATOM 6308 C C . GLY A 1 20 ? 19.857 5.009 -10.169 1.00 0.00 20 GLY A C 9
ATOM 6309 O O . GLY A 1 20 ? 20.344 4.929 -9.042 1.00 0.00 20 GLY A O 9
ATOM 6313 N N . SER A 1 21 ? 18.704 5.631 -10.413 1.00 0.00 21 SER A N 9
ATOM 6314 C CA . SER A 1 21 ? 17.935 6.250 -9.342 1.00 0.00 21 SER A CA 9
ATOM 6315 C C . SER A 1 21 ? 17.015 5.227 -8.682 1.00 0.00 21 SER A C 9
ATOM 6316 O O . SER A 1 21 ? 16.454 4.359 -9.354 1.00 0.00 21 SER A O 9
ATOM 6324 N N . GLY A 1 22 ? 16.862 5.330 -7.367 1.00 0.00 22 GLY A N 9
ATOM 6325 C CA . GLY A 1 22 ? 16.007 4.404 -6.652 1.00 0.00 22 GLY A CA 9
ATOM 6326 C C . GLY A 1 22 ? 14.547 4.610 -6.989 1.00 0.00 22 GLY A C 9
ATOM 6327 O O . GLY A 1 22 ? 14.120 5.730 -7.257 1.00 0.00 22 GLY A O 9
ATOM 6331 N N . CYS A 1 23 ? 13.774 3.532 -6.964 1.00 0.00 23 CYS A N 9
ATOM 6332 C CA . CYS A 1 23 ? 12.352 3.607 -7.275 1.00 0.00 23 CYS A CA 9
ATOM 6333 C C . CYS A 1 23 ? 11.554 2.549 -6.524 1.00 0.00 23 CYS A C 9
ATOM 6334 O O . CYS A 1 23 ? 12.104 1.549 -6.063 1.00 0.00 23 CYS A O 9
ATOM 6341 N N . LYS A 1 24 ? 10.250 2.780 -6.404 1.00 0.00 24 LYS A N 9
ATOM 6342 C CA . LYS A 1 24 ? 9.369 1.851 -5.706 1.00 0.00 24 LYS A CA 9
ATOM 6343 C C . LYS A 1 24 ? 8.018 1.739 -6.419 1.00 0.00 24 LYS A C 9
ATOM 6344 O O . LYS A 1 24 ? 7.535 2.719 -6.986 1.00 0.00 24 LYS A O 9
ATOM 6363 N N . TYR A 1 25 ? 7.404 0.552 -6.397 1.00 0.00 25 TYR A N 9
ATOM 6364 C CA . TYR A 1 25 ? 6.105 0.373 -7.053 1.00 0.00 25 TYR A CA 9
ATOM 6365 C C . TYR A 1 25 ? 5.314 -0.774 -6.440 1.00 0.00 25 TYR A C 9
ATOM 6366 O O . TYR A 1 25 ? 5.880 -1.783 -6.033 1.00 0.00 25 TYR A O 9
ATOM 6384 N N . HIS A 1 26 ? 3.992 -0.638 -6.429 1.00 0.00 26 HIS A N 9
ATOM 6385 C CA . HIS A 1 26 ? 3.137 -1.676 -5.874 1.00 0.00 26 HIS A CA 9
ATOM 6386 C C . HIS A 1 26 ? 2.922 -2.778 -6.897 1.00 0.00 26 HIS A C 9
ATOM 6387 O O . HIS A 1 26 ? 2.994 -2.539 -8.103 1.00 0.00 26 HIS A O 9
ATOM 6401 N N . SER A 1 27 ? 2.659 -3.983 -6.417 1.00 0.00 27 SER A N 9
ATOM 6402 C CA . SER A 1 27 ? 2.439 -5.111 -7.306 1.00 0.00 27 SER A CA 9
ATOM 6403 C C . SER A 1 27 ? 1.300 -5.996 -6.810 1.00 0.00 27 SER A C 9
ATOM 6404 O O . SER A 1 27 ? 1.523 -7.114 -6.345 1.00 0.00 27 SER A O 9
ATOM 6412 N N . GLY A 1 28 ? 0.081 -5.483 -6.914 1.00 0.00 28 GLY A N 9
ATOM 6413 C CA . GLY A 1 28 ? -1.083 -6.234 -6.483 1.00 0.00 28 GLY A CA 9
ATOM 6414 C C . GLY A 1 28 ? -2.344 -5.807 -7.213 1.00 0.00 28 GLY A C 9
ATOM 6415 O O . GLY A 1 28 ? -2.376 -4.747 -7.839 1.00 0.00 28 GLY A O 9
ATOM 6419 N N . PRO A 1 29 ? -3.402 -6.625 -7.143 1.00 0.00 29 PRO A N 9
ATOM 6420 C CA . PRO A 1 29 ? -4.683 -6.341 -7.807 1.00 0.00 29 PRO A CA 9
ATOM 6421 C C . PRO A 1 29 ? -5.449 -5.167 -7.206 1.00 0.00 29 PRO A C 9
ATOM 6422 O O . PRO A 1 29 ? -6.332 -4.602 -7.851 1.00 0.00 29 PRO A O 9
ATOM 6433 N N . SER A 1 30 ? -5.115 -4.802 -5.981 1.00 0.00 30 SER A N 9
ATOM 6434 C CA . SER A 1 30 ? -5.796 -3.692 -5.314 1.00 0.00 30 SER A CA 9
ATOM 6435 C C . SER A 1 30 ? -4.942 -3.072 -4.209 1.00 0.00 30 SER A C 9
ATOM 6436 O O . SER A 1 30 ? -3.713 -3.142 -4.238 1.00 0.00 30 SER A O 9
ATOM 6444 N N . ASP A 1 31 ? -5.621 -2.459 -3.240 1.00 0.00 31 ASP A N 9
ATOM 6445 C CA . ASP A 1 31 ? -4.978 -1.818 -2.108 1.00 0.00 31 ASP A CA 9
ATOM 6446 C C . ASP A 1 31 ? -4.086 -2.797 -1.364 1.00 0.00 31 ASP A C 9
ATOM 6447 O O . ASP A 1 31 ? -3.085 -2.410 -0.763 1.00 0.00 31 ASP A O 9
ATOM 6456 N N . LYS A 1 32 ? -4.457 -4.069 -1.409 1.00 0.00 32 LYS A N 9
ATOM 6457 C CA . LYS A 1 32 ? -3.689 -5.109 -0.741 1.00 0.00 32 LYS A CA 9
ATOM 6458 C C . LYS A 1 32 ? -2.254 -5.167 -1.267 1.00 0.00 32 LYS A C 9
ATOM 6459 O O . LYS A 1 32 ? -1.382 -5.772 -0.642 1.00 0.00 32 LYS A O 9
ATOM 6478 N N . SER A 1 33 ? -2.008 -4.538 -2.416 1.00 0.00 33 SER A N 9
ATOM 6479 C CA . SER A 1 33 ? -0.679 -4.525 -3.011 1.00 0.00 33 SER A CA 9
ATOM 6480 C C . SER A 1 33 ? 0.313 -3.851 -2.076 1.00 0.00 33 SER A C 9
ATOM 6481 O O . SER A 1 33 ? -0.068 -3.061 -1.212 1.00 0.00 33 SER A O 9
ATOM 6489 N N . LYS A 1 34 ? 1.586 -4.169 -2.256 1.00 0.00 34 LYS A N 9
ATOM 6490 C CA . LYS A 1 34 ? 2.637 -3.598 -1.430 1.00 0.00 34 LYS A CA 9
ATOM 6491 C C . LYS A 1 34 ? 3.732 -2.976 -2.279 1.00 0.00 34 LYS A C 9
ATOM 6492 O O . LYS A 1 34 ? 4.143 -3.543 -3.291 1.00 0.00 34 LYS A O 9
ATOM 6511 N N . VAL A 1 35 ? 4.205 -1.810 -1.858 1.00 0.00 35 VAL A N 9
ATOM 6512 C CA . VAL A 1 35 ? 5.258 -1.123 -2.579 1.00 0.00 35 VAL A CA 9
ATOM 6513 C C . VAL A 1 35 ? 6.516 -1.978 -2.576 1.00 0.00 35 VAL A C 9
ATOM 6514 O O . VAL A 1 35 ? 6.898 -2.537 -1.547 1.00 0.00 35 VAL A O 9
ATOM 6527 N N . ILE A 1 36 ? 7.154 -2.082 -3.728 1.00 0.00 36 ILE A N 9
ATOM 6528 C CA . ILE A 1 36 ? 8.362 -2.876 -3.862 1.00 0.00 36 ILE A CA 9
ATOM 6529 C C . ILE A 1 36 ? 9.534 -1.986 -4.236 1.00 0.00 36 ILE A C 9
ATOM 6530 O O . ILE A 1 36 ? 9.486 -1.306 -5.258 1.00 0.00 36 ILE A O 9
ATOM 6546 N N . SER A 1 37 ? 10.589 -1.994 -3.435 1.00 0.00 37 SER A N 9
ATOM 6547 C CA . SER A 1 37 ? 11.745 -1.164 -3.738 1.00 0.00 37 SER A CA 9
ATOM 6548 C C . SER A 1 37 ? 12.493 -1.698 -4.945 1.00 0.00 37 SER A C 9
ATOM 6549 O O . SER A 1 37 ? 12.417 -2.885 -5.253 1.00 0.00 37 SER A O 9
ATOM 6557 N N . GLY A 1 38 ? 13.228 -0.814 -5.615 1.00 0.00 38 GLY A N 9
ATOM 6558 C CA . GLY A 1 38 ? 13.983 -1.211 -6.790 1.00 0.00 38 GLY A CA 9
ATOM 6559 C C . GLY A 1 38 ? 14.822 -0.083 -7.363 1.00 0.00 38 GLY A C 9
ATOM 6560 O O . GLY A 1 38 ? 15.028 0.941 -6.713 1.00 0.00 38 GLY A O 9
ATOM 6564 N N . LYS A 1 39 ? 15.305 -0.275 -8.588 1.00 0.00 39 LYS A N 9
ATOM 6565 C CA . LYS A 1 39 ? 16.132 0.725 -9.261 1.00 0.00 39 LYS A CA 9
ATOM 6566 C C . LYS A 1 39 ? 15.708 0.884 -10.720 1.00 0.00 39 LYS A C 9
ATOM 6567 O O . LYS A 1 39 ? 15.394 -0.099 -11.385 1.00 0.00 39 LYS A O 9
ATOM 6586 N N . CYS A 1 40 ? 15.726 2.113 -11.226 1.00 0.00 40 CYS A N 9
ATOM 6587 C CA . CYS A 1 40 ? 15.333 2.355 -12.612 1.00 0.00 40 CYS A CA 9
ATOM 6588 C C . CYS A 1 40 ? 16.462 1.976 -13.572 1.00 0.00 40 CYS A C 9
ATOM 6589 O O . CYS A 1 40 ? 17.608 2.389 -13.395 1.00 0.00 40 CYS A O 9
ATOM 6596 N N . GLU A 1 41 ? 16.122 1.186 -14.592 1.00 0.00 41 GLU A N 9
ATOM 6597 C CA . GLU A 1 41 ? 17.096 0.740 -15.589 1.00 0.00 41 GLU A CA 9
ATOM 6598 C C . GLU A 1 41 ? 16.494 0.804 -16.986 1.00 0.00 41 GLU A C 9
ATOM 6599 O O . GLU A 1 41 ? 15.296 0.575 -17.163 1.00 0.00 41 GLU A O 9
ATOM 6611 N N . TRP A 1 42 ? 17.319 1.119 -17.981 1.00 0.00 42 TRP A N 9
ATOM 6612 C CA . TRP A 1 42 ? 16.835 1.212 -19.355 1.00 0.00 42 TRP A CA 9
ATOM 6613 C C . TRP A 1 42 ? 16.763 -0.162 -20.014 1.00 0.00 42 TRP A C 9
ATOM 6614 O O . TRP A 1 42 ? 17.726 -0.927 -19.996 1.00 0.00 42 TRP A O 9
ATOM 6635 N N . GLN A 1 43 ? 15.606 -0.459 -20.596 1.00 0.00 43 GLN A N 9
ATOM 6636 C CA . GLN A 1 43 ? 15.384 -1.729 -21.275 1.00 0.00 43 GLN A CA 9
ATOM 6637 C C . GLN A 1 43 ? 14.687 -1.486 -22.609 1.00 0.00 43 GLN A C 9
ATOM 6638 O O . GLN A 1 43 ? 13.465 -1.354 -22.665 1.00 0.00 43 GLN A O 9
ATOM 6652 N N . GLY A 1 44 ? 15.468 -1.430 -23.681 1.00 0.00 44 GLY A N 9
ATOM 6653 C CA . GLY A 1 44 ? 14.900 -1.200 -24.993 1.00 0.00 44 GLY A CA 9
ATOM 6654 C C . GLY A 1 44 ? 14.568 0.253 -25.222 1.00 0.00 44 GLY A C 9
ATOM 6655 O O . GLY A 1 44 ? 13.749 0.587 -26.078 1.00 0.00 44 GLY A O 9
ATOM 6659 N N . GLY A 1 45 ? 15.209 1.120 -24.454 1.00 0.00 45 GLY A N 9
ATOM 6660 C CA . GLY A 1 45 ? 14.975 2.533 -24.587 1.00 0.00 45 GLY A CA 9
ATOM 6661 C C . GLY A 1 45 ? 13.945 3.073 -23.608 1.00 0.00 45 GLY A C 9
ATOM 6662 O O . GLY A 1 45 ? 13.760 4.286 -23.507 1.00 0.00 45 GLY A O 9
ATOM 6666 N N . GLN A 1 46 ? 13.273 2.181 -22.886 1.00 0.00 46 GLN A N 9
ATOM 6667 C CA . GLN A 1 46 ? 12.263 2.592 -21.915 1.00 0.00 46 GLN A CA 9
ATOM 6668 C C . GLN A 1 46 ? 12.756 2.348 -20.494 1.00 0.00 46 GLN A C 9
ATOM 6669 O O . GLN A 1 46 ? 13.423 1.353 -20.223 1.00 0.00 46 GLN A O 9
ATOM 6683 N N . LEU A 1 47 ? 12.418 3.256 -19.586 1.00 0.00 47 LEU A N 9
ATOM 6684 C CA . LEU A 1 47 ? 12.837 3.127 -18.196 1.00 0.00 47 LEU A CA 9
ATOM 6685 C C . LEU A 1 47 ? 11.842 2.300 -17.392 1.00 0.00 47 LEU A C 9
ATOM 6686 O O . LEU A 1 47 ? 10.638 2.556 -17.416 1.00 0.00 47 LEU A O 9
ATOM 6702 N N . ASN A 1 48 ? 12.356 1.307 -16.676 1.00 0.00 48 ASN A N 9
ATOM 6703 C CA . ASN A 1 48 ? 11.520 0.440 -15.854 1.00 0.00 48 ASN A CA 9
ATOM 6704 C C . ASN A 1 48 ? 12.149 0.227 -14.491 1.00 0.00 48 ASN A C 9
ATOM 6705 O O . ASN A 1 48 ? 13.370 0.125 -14.361 1.00 0.00 48 ASN A O 9
ATOM 6716 N N . CYS A 1 49 ? 11.305 0.163 -13.478 1.00 0.00 49 CYS A N 9
ATOM 6717 C CA . CYS A 1 49 ? 11.766 -0.043 -12.115 1.00 0.00 49 CYS A CA 9
ATOM 6718 C C . CYS A 1 49 ? 12.001 -1.532 -11.882 1.00 0.00 49 CYS A C 9
ATOM 6719 O O . CYS A 1 49 ? 11.085 -2.343 -12.026 1.00 0.00 49 CYS A O 9
ATOM 6726 N N . ILE A 1 50 ? 13.227 -1.889 -11.520 1.00 0.00 50 ILE A N 9
ATOM 6727 C CA . ILE A 1 50 ? 13.573 -3.277 -11.282 1.00 0.00 50 ILE A CA 9
ATOM 6728 C C . ILE A 1 50 ? 13.757 -3.533 -9.799 1.00 0.00 50 ILE A C 9
ATOM 6729 O O . ILE A 1 50 ? 14.747 -3.110 -9.202 1.00 0.00 50 ILE A O 9
ATOM 6745 N N . ALA A 1 51 ? 12.799 -4.221 -9.211 1.00 0.00 51 ALA A N 9
ATOM 6746 C CA . ALA A 1 51 ? 12.856 -4.537 -7.800 1.00 0.00 51 ALA A CA 9
ATOM 6747 C C . ALA A 1 51 ? 13.947 -5.560 -7.524 1.00 0.00 51 ALA A C 9
ATOM 6748 O O . ALA A 1 51 ? 13.991 -6.622 -8.144 1.00 0.00 51 ALA A O 9
ATOM 6755 N N . THR A 1 52 ? 14.824 -5.228 -6.590 1.00 0.00 52 THR A N 9
ATOM 6756 C CA . THR A 1 52 ? 15.920 -6.115 -6.223 1.00 0.00 52 THR A CA 9
ATOM 6757 C C . THR A 1 52 ? 15.526 -7.027 -5.066 1.00 0.00 52 THR A C 9
ATOM 6758 O O . THR A 1 52 ? 16.312 -7.121 -4.100 1.00 0.00 52 THR A O 9
ATOM 6769 N N . ILE A 1 1 ? 0.613 4.958 -3.322 1.00 0.00 1 ILE A N 10
ATOM 6770 C CA . ILE A 1 1 ? 1.764 4.127 -3.759 1.00 0.00 1 ILE A CA 10
ATOM 6771 C C . ILE A 1 1 ? 2.112 4.392 -5.219 1.00 0.00 1 ILE A C 10
ATOM 6772 O O . ILE A 1 1 ? 1.257 4.792 -6.009 1.00 0.00 1 ILE A O 10
ATOM 6788 N N . ALA A 1 2 ? 3.373 4.167 -5.569 1.00 0.00 2 ALA A N 10
ATOM 6789 C CA . ALA A 1 2 ? 3.838 4.378 -6.933 1.00 0.00 2 ALA A CA 10
ATOM 6790 C C . ALA A 1 2 ? 3.110 3.449 -7.901 1.00 0.00 2 ALA A C 10
ATOM 6791 O O . ALA A 1 2 ? 2.773 2.316 -7.556 1.00 0.00 2 ALA A O 10
ATOM 6798 N N . THR A 1 3 ? 2.873 3.937 -9.111 1.00 0.00 3 THR A N 10
ATOM 6799 C CA . THR A 1 3 ? 2.181 3.162 -10.134 1.00 0.00 3 THR A CA 10
ATOM 6800 C C . THR A 1 3 ? 3.115 2.136 -10.785 1.00 0.00 3 THR A C 10
ATOM 6801 O O . THR A 1 3 ? 4.152 1.784 -10.221 1.00 0.00 3 THR A O 10
ATOM 6812 N N . SER A 1 4 ? 2.737 1.662 -11.973 1.00 0.00 4 SER A N 10
ATOM 6813 C CA . SER A 1 4 ? 3.529 0.678 -12.707 1.00 0.00 4 SER A CA 10
ATOM 6814 C C . SER A 1 4 ? 4.998 1.102 -12.783 1.00 0.00 4 SER A C 10
ATOM 6815 O O . SER A 1 4 ? 5.295 2.294 -12.882 1.00 0.00 4 SER A O 10
ATOM 6823 N N . PRO A 1 5 ? 5.940 0.137 -12.731 1.00 0.00 5 PRO A N 10
ATOM 6824 C CA . PRO A 1 5 ? 7.379 0.433 -12.790 1.00 0.00 5 PRO A CA 10
ATOM 6825 C C . PRO A 1 5 ? 7.755 1.158 -14.076 1.00 0.00 5 PRO A C 10
ATOM 6826 O O . PRO A 1 5 ? 8.663 1.987 -14.094 1.00 0.00 5 PRO A O 10
ATOM 6837 N N . TYR A 1 6 ? 7.046 0.834 -15.150 1.00 0.00 6 TYR A N 10
ATOM 6838 C CA . TYR A 1 6 ? 7.292 1.445 -16.449 1.00 0.00 6 TYR A CA 10
ATOM 6839 C C . TYR A 1 6 ? 7.048 2.955 -16.418 1.00 0.00 6 TYR A C 10
ATOM 6840 O O . TYR A 1 6 ? 7.889 3.736 -16.855 1.00 0.00 6 TYR A O 10
ATOM 6858 N N . TYR A 1 7 ? 5.891 3.352 -15.891 1.00 0.00 7 TYR A N 10
ATOM 6859 C CA . TYR A 1 7 ? 5.520 4.766 -15.806 1.00 0.00 7 TYR A CA 10
ATOM 6860 C C . TYR A 1 7 ? 6.336 5.549 -14.777 1.00 0.00 7 TYR A C 10
ATOM 6861 O O . TYR A 1 7 ? 6.680 6.709 -15.005 1.00 0.00 7 TYR A O 10
ATOM 6879 N N . ALA A 1 8 ? 6.645 4.919 -13.652 1.00 0.00 8 ALA A N 10
ATOM 6880 C CA . ALA A 1 8 ? 7.411 5.577 -12.594 1.00 0.00 8 ALA A CA 10
ATOM 6881 C C . ALA A 1 8 ? 8.792 6.016 -13.058 1.00 0.00 8 ALA A C 10
ATOM 6882 O O . ALA A 1 8 ? 9.258 7.097 -12.694 1.00 0.00 8 ALA A O 10
ATOM 6889 N N . CYS A 1 9 ? 9.448 5.190 -13.856 1.00 0.00 9 CYS A N 10
ATOM 6890 C CA . CYS A 1 9 ? 10.780 5.524 -14.341 1.00 0.00 9 CYS A CA 10
ATOM 6891 C C . CYS A 1 9 ? 10.742 6.119 -15.750 1.00 0.00 9 CYS A C 10
ATOM 6892 O O . CYS A 1 9 ? 11.693 6.780 -16.167 1.00 0.00 9 CYS A O 10
ATOM 6899 N N . ASN A 1 10 ? 9.651 5.887 -16.484 1.00 0.00 10 ASN A N 10
ATOM 6900 C CA . ASN A 1 10 ? 9.522 6.410 -17.849 1.00 0.00 10 ASN A CA 10
ATOM 6901 C C . ASN A 1 10 ? 9.864 7.890 -17.906 1.00 0.00 10 ASN A C 10
ATOM 6902 O O . ASN A 1 10 ? 9.519 8.641 -17.007 1.00 0.00 10 ASN A O 10
ATOM 6913 N N . CYS A 1 11 ? 10.567 8.295 -18.958 1.00 0.00 11 CY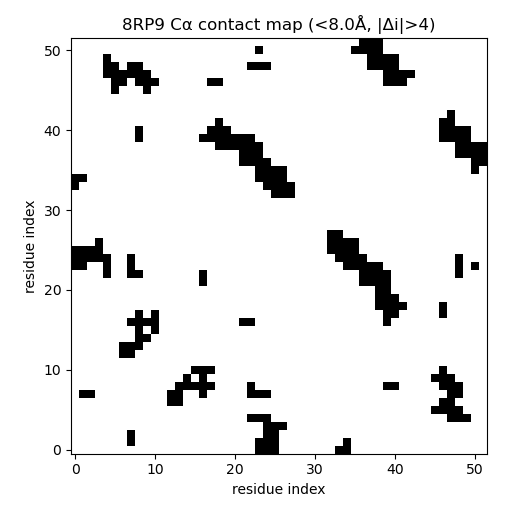S A N 10
ATOM 6914 C CA . CYS A 1 11 ? 10.955 9.689 -19.124 1.00 0.00 11 CYS A CA 10
ATOM 6915 C C . CYS A 1 11 ? 9.774 10.621 -19.392 1.00 0.00 11 CYS A C 10
ATOM 6916 O O . CYS A 1 11 ? 9.609 11.619 -18.690 1.00 0.00 11 CYS A O 10
ATOM 6923 N N . PRO A 1 12 ? 8.927 10.334 -20.403 1.00 0.00 12 PRO A N 10
ATOM 6924 C CA . PRO A 1 12 ? 7.783 11.198 -20.715 1.00 0.00 12 PRO A CA 10
ATOM 6925 C C . PRO A 1 12 ? 6.797 11.346 -19.563 1.00 0.00 12 PRO A C 10
ATOM 6926 O O . PRO A 1 12 ? 6.032 12.310 -19.520 1.00 0.00 12 PRO A O 10
ATOM 6937 N N . ASN A 1 13 ? 6.813 10.401 -18.632 1.00 0.00 13 ASN A N 10
ATOM 6938 C CA . ASN A 1 13 ? 5.904 10.452 -17.491 1.00 0.00 13 ASN A CA 10
ATOM 6939 C C . ASN A 1 13 ? 6.637 10.750 -16.184 1.00 0.00 13 ASN A C 10
ATOM 6940 O O . ASN A 1 13 ? 6.024 11.200 -15.218 1.00 0.00 13 ASN A O 10
ATOM 6951 N N . ASN A 1 14 ? 7.948 10.518 -16.166 1.00 0.00 14 ASN A N 10
ATOM 6952 C CA . ASN A 1 14 ? 8.759 10.755 -14.969 1.00 0.00 14 ASN A CA 10
ATOM 6953 C C . ASN A 1 14 ? 10.259 10.672 -15.278 1.00 0.00 14 ASN A C 10
ATOM 6954 O O . ASN A 1 14 ? 10.932 9.737 -14.844 1.00 0.00 14 ASN A O 10
ATOM 6965 N N . CYS A 1 15 ? 10.788 11.639 -16.028 1.00 0.00 15 CYS A N 10
ATOM 6966 C CA . CYS A 1 15 ? 12.214 11.630 -16.364 1.00 0.00 15 CYS A CA 10
ATOM 6967 C C . CYS A 1 15 ? 13.069 11.990 -15.155 1.00 0.00 15 CYS A C 10
ATOM 6968 O O . CYS A 1 15 ? 14.292 11.867 -15.199 1.00 0.00 15 CYS A O 10
ATOM 6975 N N . LYS A 1 16 ? 12.434 12.429 -14.073 1.00 0.00 16 LYS A N 10
ATOM 6976 C CA . LYS A 1 16 ? 13.171 12.784 -12.874 1.00 0.00 16 LYS A CA 10
ATOM 6977 C C . LYS A 1 16 ? 13.949 11.562 -12.413 1.00 0.00 16 LYS A C 10
ATOM 6978 O O . LYS A 1 16 ? 15.091 11.663 -11.965 1.00 0.00 16 LYS A O 10
ATOM 6997 N N . HIS A 1 17 ? 13.306 10.405 -12.531 1.00 0.00 17 HIS A N 10
ATOM 6998 C CA . HIS A 1 17 ? 13.913 9.142 -12.141 1.00 0.00 17 HIS A CA 10
ATOM 6999 C C . HIS A 1 17 ? 14.772 8.579 -13.268 1.00 0.00 17 HIS A C 10
ATOM 7000 O O . HIS A 1 17 ? 14.324 7.732 -14.040 1.00 0.00 17 HIS A O 10
ATOM 7014 N N . LYS A 1 18 ? 16.005 9.057 -13.356 1.00 0.00 18 LYS A N 10
ATOM 7015 C CA . LYS A 1 18 ? 16.934 8.604 -14.382 1.00 0.00 18 LYS A CA 10
ATOM 7016 C C . LYS A 1 18 ? 17.610 7.311 -13.939 1.00 0.00 18 LYS A C 10
ATOM 7017 O O . LYS A 1 18 ? 17.451 6.888 -12.794 1.00 0.00 18 LYS A O 10
ATOM 7036 N N . LYS A 1 19 ? 18.354 6.682 -14.843 1.00 0.00 19 LYS A N 10
ATOM 7037 C CA . LYS A 1 19 ? 19.042 5.436 -14.518 1.00 0.00 19 LYS A CA 10
ATOM 7038 C C . LYS A 1 19 ? 19.855 5.586 -13.240 1.00 0.00 19 LYS A C 10
ATOM 7039 O O . LYS A 1 19 ? 20.594 6.555 -13.069 1.00 0.00 19 LYS A O 10
ATOM 7058 N N . GLY A 1 20 ? 19.710 4.616 -12.348 1.00 0.00 20 GLY A N 10
ATOM 7059 C CA . GLY A 1 20 ? 20.426 4.649 -11.091 1.00 0.00 20 GLY A CA 10
ATOM 7060 C C . GLY A 1 20 ? 19.581 5.217 -9.968 1.00 0.00 20 GLY A C 10
ATOM 7061 O O . GLY A 1 20 ? 19.893 5.027 -8.792 1.00 0.00 20 GLY A O 10
ATOM 7065 N N . SER A 1 21 ? 18.506 5.916 -10.328 1.00 0.00 21 SER A N 10
ATOM 7066 C CA . SER A 1 21 ? 17.615 6.507 -9.336 1.00 0.00 21 SER A CA 10
ATOM 7067 C C . SER A 1 21 ? 16.763 5.432 -8.668 1.00 0.00 21 SER A C 10
ATOM 7068 O O . SER A 1 21 ? 16.255 4.529 -9.334 1.00 0.00 21 SER A O 10
ATOM 7076 N N . GLY A 1 22 ? 16.605 5.535 -7.354 1.00 0.00 22 GLY A N 10
ATOM 7077 C CA . GLY A 1 22 ? 15.807 4.563 -6.637 1.00 0.00 22 GLY A CA 10
ATOM 7078 C C . GLY A 1 22 ? 14.332 4.735 -6.925 1.00 0.00 22 GLY A C 10
ATOM 7079 O O . GLY A 1 22 ? 13.868 5.850 -7.158 1.00 0.00 22 GLY A O 10
ATOM 7083 N N . CYS A 1 23 ? 13.588 3.638 -6.905 1.00 0.00 23 CYS A N 10
ATOM 7084 C CA . CYS A 1 23 ? 12.156 3.691 -7.174 1.00 0.00 23 CYS A CA 10
ATOM 7085 C C . CYS A 1 23 ? 11.425 2.500 -6.576 1.00 0.00 23 CYS A C 10
ATOM 7086 O O . CYS A 1 23 ? 12.035 1.495 -6.229 1.00 0.00 23 CYS A O 10
ATOM 7093 N N . LYS A 1 24 ? 10.108 2.626 -6.460 1.00 0.00 24 LYS A N 10
ATOM 7094 C CA . LYS A 1 24 ? 9.283 1.561 -5.906 1.00 0.00 24 LYS A CA 10
ATOM 7095 C C . LYS A 1 24 ? 7.940 1.495 -6.624 1.00 0.00 24 LYS A C 10
ATOM 7096 O O . LYS A 1 24 ? 7.526 2.462 -7.261 1.00 0.00 24 LYS A O 10
ATOM 7115 N N . TYR A 1 25 ? 7.271 0.348 -6.539 1.00 0.00 25 TYR A N 10
ATOM 7116 C CA . TYR A 1 25 ? 5.973 0.185 -7.189 1.00 0.00 25 TYR A CA 10
ATOM 7117 C C . TYR A 1 25 ? 5.202 -0.986 -6.599 1.00 0.00 25 TYR A C 10
ATOM 7118 O O . TYR A 1 25 ? 5.793 -1.905 -6.054 1.00 0.00 25 TYR A O 10
ATOM 7136 N N . HIS A 1 26 ? 3.883 -0.970 -6.735 1.00 0.00 26 HIS A N 10
ATOM 7137 C CA . HIS A 1 26 ? 3.069 -2.056 -6.205 1.00 0.00 26 HIS A CA 10
ATOM 7138 C C . HIS A 1 26 ? 2.810 -3.093 -7.287 1.00 0.00 26 HIS A C 10
ATOM 7139 O O . HIS A 1 26 ? 2.653 -2.753 -8.460 1.00 0.00 26 HIS A O 10
ATOM 7153 N N . SER A 1 27 ? 2.766 -4.359 -6.892 1.00 0.00 27 SER A N 10
ATOM 7154 C CA . SER A 1 27 ? 2.529 -5.438 -7.841 1.00 0.00 27 SER A CA 10
ATOM 7155 C C . SER A 1 27 ? 1.455 -6.394 -7.336 1.00 0.00 27 SER A C 10
ATOM 7156 O O . SER A 1 27 ? 1.748 -7.520 -6.934 1.00 0.00 27 SER A O 10
ATOM 7164 N N . GLY A 1 28 ? 0.210 -5.935 -7.360 1.00 0.00 28 GLY A N 10
ATOM 7165 C CA . GLY A 1 28 ? -0.894 -6.758 -6.910 1.00 0.00 28 GLY A CA 10
ATOM 7166 C C . GLY A 1 28 ? -2.228 -6.049 -7.017 1.00 0.00 28 GLY A C 10
ATOM 7167 O O . GLY A 1 28 ? -2.278 -4.846 -7.277 1.00 0.00 28 GLY A O 10
ATOM 7171 N N . PRO A 1 29 ? -3.332 -6.778 -6.818 1.00 0.00 29 PRO A N 10
ATOM 7172 C CA . PRO A 1 29 ? -4.684 -6.214 -6.889 1.00 0.00 29 PRO A CA 10
ATOM 7173 C C . PRO A 1 29 ? -5.035 -5.355 -5.675 1.00 0.00 29 PRO A C 10
ATOM 7174 O O . PRO A 1 29 ? -4.552 -5.598 -4.567 1.00 0.00 29 PRO A O 10
ATOM 7185 N N . SER A 1 30 ? -5.884 -4.354 -5.899 1.00 0.00 30 SER A N 10
ATOM 7186 C CA . SER A 1 30 ? -6.327 -3.446 -4.839 1.00 0.00 30 SER A CA 10
ATOM 7187 C C . SER A 1 30 ? -5.186 -2.971 -3.955 1.00 0.00 30 SER A C 10
ATOM 7188 O O . SER A 1 30 ? -4.007 -3.135 -4.267 1.00 0.00 30 SER A O 10
ATOM 7196 N N . ASP A 1 31 ? -5.584 -2.374 -2.840 1.00 0.00 31 ASP A N 10
ATOM 7197 C CA . ASP A 1 31 ? -4.672 -1.858 -1.843 1.00 0.00 31 ASP A CA 10
ATOM 7198 C C . ASP A 1 31 ? -3.840 -2.991 -1.269 1.00 0.00 31 ASP A C 10
ATOM 7199 O O . ASP A 1 31 ? -2.731 -2.786 -0.776 1.00 0.00 31 ASP A O 10
ATOM 7208 N N . LYS A 1 32 ? -4.398 -4.192 -1.339 1.00 0.00 32 LYS A N 10
ATOM 7209 C CA . LYS A 1 32 ? -3.745 -5.385 -0.839 1.00 0.00 32 LYS A CA 10
ATOM 7210 C C . LYS A 1 32 ? -2.314 -5.512 -1.366 1.00 0.00 32 LYS A C 10
ATOM 7211 O O . LYS A 1 32 ? -1.475 -6.167 -0.749 1.00 0.00 32 LYS A O 10
ATOM 7230 N N . SER A 1 33 ? -2.043 -4.884 -2.506 1.00 0.00 33 SER A N 10
ATOM 7231 C CA . SER A 1 33 ? -0.715 -4.931 -3.106 1.00 0.00 33 SER A CA 10
ATOM 7232 C C . SER A 1 33 ? 0.309 -4.270 -2.199 1.00 0.00 33 SER A C 10
ATOM 7233 O O . SER A 1 33 ? -0.035 -3.469 -1.331 1.00 0.00 33 SER A O 10
ATOM 7241 N N . LYS A 1 34 ? 1.570 -4.614 -2.413 1.00 0.00 34 LYS A N 10
ATOM 7242 C CA . LYS A 1 34 ? 2.656 -4.064 -1.619 1.00 0.00 34 LYS A CA 10
ATOM 7243 C C . LYS A 1 34 ? 3.690 -3.374 -2.493 1.00 0.00 34 LYS A C 10
ATOM 7244 O O . LYS A 1 34 ? 4.040 -3.866 -3.566 1.00 0.00 34 LYS A O 10
ATOM 7263 N N . VAL A 1 35 ? 4.178 -2.232 -2.027 1.00 0.00 35 VAL A N 10
ATOM 7264 C CA . VAL A 1 35 ? 5.181 -1.486 -2.763 1.00 0.00 35 VAL A CA 10
ATOM 7265 C C . VAL A 1 35 ? 6.536 -2.170 -2.618 1.00 0.00 35 VAL A C 10
ATOM 7266 O O . VAL A 1 35 ? 6.991 -2.446 -1.508 1.00 0.00 35 VAL A O 10
ATOM 7279 N N . ILE A 1 36 ? 7.170 -2.450 -3.744 1.00 0.00 36 ILE A N 10
ATOM 7280 C CA . ILE A 1 36 ? 8.464 -3.109 -3.755 1.00 0.00 36 ILE A CA 10
ATOM 7281 C C . ILE A 1 36 ? 9.562 -2.133 -4.152 1.00 0.00 36 ILE A C 10
ATOM 7282 O O . ILE A 1 36 ? 9.459 -1.467 -5.180 1.00 0.00 36 ILE A O 10
ATOM 7298 N N . SER A 1 37 ? 10.612 -2.047 -3.344 1.00 0.00 37 SER A N 10
ATOM 7299 C CA . SER A 1 37 ? 11.713 -1.140 -3.646 1.00 0.00 37 SER A CA 10
ATOM 7300 C C . SER A 1 37 ? 12.491 -1.642 -4.852 1.00 0.00 37 SER A C 10
ATOM 7301 O O . SER A 1 37 ? 12.473 -2.832 -5.150 1.00 0.00 37 SER A O 10
ATOM 7309 N N . GLY A 1 38 ? 13.198 -0.734 -5.521 1.00 0.00 38 GLY A N 10
ATOM 7310 C CA . GLY A 1 38 ? 13.968 -1.111 -6.693 1.00 0.00 38 GLY A CA 10
ATOM 7311 C C . GLY A 1 38 ? 14.778 0.036 -7.273 1.00 0.00 38 GLY A C 10
ATOM 7312 O O . GLY A 1 38 ? 14.966 1.067 -6.628 1.00 0.00 38 GLY A O 10
ATOM 7316 N N . LYS A 1 39 ? 15.250 -0.152 -8.503 1.00 0.00 39 LYS A N 10
ATOM 7317 C CA . LYS A 1 39 ? 16.052 0.857 -9.194 1.00 0.00 39 LYS A CA 10
ATOM 7318 C C . LYS A 1 39 ? 15.657 0.962 -10.667 1.00 0.00 39 LYS A C 10
ATOM 7319 O O . LYS A 1 39 ? 15.401 -0.049 -11.311 1.00 0.00 39 LYS A O 10
ATOM 7338 N N . CYS A 1 40 ? 15.643 2.178 -11.210 1.00 0.00 40 CYS A N 10
ATOM 7339 C CA . CYS A 1 40 ? 15.271 2.368 -12.613 1.00 0.00 40 CYS A CA 10
ATOM 7340 C C . CYS A 1 40 ? 16.403 1.925 -13.544 1.00 0.00 40 CYS A C 10
ATOM 7341 O O . CYS A 1 40 ? 17.566 2.271 -13.331 1.00 0.00 40 CYS A O 10
ATOM 7348 N N . GLU A 1 41 ? 16.051 1.159 -14.578 1.00 0.00 41 GLU A N 10
ATOM 7349 C CA . GLU A 1 41 ? 17.030 0.664 -15.547 1.00 0.00 41 GLU A CA 10
ATOM 7350 C C . GLU A 1 41 ? 16.463 0.744 -16.961 1.00 0.00 41 GLU A C 10
ATOM 7351 O O . GLU A 1 41 ? 15.266 0.533 -17.165 1.00 0.00 41 GLU A O 10
ATOM 7363 N N . TRP A 1 42 ? 17.314 1.051 -17.939 1.00 0.00 42 TRP A N 10
ATOM 7364 C CA . TRP A 1 42 ? 16.861 1.155 -19.324 1.00 0.00 42 TRP A CA 10
ATOM 7365 C C . TRP A 1 42 ? 16.790 -0.213 -19.992 1.00 0.00 42 TRP A C 10
ATOM 7366 O O . TRP A 1 42 ? 17.755 -0.977 -19.980 1.00 0.00 42 TRP A O 10
ATOM 7387 N N . GLN A 1 43 ? 15.633 -0.509 -20.574 1.00 0.00 43 GLN A N 10
ATOM 7388 C CA . GLN A 1 43 ? 15.415 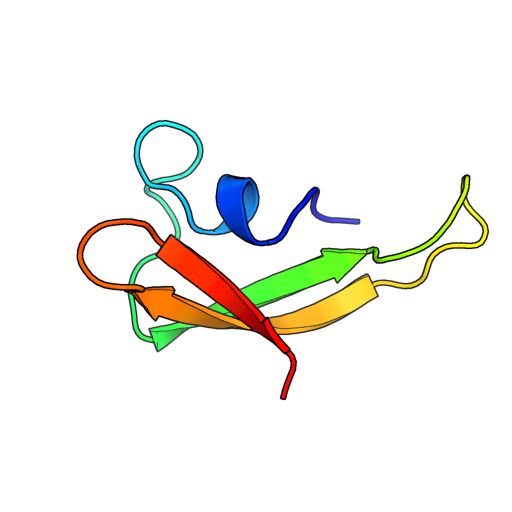-1.775 -21.260 1.00 0.00 43 GLN A CA 10
ATOM 7389 C C . GLN A 1 43 ? 14.707 -1.536 -22.589 1.00 0.00 43 GLN A C 10
ATOM 7390 O O . GLN A 1 43 ? 13.494 -1.329 -22.628 1.00 0.00 43 GLN A O 10
ATOM 7404 N N . GLY A 1 44 ? 15.468 -1.564 -23.677 1.00 0.00 44 GLY A N 10
ATOM 7405 C CA . GLY A 1 44 ? 14.890 -1.345 -24.986 1.00 0.00 44 GLY A CA 10
ATOM 7406 C C . GLY A 1 44 ? 14.576 0.109 -25.231 1.00 0.00 44 GLY A C 10
ATOM 7407 O O . GLY A 1 44 ? 13.759 0.443 -26.088 1.00 0.00 44 GLY A O 10
ATOM 7411 N N . GLY A 1 45 ? 15.232 0.976 -24.477 1.00 0.00 45 GLY A N 10
ATOM 7412 C CA . GLY A 1 45 ? 15.015 2.389 -24.626 1.00 0.00 45 GLY A CA 10
ATOM 7413 C C . GLY A 1 45 ? 13.976 2.947 -23.667 1.00 0.00 45 GLY A C 10
ATOM 7414 O O . GLY A 1 45 ? 13.806 4.162 -23.574 1.00 0.00 45 GLY A O 10
ATOM 7418 N N . GLN A 1 46 ? 13.280 2.066 -22.951 1.00 0.00 46 GLN A N 10
ATOM 7419 C CA . GLN A 1 46 ? 12.261 2.496 -21.999 1.00 0.00 46 GLN A CA 10
ATOM 7420 C C . GLN A 1 46 ? 12.736 2.268 -20.569 1.00 0.00 46 GLN A C 10
ATOM 7421 O O . GLN A 1 46 ? 13.395 1.271 -20.279 1.00 0.00 46 GLN A O 10
ATOM 7435 N N . LEU A 1 47 ? 12.394 3.189 -19.679 1.00 0.00 47 LEU A N 10
ATOM 7436 C CA . LEU A 1 47 ? 12.796 3.078 -18.281 1.00 0.00 47 LEU A CA 10
ATOM 7437 C C . LEU A 1 47 ? 11.782 2.284 -17.464 1.00 0.00 47 LEU A C 10
ATOM 7438 O O . LEU A 1 47 ? 10.583 2.559 -17.499 1.00 0.00 47 LEU A O 10
ATOM 7454 N N . ASN A 1 48 ? 12.281 1.296 -16.729 1.00 0.00 48 ASN A N 10
ATOM 7455 C CA . ASN A 1 48 ? 11.436 0.456 -15.888 1.00 0.00 48 ASN A CA 10
ATOM 7456 C C . ASN A 1 48 ? 12.077 0.272 -14.525 1.00 0.00 48 ASN A C 10
ATOM 7457 O O . ASN A 1 48 ? 13.297 0.153 -14.408 1.00 0.00 48 ASN A O 10
ATOM 7468 N N . CYS A 1 49 ? 11.247 0.251 -13.500 1.00 0.00 49 CYS A N 10
ATOM 7469 C CA . CYS A 1 49 ? 11.728 0.081 -12.139 1.00 0.00 49 CYS A CA 10
ATOM 7470 C C . CYS A 1 49 ? 11.965 -1.400 -11.856 1.00 0.00 49 CYS A C 10
ATOM 7471 O O . CYS A 1 49 ? 11.052 -2.219 -11.979 1.00 0.00 49 CYS A O 10
ATOM 7478 N N . ILE A 1 50 ? 13.192 -1.739 -11.476 1.00 0.00 50 ILE A N 10
ATOM 7479 C CA . ILE A 1 50 ? 13.549 -3.114 -11.186 1.00 0.00 50 ILE A CA 10
ATOM 7480 C C . ILE A 1 50 ? 13.559 -3.339 -9.691 1.00 0.00 50 ILE A C 10
ATOM 7481 O O . ILE A 1 50 ? 14.432 -2.842 -8.981 1.00 0.00 50 ILE A O 10
ATOM 7497 N N . ALA A 1 51 ? 12.586 -4.088 -9.218 1.00 0.00 51 ALA A N 10
ATOM 7498 C CA . ALA A 1 51 ? 12.486 -4.375 -7.803 1.00 0.00 51 ALA A CA 10
ATOM 7499 C C . ALA A 1 51 ? 13.539 -5.382 -7.377 1.00 0.00 51 ALA A C 10
ATOM 7500 O O . ALA A 1 51 ? 13.669 -6.456 -7.963 1.00 0.00 51 ALA A O 10
ATOM 7507 N N . THR A 1 52 ? 14.289 -5.019 -6.348 1.00 0.00 52 THR A N 10
ATOM 7508 C CA . THR A 1 52 ? 15.338 -5.879 -5.824 1.00 0.00 52 THR A CA 10
ATOM 7509 C C . THR A 1 52 ? 14.751 -7.104 -5.129 1.00 0.00 52 THR A C 10
ATOM 7510 O O . THR A 1 52 ? 15.543 -7.932 -4.632 1.00 0.00 52 THR A O 10
#

Secondary structure (DSSP, 8-state):
----HHHHH-HHHHTT--TT-EEEEE-SSGGG--EEEEEEEESSSSEEEE--

Nearest PDB structures (foldseek):
  8hyn-assembly1_A  TM=5.740E-01  e=1.202E+00  Riemerella anatipestifer Yb2
  9fp0-assembly1_A  TM=6.567E-01  e=5.023E+00  Escherichia coli
  3v8e-assembly5_E  TM=5.813E-01  e=3.681E+00  Saccharomyces cerevisiae S288C
  7d59-assembly1_I  TM=3.377E-01  e=2.535E+00  Homo sapiens
  9fp0-assembly1_A  TM=6.533E-01  e=2.748E+00  Escherichia coli

GO terms:
  GO:0005576 extracellular region (C, EXP)

Solvent-accessible surface area: 3547 Å² total; per-residue (Å²): 116,41,79,42,40,86,112,13,0,6,30,122,80,55,66,188,59,100,142,37,36,48,8,107,26,67,79,34,110,99,129,166,11,154,78,61,56,14,86,0,70,101,100,81,46,88,0,27,4,67,32,152

Sequence (52 aa):
IATSPYYACNCPNNCKHKKGSGCKYHSGPSDKSKVISGKCEWQGGQLNCIATIATSPYYACNCPNNCKHKKGSGCKYHSGPSDKSKVISGKCEWQGGQLNCIATIATSPYYACNCPNNCKHKKGSGCKYHSGPSDKSKVISGKCEWQGGQLNCIATIATSPYYACNCPNNCKHKKGSGCKYHSGPSDKSKVISGKCEWQGGQLNCIATIATSPYYACNCPNNCKHKKGSGCKYHSGPSDKSKVISGKCEWQGGQLNCIATIATSPYYACNCPNNCKHKKGSGCKYHSGPSDKSKVISGKCEWQGGQLNCIATIATSPYYACNCPNNCKHKKGSGCKYHSGPSDKSKVISGKCEWQGGQLNCIATIATSPYYACNCPNNCKHKKGSGCKYHSGPSDKSKVISGKCEWQGGQLNCIATIATSPYYACNCPNNCKHKKGSGCKYHSGPSDKSKVISGKCEWQGGQLNCIATIATSPYYACNCPNNCKHKKGSGCKYHSGPSDKSKVISGKCEWQGGQLNCIAT